Protein AF-A0A1S3IAN8-F1 (afdb_monomer)

Radius of gyration: 35.32 Å; Cα contacts (8 Å, |Δi|>4): 810; chains: 1; bounding box: 80×70×111 Å

Solvent-accessible surface area (backbone atoms only — not comparable to full-atom values): 40507 Å² total; per-residue (Å²): 115,54,46,102,85,70,43,63,60,56,63,42,92,55,77,80,44,69,44,59,62,42,70,76,49,54,78,92,47,42,65,62,50,49,53,51,52,33,52,54,47,26,72,30,64,76,46,74,29,84,36,33,56,38,59,27,37,53,66,58,38,53,58,31,47,78,72,79,40,77,41,69,48,54,50,53,46,52,50,48,50,64,50,25,48,60,49,50,50,49,55,48,49,54,51,51,48,54,50,50,48,51,52,31,47,55,51,29,54,53,32,49,48,51,44,52,57,49,73,47,54,72,68,58,50,49,54,50,48,51,54,43,52,51,52,51,51,51,49,51,51,55,49,52,54,49,54,50,50,54,51,47,53,51,52,52,46,51,48,53,50,29,54,50,50,18,54,50,49,65,28,70,71,46,44,52,63,56,27,65,58,49,79,89,73,53,75,80,54,96,46,59,73,59,28,49,56,46,46,54,51,53,44,52,46,42,52,48,54,52,50,51,52,49,43,72,75,64,36,57,68,61,50,48,46,51,50,56,50,50,58,46,51,61,49,51,52,50,53,51,52,50,51,51,55,49,71,50,72,75,65,92,81,88,78,85,81,92,72,96,73,86,90,75,88,81,84,82,78,89,68,73,67,83,53,84,71,86,68,92,76,71,104,79,80,76,58,72,66,60,40,49,57,46,40,66,46,56,63,98,72,76,64,72,73,79,54,49,76,69,63,74,75,79,84,89,69,65,61,68,62,54,50,50,52,37,71,74,40,48,36,61,49,49,22,55,54,31,46,54,42,43,56,51,48,24,34,58,73,50,27,40,54,52,52,47,65,76,43,41,46,44,49,55,49,53,50,56,46,68,54,46,54,58,51,52,54,51,51,53,51,53,52,54,52,51,59,73,68,58,80,73,52,47,69,58,38,39,70,61,25,51,59,49,32,56,52,31,49,52,52,38,52,50,53,51,51,48,34,60,72,66,66,32,52,78,50,58,69,87,42,51,42,75,55,72,57,90,86,70,86,70,74,63,32,70,45,87,50,38,37,38,31,36,24,33,36,64,51,98,60,97,55,72,42,69,21,21,36,39,41,61,38,80,87,56,52,70,68,60,56,50,54,24,57,53,48,48,50,52,44,38,73,73,63,43,81,39,38,57,48,75,67,36,24,27,72,35,88,89,54,75,42,70,24,40,35,27,40,66,32,47,43,32,48,44,58,73,68,54,79,68,79,85,71,94,71,66,92,47,62,52,58,60,64,62,44,54,59,59,49,53,47,51,45,49,44,33,54,50,49,46,53,31,48,77,68,64,27,33,58,58,68,53,41,47,48,46,38,25,28,40,69,72,91,79,60,42,51,31,58,81,42,54,37,62,65,41,74,50,79,55,69,62,50,78,41,60,33,48,75,57,74,50,52,48,66,51,34,53,71,43,81,34,52,46,38,64,64,43,47,39,30,19,50,18,50,45,51,48,22,66,75,66,75,46,70,74,63,62,90,53,26,77,34,29,33,50,59,48,52,54,30,56,77,70,60,72,67,72,86,83,80,90,79,88,57,59,61,66,72,57,50,54,50,50,53,51,53,29,49,30,21,62,72,63,77,55,54,62,71,59,48,39,55,51,50,54,47,54,51,50,57,57,57,59,57,58,80,77,108

InterPro domains:
  IPR000719 Protein kinase domain [PS50011] (438-721)
  IPR001245 Serine-threonine/tyrosine-protein kinase, catalytic domain [PF07714] (446-644)
  IPR011009 Protein kinase-like domain superfamily [SSF56112] (446-717)

Organism: Lingula anatina (NCBI:txid7574)

Foldseek 3Di:
DAPPVRADAADLQDAAAEQAQLVVADPVCNVVVLVVVQVLLCVLPVDNSSRRYQYHNNVVQVVQVVVVHGDPSRVSVVVSVVSNVVVVVLVVLQVVLQVLLVVLLLLLLLLVLLLVLLVDDLVRLVVLLVVLVVLLVVLVVVLVVLLVVLVVLVVVLLVVQLVVLLVQLPDPVLLCQLQFDDPVLFDDDPFLVRNVVVLLVSLLVSVVVSVLVVCVVPVSLLVSLLVSLQSVVVSVVVSVQSLQVSSSSDDDPPDDDDDDDDPDQDDDHPPPLVPPPDDDDDPGDDRPVSCVLSCSSPGLDDPSVVLVVLCDDDDDDPRVVVVVVCVVPVSVSSSVVSSSSSNVCSDSVNSSVSSCVSRVSNVVVSVVCVVVSVVSSVVSSVSSVVSSPDPDHSVVSCVPSVVSSVVSVVVSVVSLVCCQAPSLPPDEPVQKAQPCDVPQPDRWFDFPFKIKGWIWGNDPPDDTAIWMKMDTDLLDDLVFLSQLVSVLVSCVVSVNPQGWDFNGWYQDPVNSHTMTITDDGKAFLLSVLPPPPPDDDDFQVVLLVSVLVVLVQLLLVLVVLVVQQVVQKHQPRDASRQFIFGPDDVGHTHGDRMGHFAQDDAPDQQAFCASVLLFDLCSNVRVGTCGSLSVLQSSLLRLLCSQVVDHPPVVRRRPGNNVSSVCVVVVVDPRDQDPPRYDVVLSVLSVVLSVCSNVSVDGSVVSSVSSVVSSVVSVVVVVVD

Structure (mmCIF, N/CA/C/O backbone):
data_AF-A0A1S3IAN8-F1
#
_entry.id   AF-A0A1S3IAN8-F1
#
loop_
_atom_site.group_PDB
_atom_site.id
_atom_site.type_symbol
_atom_site.label_atom_id
_atom_site.label_alt_id
_atom_site.label_comp_id
_atom_site.label_asym_id
_atom_site.label_entity_id
_atom_site.label_seq_id
_atom_site.pdbx_PDB_ins_code
_atom_site.Cartn_x
_atom_site.Cartn_y
_atom_site.Cartn_z
_atom_site.occupancy
_atom_site.B_iso_or_equiv
_atom_site.auth_seq_id
_atom_site.auth_comp_id
_atom_site.auth_asym_id
_atom_site.auth_atom_id
_atom_site.pdbx_PDB_model_num
ATOM 1 N N . MET A 1 1 ? -29.533 3.543 2.863 1.00 40.91 1 MET A N 1
ATOM 2 C CA . MET A 1 1 ? -30.369 2.614 2.082 1.00 40.91 1 MET A CA 1
ATOM 3 C C . MET A 1 1 ? -31.095 1.674 3.020 1.00 40.91 1 MET A C 1
ATOM 5 O O . MET A 1 1 ? -30.508 1.241 4.013 1.00 40.91 1 MET A O 1
ATOM 9 N N . LYS A 1 2 ? -32.363 1.425 2.704 1.00 42.97 2 LYS A N 1
ATOM 10 C CA . LYS A 1 2 ? -33.207 0.414 3.328 1.00 42.97 2 LYS A CA 1
ATOM 11 C C . LYS A 1 2 ? -33.422 -0.712 2.310 1.00 42.97 2 LYS A C 1
ATOM 13 O O . LYS A 1 2 ? -33.423 -0.418 1.117 1.00 42.97 2 LYS A O 1
ATOM 18 N N . ASP A 1 3 ? -33.515 -1.965 2.738 1.00 50.28 3 ASP A N 1
ATOM 19 C CA . ASP A 1 3 ? -33.850 -3.059 1.819 1.00 50.28 3 ASP A CA 1
ATOM 20 C C . ASP A 1 3 ? -35.322 -2.967 1.360 1.00 50.28 3 ASP A C 1
ATOM 22 O O . ASP A 1 3 ? -36.060 -2.071 1.775 1.00 50.28 3 ASP A O 1
ATOM 26 N N . ALA A 1 4 ? -35.766 -3.888 0.499 1.00 42.22 4 ALA A N 1
ATOM 27 C CA . ALA A 1 4 ? -37.151 -3.933 0.013 1.00 42.22 4 ALA A CA 1
ATOM 28 C C . ALA A 1 4 ? -38.205 -4.103 1.134 1.00 42.22 4 ALA A C 1
ATOM 30 O O . ALA A 1 4 ? -39.394 -3.937 0.877 1.00 42.22 4 ALA A O 1
ATOM 31 N N . ALA A 1 5 ? -37.782 -4.420 2.363 1.00 48.66 5 ALA A N 1
ATOM 32 C CA . ALA A 1 5 ? -38.622 -4.500 3.554 1.00 48.66 5 ALA A CA 1
ATOM 33 C C . ALA A 1 5 ? -38.510 -3.253 4.459 1.00 48.66 5 ALA A C 1
ATOM 35 O O . ALA A 1 5 ? -39.126 -3.215 5.520 1.00 48.66 5 ALA A O 1
ATOM 36 N N . GLY A 1 6 ? -37.760 -2.220 4.057 1.00 48.56 6 GLY A N 1
ATOM 37 C CA . GLY A 1 6 ? -37.600 -0.987 4.830 1.00 48.56 6 GLY A CA 1
ATOM 38 C C . GLY A 1 6 ? -36.494 -1.035 5.895 1.00 48.56 6 GLY A C 1
ATOM 39 O O . GLY A 1 6 ? -36.385 -0.092 6.685 1.00 48.56 6 GLY A O 1
ATOM 40 N N . GLU A 1 7 ? -35.646 -2.070 5.906 1.00 56.53 7 GLU A N 1
ATOM 41 C CA . GLU A 1 7 ? -34.645 -2.301 6.958 1.00 56.53 7 GLU A CA 1
ATOM 42 C C . GLU A 1 7 ? -33.272 -1.686 6.641 1.00 56.53 7 GLU A C 1
ATOM 44 O O . GLU A 1 7 ? -32.820 -1.765 5.497 1.00 56.53 7 GLU A O 1
ATOM 49 N N . PRO A 1 8 ? -32.546 -1.121 7.626 1.00 57.47 8 PRO A N 1
ATOM 50 C CA . PRO A 1 8 ? -31.202 -0.587 7.421 1.00 57.47 8 PRO A CA 1
ATOM 51 C C . PRO A 1 8 ? -30.239 -1.657 6.882 1.00 57.47 8 PRO A C 1
ATOM 53 O O . PRO A 1 8 ? -30.019 -2.690 7.517 1.00 57.47 8 PRO A O 1
ATOM 56 N N . ILE A 1 9 ? -29.625 -1.396 5.724 1.00 62.00 9 ILE A N 1
ATOM 57 C CA . ILE A 1 9 ? -28.674 -2.333 5.109 1.00 62.00 9 ILE A CA 1
ATOM 58 C C . ILE A 1 9 ? -27.381 -2.375 5.936 1.00 62.00 9 ILE A C 1
ATOM 60 O O . ILE A 1 9 ? -26.699 -1.359 6.094 1.00 62.00 9 ILE A O 1
ATOM 64 N N . PHE A 1 10 ? -27.054 -3.561 6.455 1.00 69.12 10 PHE A N 1
ATOM 65 C CA . PHE A 1 10 ? -25.802 -3.850 7.157 1.00 69.12 10 PHE A CA 1
ATOM 66 C C . PHE A 1 10 ? -24.591 -3.624 6.242 1.00 69.12 10 PHE A C 1
ATOM 68 O O . PHE A 1 10 ? -24.597 -4.051 5.088 1.00 69.12 10 PHE A O 1
ATOM 75 N N . ASN A 1 11 ? -23.535 -2.994 6.768 1.00 66.06 11 ASN A N 1
ATOM 76 C CA . ASN A 1 11 ? -22.256 -2.871 6.071 1.00 66.06 11 ASN A CA 1
ATOM 77 C C . ASN A 1 11 ? -21.325 -4.048 6.443 1.00 66.06 11 ASN A C 1
ATOM 79 O O . ASN A 1 11 ? -20.777 -4.056 7.550 1.00 66.06 11 ASN A O 1
ATOM 83 N N . PRO A 1 12 ? -21.074 -5.002 5.529 1.00 61.16 12 PRO A N 1
ATOM 84 C CA . PRO A 1 12 ? -20.216 -6.159 5.791 1.00 61.16 12 PRO A CA 1
ATOM 85 C C . PRO A 1 12 ? -18.732 -5.820 5.979 1.00 61.16 12 PRO A C 1
ATOM 87 O O . PRO A 1 12 ? -17.952 -6.676 6.387 1.00 61.16 12 PRO A O 1
ATOM 90 N N . GLY A 1 13 ? -18.322 -4.571 5.745 1.00 60.94 13 GLY A N 1
ATOM 91 C CA . GLY A 1 13 ? -16.984 -4.080 6.071 1.00 60.94 13 GLY A CA 1
ATOM 92 C C . GLY A 1 13 ? -16.722 -3.848 7.567 1.00 60.94 13 GLY A C 1
ATOM 93 O O . GLY A 1 13 ? -15.590 -3.511 7.925 1.00 60.94 13 GLY A O 1
ATOM 94 N N . CYS A 1 14 ? -17.710 -4.019 8.447 1.00 66.62 14 CYS A N 1
ATOM 95 C CA . CYS A 1 14 ? -17.608 -3.705 9.878 1.00 66.62 14 CYS A CA 1
ATOM 96 C C . CYS A 1 14 ? -18.063 -4.872 10.773 1.00 66.62 14 CYS A C 1
ATOM 98 O O . CYS A 1 14 ? -18.550 -5.895 10.295 1.00 66.62 14 CYS A O 1
ATOM 100 N N . ALA A 1 15 ? -17.887 -4.715 12.089 1.00 73.12 15 ALA A N 1
ATOM 101 C CA . ALA A 1 15 ? -18.289 -5.714 13.076 1.00 73.12 15 ALA A CA 1
ATOM 102 C C . ALA A 1 15 ? -19.820 -5.882 13.160 1.00 73.12 15 ALA A C 1
ATOM 104 O O . ALA A 1 15 ? -20.587 -4.949 12.902 1.00 73.12 15 ALA A O 1
ATOM 105 N N . ILE A 1 16 ? -20.244 -7.088 13.549 1.00 78.75 16 ILE A N 1
ATOM 106 C CA . ILE A 1 16 ? -21.619 -7.414 13.939 1.00 78.75 16 ILE A CA 1
ATOM 107 C C . ILE A 1 16 ? -21.669 -7.466 15.466 1.00 78.75 16 ILE A C 1
ATOM 109 O O . ILE A 1 16 ? -20.895 -8.198 16.084 1.00 78.75 16 ILE A O 1
ATOM 113 N N . PHE A 1 17 ? -22.612 -6.742 16.064 1.00 82.62 17 PHE A N 1
ATOM 114 C CA . PHE A 1 17 ? -22.899 -6.802 17.495 1.00 82.62 17 PHE A CA 1
ATOM 115 C C . PHE A 1 17 ? -24.198 -7.567 17.706 1.00 82.62 17 PHE A C 1
ATOM 117 O O . PHE A 1 17 ? -25.247 -7.148 17.222 1.00 82.62 17 PHE A O 1
ATOM 124 N N . VAL A 1 18 ? -24.138 -8.697 18.414 1.00 84.94 18 VAL A N 1
ATOM 125 C CA . VAL A 1 18 ? -25.314 -9.547 18.645 1.00 84.94 18 VAL A CA 1
ATOM 126 C C . VAL A 1 18 ? -25.730 -9.487 20.108 1.00 84.94 18 VAL A C 1
ATOM 128 O O . VAL A 1 18 ? -25.018 -9.969 20.988 1.00 84.94 18 VAL A O 1
ATOM 131 N N . CYS A 1 19 ? -26.922 -8.957 20.369 1.00 84.50 19 CYS A N 1
ATOM 132 C CA . CYS A 1 19 ? -27.580 -9.038 21.669 1.00 84.50 19 CYS A CA 1
ATOM 133 C C . CYS A 1 19 ? -28.364 -10.358 21.738 1.00 84.50 19 CYS A C 1
ATOM 135 O O . CYS A 1 19 ? -29.564 -10.399 21.476 1.00 84.50 19 CYS A O 1
ATOM 137 N N . ASN A 1 20 ? -27.658 -11.454 22.032 1.00 79.12 20 ASN A N 1
ATOM 138 C CA . ASN A 1 20 ? -28.140 -12.834 21.869 1.00 79.12 20 ASN A CA 1
ATOM 139 C C . ASN A 1 20 ? -29.142 -13.336 22.925 1.00 79.12 20 ASN A C 1
ATOM 141 O O . ASN A 1 20 ? -29.712 -14.408 22.740 1.00 79.12 20 ASN A O 1
ATOM 145 N N . ARG A 1 21 ? -29.336 -12.602 24.025 1.00 81.44 21 ARG A N 1
ATOM 146 C CA . ARG A 1 21 ? -30.313 -12.919 25.083 1.00 81.44 21 ARG A CA 1
ATOM 147 C C . ARG A 1 21 ? -31.403 -11.861 25.175 1.00 81.44 21 ARG A C 1
ATOM 149 O O . ARG A 1 21 ? -31.756 -11.410 26.264 1.00 81.44 21 ARG A O 1
ATOM 156 N N . TRP A 1 22 ? -31.894 -11.406 24.026 1.00 84.19 22 TRP A N 1
ATOM 157 C CA . TRP A 1 22 ? -32.895 -10.340 23.978 1.00 84.19 22 TRP A CA 1
ATOM 158 C C . TRP A 1 22 ? -34.216 -10.730 24.659 1.00 84.19 22 TRP A C 1
ATOM 160 O O . TRP A 1 22 ? -34.966 -9.878 25.122 1.00 84.19 22 TRP A O 1
ATOM 170 N N . ASP A 1 23 ? -34.462 -12.033 24.794 1.00 80.75 23 ASP A N 1
ATOM 171 C CA . ASP A 1 23 ? -35.548 -12.618 25.580 1.00 80.75 23 ASP A CA 1
ATOM 172 C C . ASP A 1 23 ? -35.491 -12.306 27.084 1.00 80.75 23 ASP A C 1
ATOM 174 O O . ASP A 1 23 ? -36.530 -12.362 27.735 1.00 80.75 23 ASP A O 1
ATOM 178 N N . LEU A 1 24 ? -34.324 -11.947 27.632 1.00 81.56 24 LEU A N 1
ATOM 179 C CA . LEU A 1 24 ? -34.182 -11.547 29.038 1.00 81.56 24 LEU A CA 1
ATOM 180 C C . LEU A 1 24 ? -34.468 -10.058 29.273 1.00 81.56 24 LEU A C 1
ATOM 182 O O . LEU A 1 24 ? -34.492 -9.622 30.423 1.00 81.56 24 LEU A O 1
ATOM 186 N N . VAL A 1 25 ? -34.653 -9.271 28.208 1.00 79.38 25 VAL A N 1
ATOM 187 C CA . VAL A 1 25 ? -34.954 -7.840 28.308 1.00 79.38 25 VAL A CA 1
ATOM 188 C C . VAL A 1 25 ? -36.476 -7.658 28.408 1.00 79.38 25 VAL A C 1
ATOM 190 O O . VAL A 1 25 ? -37.182 -8.045 27.465 1.00 79.38 25 VAL A O 1
ATOM 193 N N . PRO A 1 26 ? -36.989 -7.078 29.516 1.00 80.88 26 PRO A N 1
ATOM 194 C CA . PRO A 1 26 ? -38.408 -6.748 29.675 1.00 80.88 26 PRO A CA 1
ATOM 195 C C . PRO A 1 26 ? -38.917 -5.882 28.520 1.00 80.88 26 PRO A C 1
ATOM 197 O O . PRO A 1 26 ? -38.174 -5.029 28.035 1.00 80.88 26 PRO A O 1
ATOM 200 N N . GLU A 1 27 ? -40.149 -6.106 28.049 1.00 75.94 27 GLU A N 1
ATOM 201 C CA . GLU A 1 27 ? -40.659 -5.458 26.827 1.00 75.94 27 GLU A CA 1
ATOM 202 C C . GLU A 1 27 ? -40.664 -3.930 26.915 1.00 75.94 27 GLU A C 1
ATOM 204 O O . GLU A 1 27 ? -40.239 -3.261 25.976 1.00 75.94 27 GLU A O 1
ATOM 209 N N . ASP A 1 28 ? -41.048 -3.404 28.074 1.00 76.81 28 ASP A N 1
ATOM 210 C CA . ASP A 1 28 ? -41.053 -1.987 28.437 1.00 76.81 28 ASP A CA 1
ATOM 211 C C . ASP A 1 28 ? -39.647 -1.362 28.478 1.00 76.81 28 ASP A C 1
ATOM 213 O O . ASP A 1 28 ? -39.490 -0.154 28.317 1.00 76.81 28 ASP A O 1
ATOM 217 N N . ALA A 1 29 ? -38.605 -2.180 28.644 1.00 74.19 29 ALA A N 1
ATOM 218 C CA . ALA A 1 29 ? -37.215 -1.738 28.698 1.00 74.19 29 ALA A CA 1
ATOM 219 C C . ALA A 1 29 ? -36.448 -1.934 27.377 1.00 74.19 29 ALA A C 1
ATOM 221 O O . ALA A 1 29 ? -35.302 -1.484 27.273 1.00 74.19 29 ALA A O 1
ATOM 222 N N . ARG A 1 30 ? -37.032 -2.605 26.370 1.00 79.44 30 ARG A N 1
ATOM 223 C CA . ARG A 1 30 ? -36.329 -2.972 25.124 1.00 79.44 30 ARG A CA 1
ATOM 224 C C . ARG A 1 30 ? -35.863 -1.761 24.330 1.00 79.44 30 ARG A C 1
ATOM 226 O O . ARG A 1 30 ? -34.716 -1.744 23.895 1.00 79.44 30 ARG A O 1
ATOM 233 N N . GLU A 1 31 ? -36.712 -0.755 24.165 1.00 73.81 31 GLU A N 1
ATOM 234 C CA . GLU A 1 31 ? -36.397 0.432 23.361 1.00 73.81 31 GLU A CA 1
ATOM 235 C C . GLU A 1 31 ? -35.224 1.220 23.968 1.00 73.81 31 GLU A C 1
ATOM 237 O O . GLU A 1 31 ? -34.208 1.454 23.311 1.00 73.81 31 GLU A O 1
ATOM 242 N N . ILE A 1 32 ? -35.286 1.464 25.281 1.00 72.38 32 ILE A N 1
ATOM 243 C CA . ILE A 1 32 ? -34.218 2.108 26.061 1.00 72.38 32 ILE A CA 1
ATOM 244 C C . ILE A 1 32 ? -32.928 1.269 26.037 1.00 72.38 32 ILE A C 1
ATOM 246 O O . ILE A 1 32 ? -31.818 1.808 25.995 1.00 72.38 32 ILE A O 1
ATOM 250 N N . ALA A 1 33 ? -33.038 -0.063 26.083 1.00 74.75 33 ALA A N 1
ATOM 251 C CA . ALA A 1 33 ? -31.883 -0.952 26.014 1.00 74.75 33 ALA A CA 1
ATOM 252 C C . ALA A 1 33 ? -31.192 -0.887 24.643 1.00 74.75 33 ALA A C 1
ATOM 254 O O . ALA A 1 33 ? -29.964 -0.788 24.603 1.00 74.75 33 ALA A O 1
ATOM 255 N N . VAL A 1 34 ? -31.948 -0.884 23.535 1.00 77.25 34 VAL A N 1
ATOM 256 C CA . VAL A 1 34 ? -31.386 -0.712 22.182 1.00 77.25 34 VAL A CA 1
ATOM 257 C C . VAL A 1 34 ? -30.692 0.636 22.074 1.00 77.25 34 VAL A C 1
ATOM 259 O O . VAL A 1 34 ? -29.540 0.683 21.655 1.00 77.25 34 VAL A O 1
ATOM 262 N N . GLU A 1 35 ? -31.338 1.719 22.504 1.00 74.44 35 GLU A N 1
ATOM 263 C CA . GLU A 1 35 ? -30.774 3.068 22.421 1.00 74.44 35 GLU A CA 1
ATOM 264 C C . GLU A 1 35 ? -29.454 3.195 23.199 1.00 74.44 35 GLU A C 1
ATOM 266 O O . GLU A 1 35 ? -28.483 3.787 22.712 1.00 74.44 35 GLU A O 1
ATOM 271 N N . ARG A 1 36 ? -29.364 2.565 24.378 1.00 71.88 36 ARG A N 1
ATOM 272 C CA . ARG A 1 36 ? -28.124 2.507 25.166 1.00 71.88 36 ARG A CA 1
ATOM 273 C C . ARG A 1 36 ? -27.018 1.724 24.467 1.00 71.88 36 ARG A C 1
ATOM 275 O O . ARG A 1 36 ? -25.882 2.198 24.439 1.00 71.88 36 ARG A O 1
ATOM 282 N N . VAL A 1 37 ? -27.327 0.557 23.897 1.00 74.56 37 VAL A N 1
ATOM 283 C CA . VAL A 1 37 ? -26.339 -0.247 23.155 1.00 74.56 37 VAL A CA 1
ATOM 284 C C . VAL A 1 37 ? -25.888 0.499 21.898 1.00 74.56 37 VAL A C 1
ATOM 286 O O . VAL A 1 37 ? -24.687 0.614 21.663 1.00 74.56 37 VAL A O 1
ATOM 289 N N . CYS A 1 38 ? -26.818 1.092 21.144 1.00 73.56 38 CYS A N 1
ATOM 290 C CA . CYS A 1 38 ? -26.528 1.949 19.994 1.00 73.56 38 CYS A CA 1
ATOM 291 C C . CYS A 1 38 ? -25.605 3.104 20.377 1.00 73.56 38 CYS A C 1
ATOM 293 O O . CYS A 1 38 ? -24.588 3.331 19.722 1.00 73.56 38 CYS A O 1
ATOM 295 N N . SER A 1 39 ? -25.907 3.798 21.471 1.00 68.38 39 SER A N 1
ATOM 296 C CA . SER A 1 39 ? -25.095 4.909 21.967 1.00 68.38 39 SER A CA 1
ATOM 297 C C . SER A 1 39 ? -23.687 4.474 22.375 1.00 68.38 39 SER A C 1
ATOM 299 O O . SER A 1 39 ? -22.723 5.168 22.054 1.00 68.38 39 SER A O 1
ATOM 301 N N . ALA A 1 40 ? -23.550 3.333 23.056 1.00 67.25 40 ALA A N 1
ATOM 302 C CA . ALA A 1 40 ? -22.254 2.796 23.466 1.00 67.25 40 ALA A CA 1
ATOM 303 C C . ALA A 1 40 ? -21.407 2.376 22.253 1.00 67.25 40 ALA A C 1
ATOM 305 O O . ALA A 1 40 ? -20.250 2.776 22.132 1.00 67.25 40 ALA A O 1
ATOM 306 N N . VAL A 1 41 ? -22.002 1.640 21.309 1.00 69.50 41 VAL A N 1
ATOM 307 C CA . VAL A 1 41 ? -21.322 1.197 20.084 1.00 69.50 41 VAL A CA 1
ATOM 308 C C . VAL A 1 41 ? -20.944 2.388 19.204 1.00 69.50 41 VAL A C 1
ATOM 310 O O . VAL A 1 41 ? -19.817 2.450 18.725 1.00 69.50 41 VAL A O 1
ATOM 313 N N . SER A 1 42 ? -21.837 3.366 19.024 1.00 69.38 42 SER A N 1
ATOM 314 C CA . SER A 1 42 ? -21.558 4.550 18.193 1.00 69.38 42 SER A CA 1
ATOM 315 C C . SER A 1 42 ? -20.411 5.384 18.756 1.00 69.38 42 SER A C 1
ATOM 317 O O . SER A 1 42 ? -19.559 5.833 17.993 1.00 69.38 42 SER A O 1
ATOM 319 N N . ARG A 1 43 ? -20.354 5.555 20.087 1.00 63.50 43 ARG A N 1
ATOM 320 C CA . ARG A 1 43 ? -19.262 6.278 20.758 1.00 63.50 43 ARG A CA 1
ATOM 321 C C . ARG A 1 43 ? -17.914 5.593 20.561 1.00 63.50 43 ARG A C 1
ATOM 323 O O . ARG A 1 43 ? -16.932 6.271 20.283 1.00 63.50 43 ARG A O 1
ATOM 330 N N . SER A 1 44 ? -17.872 4.269 20.671 1.00 59.34 44 SER A N 1
ATOM 331 C CA . SER A 1 44 ? -16.613 3.522 20.607 1.00 59.34 44 SER A CA 1
ATOM 332 C C . SER A 1 44 ? -16.167 3.170 19.186 1.00 59.34 44 SER A C 1
ATOM 334 O O . SER A 1 44 ? -14.972 3.055 18.954 1.00 59.34 44 SER A O 1
ATOM 336 N N . TRP A 1 45 ? -17.088 3.010 18.230 1.00 57.25 45 TRP A N 1
ATOM 337 C CA . TRP A 1 45 ? -16.775 2.517 16.880 1.00 57.25 45 TRP A CA 1
ATOM 338 C C . TRP A 1 45 ? -16.988 3.548 15.767 1.00 57.25 45 TRP A C 1
ATOM 340 O O . TRP A 1 45 ? -16.580 3.283 14.640 1.00 57.25 45 TRP A O 1
ATOM 350 N N . GLN A 1 46 ? -17.592 4.710 16.056 1.00 61.25 46 GLN A N 1
ATOM 351 C CA . GLN A 1 46 ? -17.907 5.755 15.063 1.00 61.25 46 GLN A CA 1
ATOM 352 C C . GLN A 1 46 ? -18.669 5.212 13.837 1.00 61.25 46 GLN A C 1
ATOM 354 O O . GLN A 1 46 ? -18.507 5.682 12.713 1.00 61.25 46 GLN A O 1
ATOM 359 N N . ILE A 1 47 ? -19.502 4.191 14.056 1.00 64.25 47 ILE A N 1
ATOM 360 C CA . ILE A 1 47 ? -20.338 3.554 13.034 1.00 64.25 47 ILE A CA 1
ATOM 361 C C . ILE A 1 47 ? -21.808 3.899 13.250 1.00 64.25 47 ILE A C 1
ATOM 363 O O . ILE A 1 47 ? -22.236 4.188 14.367 1.00 64.25 47 ILE A O 1
ATOM 367 N N . ASP A 1 48 ? -22.601 3.780 12.186 1.00 67.56 48 ASP A N 1
ATOM 368 C CA . ASP A 1 48 ? -24.062 3.823 12.269 1.00 67.56 48 ASP A CA 1
ATOM 369 C C . ASP A 1 48 ? -24.592 2.555 12.957 1.00 67.56 48 ASP A C 1
ATOM 371 O O . ASP A 1 48 ? -24.948 1.563 12.318 1.00 67.56 48 ASP A O 1
ATOM 375 N N . SER A 1 49 ? -24.599 2.577 14.287 1.00 66.19 49 SER A N 1
ATOM 376 C CA . SER A 1 49 ? -24.912 1.437 15.154 1.00 66.19 49 SER A CA 1
ATOM 377 C C . SER A 1 49 ? -26.264 0.770 14.865 1.00 66.19 49 SER A C 1
ATOM 379 O O . SER A 1 49 ? -26.379 -0.446 15.035 1.00 66.19 49 SER A O 1
ATOM 381 N N . SER A 1 50 ? -27.239 1.507 14.318 1.00 66.81 50 SER A N 1
ATOM 382 C CA . SER A 1 50 ? -28.561 0.985 13.931 1.00 66.81 50 SER A CA 1
ATOM 383 C C . SER A 1 50 ? -28.493 -0.143 12.885 1.00 66.81 50 SER A C 1
ATOM 385 O O . SER A 1 50 ? -29.346 -1.036 12.850 1.00 66.81 50 SER A O 1
ATOM 387 N N . LYS A 1 51 ? -27.437 -0.145 12.061 1.00 71.31 51 LYS A N 1
ATOM 388 C CA . LYS A 1 51 ? -27.167 -1.145 11.013 1.00 71.31 51 LYS A CA 1
ATOM 389 C C . LYS A 1 51 ? -26.330 -2.329 11.492 1.00 71.31 51 LYS A C 1
ATOM 391 O O . LYS A 1 51 ? -26.267 -3.334 10.790 1.00 71.31 51 LYS A O 1
ATOM 396 N N . HIS A 1 52 ? -25.669 -2.204 12.643 1.00 74.44 52 HIS A N 1
ATOM 397 C CA . HIS A 1 52 ? -24.654 -3.149 13.124 1.00 74.44 52 HIS A CA 1
ATOM 398 C C . HIS A 1 52 ? -25.073 -3.931 14.372 1.00 74.44 52 HIS A C 1
ATOM 400 O O . HIS A 1 52 ? -24.426 -4.928 14.699 1.00 74.44 52 HIS A O 1
ATOM 406 N N . ILE A 1 53 ? -26.140 -3.503 15.050 1.00 83.69 53 ILE A N 1
ATOM 407 C CA . ILE A 1 53 ? -26.693 -4.175 16.227 1.00 83.69 53 ILE A CA 1
ATOM 408 C C . ILE A 1 53 ? -27.855 -5.078 15.816 1.00 83.69 53 ILE A C 1
ATOM 410 O O . ILE A 1 53 ? -28.829 -4.644 15.200 1.00 83.69 53 ILE A O 1
ATOM 414 N N . PHE A 1 54 ? -27.743 -6.346 16.199 1.00 85.31 54 PHE A N 1
ATOM 415 C CA . PHE A 1 54 ? -28.723 -7.390 15.950 1.00 85.31 54 PHE A CA 1
ATOM 416 C C . PHE A 1 54 ? -29.239 -7.903 17.289 1.00 85.31 54 PHE A C 1
ATOM 418 O O . PHE A 1 54 ? -28.517 -8.550 18.050 1.00 85.31 54 PHE A O 1
ATOM 425 N N . THR A 1 55 ? -30.499 -7.616 17.582 1.00 86.25 55 THR A N 1
ATOM 426 C CA . THR A 1 55 ? -31.216 -8.216 18.704 1.00 86.25 55 THR A CA 1
ATOM 427 C C . THR A 1 55 ? -31.667 -9.613 18.309 1.00 86.25 55 THR A C 1
ATOM 429 O O . THR A 1 55 ? -32.152 -9.809 17.199 1.00 86.25 55 THR A O 1
ATOM 432 N N . LEU A 1 56 ? -31.484 -10.598 19.187 1.00 87.19 56 LEU A N 1
ATOM 433 C CA . LEU A 1 56 ? -31.945 -11.963 18.954 1.00 87.19 56 LEU A CA 1
ATOM 434 C C . LEU A 1 56 ? -32.568 -12.516 20.234 1.00 87.19 56 LEU A C 1
ATOM 436 O O . LEU A 1 56 ? -31.894 -12.657 21.253 1.00 87.19 56 LEU A O 1
ATOM 440 N N . SER A 1 57 ? -33.849 -12.875 20.162 1.00 87.38 57 SER A N 1
ATOM 441 C CA . SER A 1 57 ? -34.483 -13.736 21.161 1.00 87.38 57 SER A CA 1
ATOM 442 C C . SER A 1 57 ? -34.148 -15.189 20.837 1.00 87.38 57 SER A C 1
ATOM 444 O O . SER A 1 57 ? -34.723 -15.774 19.912 1.00 87.38 57 SER A O 1
ATOM 446 N N . ALA A 1 58 ? -33.213 -15.780 21.584 1.00 83.62 58 ALA A N 1
ATOM 447 C CA . ALA A 1 58 ? -32.805 -17.168 21.364 1.00 83.62 58 ALA A CA 1
ATOM 448 C C . ALA A 1 58 ? -33.983 -18.134 21.578 1.00 83.62 58 ALA A C 1
ATOM 450 O O . ALA A 1 58 ? -34.163 -19.079 20.810 1.00 83.62 58 ALA A O 1
ATOM 451 N N . LYS A 1 59 ? -34.836 -17.836 22.567 1.00 85.50 59 LYS A N 1
ATOM 452 C CA . LYS A 1 59 ? -36.058 -18.593 22.861 1.00 85.50 59 LYS A CA 1
ATOM 453 C C . LYS A 1 59 ? -37.042 -18.590 21.687 1.00 85.50 59 LYS A C 1
ATOM 455 O O . LYS A 1 59 ? -37.452 -19.661 21.246 1.00 85.50 59 LYS A O 1
ATOM 460 N N . MET A 1 60 ? -37.389 -17.414 21.155 1.00 83.44 60 MET A N 1
ATOM 461 C CA . MET A 1 60 ? -38.341 -17.302 20.039 1.00 83.44 60 MET A CA 1
ATOM 462 C C . MET A 1 60 ? -37.774 -17.905 18.753 1.00 83.44 60 MET A C 1
ATOM 464 O O . MET A 1 60 ? -38.484 -18.597 18.027 1.00 83.44 60 MET A O 1
ATOM 468 N N . ALA A 1 61 ? -36.484 -17.682 18.480 1.00 85.31 61 ALA A N 1
ATOM 469 C CA . ALA A 1 61 ? -35.817 -18.276 17.326 1.00 85.31 61 ALA A CA 1
ATOM 470 C C . ALA A 1 61 ? -35.851 -19.814 17.380 1.00 85.31 61 ALA A C 1
ATOM 472 O O . ALA A 1 61 ? -36.139 -20.449 16.367 1.00 85.31 61 ALA A O 1
ATOM 473 N N . TRP A 1 62 ? -35.624 -20.405 18.560 1.00 84.38 62 TRP A N 1
ATOM 474 C CA . TRP A 1 62 ? -35.693 -21.853 18.763 1.00 84.38 62 TRP A CA 1
ATOM 475 C C . TRP A 1 62 ? -37.120 -22.402 18.656 1.00 84.38 62 TRP A C 1
ATOM 477 O O . TRP A 1 62 ? -37.332 -23.425 18.020 1.00 84.38 62 TRP A O 1
ATOM 487 N N . GLN A 1 63 ? -38.121 -21.726 19.223 1.00 85.69 63 GLN A N 1
ATOM 488 C CA . GLN A 1 63 ? -39.515 -22.178 19.129 1.00 85.69 63 GLN A CA 1
ATOM 489 C C . GLN A 1 63 ? -40.023 -22.178 17.682 1.00 85.69 63 GLN A C 1
ATOM 491 O O . GLN A 1 63 ? -40.631 -23.149 17.237 1.00 85.69 63 GLN A O 1
ATOM 496 N N . HIS A 1 64 ? -39.735 -21.118 16.923 1.00 84.00 64 HIS A N 1
ATOM 497 C CA . HIS A 1 64 ? -40.143 -21.040 15.522 1.00 84.00 64 HIS A CA 1
ATOM 498 C C . HIS A 1 64 ? -39.397 -22.054 14.643 1.00 84.00 64 HIS A C 1
ATOM 500 O O . HIS A 1 64 ? -40.010 -22.605 13.725 1.00 84.00 64 HIS A O 1
ATOM 506 N N . SER A 1 65 ? -38.129 -22.371 14.943 1.00 83.94 65 SER A N 1
ATOM 507 C CA . SER A 1 65 ? -37.375 -23.352 14.152 1.00 83.94 65 SER A CA 1
ATOM 508 C C . SER A 1 65 ? -37.969 -24.763 14.229 1.00 83.94 65 SER A C 1
ATOM 510 O O . SER A 1 65 ? -37.947 -25.467 13.222 1.00 83.94 65 SER A O 1
ATOM 512 N N . GLN A 1 66 ? -38.597 -25.139 15.353 1.00 86.56 66 GLN A N 1
ATOM 513 C CA . GLN A 1 66 ? -39.323 -26.415 15.493 1.00 86.56 66 GLN A CA 1
ATOM 514 C C . GLN A 1 66 ? -40.518 -26.536 14.533 1.00 86.56 66 GLN A C 1
ATOM 516 O O . GLN A 1 66 ? -40.937 -27.635 14.190 1.00 86.56 66 GLN A O 1
ATOM 521 N N . THR A 1 67 ? -41.055 -25.404 14.071 1.00 88.06 67 THR A N 1
ATOM 522 C CA . THR A 1 67 ? -42.178 -25.335 13.118 1.00 88.06 67 THR A CA 1
ATOM 523 C C . THR A 1 67 ? -41.728 -25.046 11.681 1.00 88.06 67 THR A C 1
ATOM 525 O O . THR A 1 67 ? -42.549 -24.740 10.820 1.00 88.06 67 THR A O 1
ATOM 528 N N . GLY A 1 68 ? -40.417 -25.081 11.409 1.00 83.62 68 GLY A N 1
ATOM 529 C CA . GLY A 1 68 ? -39.847 -24.738 10.100 1.00 83.62 68 GLY A CA 1
ATOM 530 C C . GLY A 1 68 ? -39.870 -23.239 9.764 1.00 83.62 68 GLY A C 1
ATOM 531 O O . GLY A 1 68 ? -39.552 -22.856 8.640 1.00 83.62 68 GLY A O 1
ATOM 532 N N . CYS A 1 69 ? -40.221 -22.374 10.720 1.00 82.75 69 CYS A N 1
ATOM 533 C CA . CYS A 1 69 ? -40.308 -20.928 10.527 1.00 82.75 69 CYS A CA 1
ATOM 534 C C . CYS A 1 69 ? -39.062 -20.210 11.074 1.00 82.75 69 CYS A C 1
ATOM 536 O O . CYS A 1 69 ? -38.486 -20.602 12.085 1.00 82.75 69 CYS A O 1
ATOM 538 N N . MET A 1 70 ? -38.654 -19.104 10.444 1.00 83.50 70 MET A N 1
ATOM 539 C CA . MET A 1 70 ? -37.601 -18.218 10.969 1.00 83.50 70 MET A CA 1
ATOM 540 C C . MET A 1 70 ? -38.215 -16.910 11.461 1.00 83.50 70 MET A C 1
ATOM 542 O O . MET A 1 70 ? -38.923 -16.244 10.698 1.00 83.50 70 MET A O 1
ATOM 546 N N . THR A 1 71 ? -37.885 -16.508 12.691 1.00 85.19 71 THR A N 1
ATOM 547 C CA . THR A 1 71 ? -38.226 -15.174 13.204 1.00 85.19 71 THR A CA 1
ATOM 548 C C . THR A 1 71 ? -37.527 -14.084 12.389 1.00 85.19 71 THR A C 1
ATOM 550 O O . THR A 1 71 ? -36.474 -14.314 11.783 1.00 85.19 71 THR A O 1
ATOM 553 N N . HIS A 1 72 ? -38.120 -12.889 12.358 1.00 82.38 72 HIS A N 1
ATOM 554 C CA . HIS A 1 72 ? -37.577 -11.738 11.633 1.00 82.38 72 HIS A CA 1
ATOM 555 C C . HIS A 1 72 ? -36.129 -11.432 12.045 1.00 82.38 72 HIS A C 1
ATOM 557 O O . HIS A 1 72 ? -35.234 -11.383 11.203 1.00 82.38 72 HIS A O 1
ATOM 563 N N . ASP A 1 73 ? -35.891 -11.337 13.349 1.00 83.81 73 ASP A N 1
ATOM 564 C CA . ASP A 1 73 ? -34.591 -11.035 13.947 1.00 83.81 73 ASP A CA 1
ATOM 565 C C . ASP A 1 73 ? -33.525 -12.074 13.591 1.00 83.81 73 ASP A C 1
ATOM 567 O O . ASP A 1 73 ? -32.403 -11.736 13.203 1.00 83.81 73 ASP A O 1
ATOM 571 N N . TYR A 1 74 ? -33.898 -13.357 13.635 1.00 85.19 74 TYR A N 1
ATOM 572 C CA . TYR A 1 74 ? -33.014 -14.443 13.231 1.00 85.19 74 TYR A CA 1
ATOM 573 C C . TYR A 1 74 ? -32.694 -14.378 11.733 1.00 85.19 74 TYR A C 1
ATOM 575 O O . TYR A 1 74 ? -31.535 -14.509 11.338 1.00 85.19 74 TYR A O 1
ATOM 583 N N . ARG A 1 75 ? -33.688 -14.092 10.884 1.00 85.56 75 ARG A N 1
ATOM 584 C CA . ARG A 1 75 ? -33.488 -13.895 9.440 1.00 85.56 75 ARG A CA 1
ATOM 585 C C . ARG A 1 75 ? -32.568 -12.707 9.151 1.00 85.56 75 ARG A C 1
ATOM 587 O O . ARG A 1 75 ? -31.694 -12.826 8.290 1.00 85.56 75 ARG A O 1
ATOM 594 N N . ARG A 1 76 ? -32.735 -11.588 9.863 1.00 84.31 76 ARG A N 1
ATOM 595 C CA . ARG A 1 76 ? -31.893 -10.387 9.747 1.00 84.31 76 ARG A CA 1
ATOM 596 C C . ARG A 1 76 ? -30.445 -10.698 10.128 1.00 84.31 76 ARG A C 1
ATOM 598 O O . ARG A 1 76 ? -29.546 -10.388 9.348 1.00 84.31 76 ARG A O 1
ATOM 605 N N . LEU A 1 77 ? -30.218 -11.392 11.247 1.00 86.75 77 LEU A N 1
ATOM 606 C CA . LEU A 1 77 ? -28.882 -11.838 11.659 1.00 86.75 77 LEU A CA 1
ATOM 607 C C . LEU A 1 77 ? -28.248 -12.785 10.631 1.00 86.75 77 LEU A C 1
ATOM 609 O O . LEU A 1 77 ? -27.102 -12.581 10.239 1.00 86.75 77 LEU A O 1
ATOM 613 N N . VAL A 1 78 ? -28.991 -13.781 10.137 1.00 85.88 78 VAL A N 1
ATOM 614 C CA . VAL A 1 78 ? -28.495 -14.713 9.109 1.00 85.88 78 VAL A CA 1
ATOM 615 C C . VAL A 1 78 ? -28.141 -13.978 7.815 1.00 85.88 78 VAL A C 1
ATOM 617 O O . VAL A 1 78 ? -27.110 -14.280 7.218 1.00 85.88 78 VAL A O 1
ATOM 620 N N . ARG A 1 79 ? -28.938 -12.991 7.381 1.00 82.69 79 ARG A N 1
ATOM 621 C CA . ARG A 1 79 ? -28.595 -12.128 6.235 1.00 82.69 79 ARG A CA 1
ATOM 622 C C . ARG A 1 79 ? -27.321 -11.321 6.492 1.00 82.69 79 ARG A C 1
ATOM 624 O O . ARG A 1 79 ? -26.459 -11.283 5.619 1.00 82.69 79 ARG A O 1
ATOM 631 N N . GLY A 1 80 ? -27.179 -10.737 7.683 1.00 80.50 80 GLY A N 1
ATOM 632 C CA . GLY A 1 80 ? -25.966 -10.026 8.095 1.00 80.50 80 GLY A CA 1
ATOM 633 C C . GLY A 1 80 ? -24.725 -10.920 8.034 1.00 80.50 80 GLY A C 1
ATOM 634 O O . GLY A 1 80 ? -23.736 -10.560 7.402 1.00 80.50 80 GLY A O 1
ATOM 635 N N . ILE A 1 81 ? -24.807 -12.131 8.594 1.00 84.25 81 ILE A N 1
ATOM 636 C CA . ILE A 1 81 ? -23.734 -13.137 8.540 1.00 84.25 81 ILE A CA 1
ATOM 637 C C . ILE A 1 81 ? -23.431 -13.539 7.089 1.00 84.25 81 ILE A C 1
ATOM 639 O O . ILE A 1 81 ? -22.265 -13.562 6.697 1.00 84.25 81 ILE A O 1
ATOM 643 N N . LYS A 1 82 ? -24.458 -13.802 6.269 1.00 80.94 82 LYS A N 1
ATOM 644 C CA . LYS A 1 82 ? -24.292 -14.125 4.841 1.00 80.94 82 LYS A CA 1
ATOM 645 C C . LYS A 1 82 ? -23.571 -13.015 4.073 1.00 80.94 82 LYS A C 1
ATOM 647 O O . LYS A 1 82 ? -22.766 -13.335 3.209 1.00 80.94 82 LYS A O 1
ATOM 652 N N . GLY A 1 83 ? -23.821 -11.745 4.394 1.00 73.06 83 GLY A N 1
ATOM 653 C CA . GLY A 1 83 ? -23.095 -10.611 3.813 1.00 73.06 83 GLY A CA 1
ATOM 654 C C . GLY A 1 83 ? -21.672 -10.449 4.358 1.00 73.06 83 GLY A C 1
ATOM 655 O O . GLY A 1 83 ? -20.763 -10.095 3.611 1.00 73.06 83 GLY A O 1
ATOM 656 N N . LEU A 1 84 ? -21.454 -10.732 5.648 1.00 78.69 84 LEU A N 1
ATOM 657 C CA . LEU A 1 84 ? -20.150 -10.605 6.308 1.00 78.69 84 LEU A CA 1
ATOM 658 C C . LEU A 1 84 ? -19.138 -11.655 5.828 1.00 78.69 84 LEU A C 1
ATOM 660 O O . LEU A 1 84 ? -17.946 -11.350 5.741 1.00 78.69 84 LEU A O 1
ATOM 664 N N . ILE A 1 85 ? -19.587 -12.883 5.542 1.00 79.00 85 ILE A N 1
ATOM 665 C CA . ILE A 1 85 ? -18.708 -14.004 5.172 1.00 79.00 85 ILE A CA 1
ATOM 666 C C . ILE A 1 85 ? -17.854 -13.677 3.931 1.00 79.00 85 ILE A C 1
ATOM 668 O O . ILE A 1 85 ? -16.631 -13.751 4.062 1.00 79.00 85 ILE A O 1
ATOM 672 N N . PRO A 1 86 ? -18.416 -13.269 2.772 1.00 71.06 86 PRO A N 1
ATOM 673 C CA . PRO A 1 86 ? -17.623 -12.940 1.586 1.00 71.06 86 PRO A CA 1
ATOM 674 C C . PRO A 1 86 ? -16.569 -11.862 1.847 1.00 71.06 86 PRO A C 1
ATOM 676 O O . PRO A 1 86 ? -15.400 -12.060 1.530 1.00 71.06 86 PRO A O 1
ATOM 679 N N . VAL A 1 87 ? -16.944 -10.764 2.511 1.00 68.25 87 VAL A N 1
ATOM 680 C CA . VAL A 1 87 ? -16.019 -9.656 2.810 1.00 68.25 87 VAL A CA 1
ATOM 681 C C . VAL A 1 87 ? -14.925 -10.081 3.790 1.00 68.25 87 VAL A C 1
ATOM 683 O O . VAL A 1 87 ? -13.761 -9.710 3.640 1.00 68.25 87 VAL A O 1
ATOM 686 N N . SER A 1 88 ? -15.267 -10.897 4.789 1.00 68.38 88 SER A N 1
ATOM 687 C CA . SER A 1 88 ? -14.293 -11.428 5.747 1.00 68.38 88 SER A CA 1
ATOM 688 C C . SER A 1 88 ? -13.314 -12.395 5.084 1.00 68.38 88 SER A C 1
ATOM 690 O O . SER A 1 88 ? -12.116 -12.348 5.370 1.00 68.38 88 SER A O 1
ATOM 692 N N . LEU A 1 89 ? -13.806 -13.249 4.182 1.00 74.44 89 LEU A N 1
ATOM 693 C CA . LEU A 1 89 ? -12.976 -14.152 3.388 1.00 74.44 89 LEU A CA 1
ATOM 694 C C . LEU A 1 89 ? -12.064 -13.373 2.439 1.00 74.44 89 LEU A C 1
ATOM 696 O O . LEU A 1 89 ? -10.870 -13.654 2.425 1.00 74.44 89 LEU A O 1
ATOM 700 N N . GLN A 1 90 ? -12.575 -12.354 1.745 1.00 70.25 90 GLN A N 1
ATOM 701 C CA . GLN A 1 90 ? -11.775 -11.477 0.887 1.00 70.25 90 GLN A CA 1
ATOM 702 C C . GLN A 1 90 ? -10.656 -10.795 1.681 1.00 70.25 90 GLN A C 1
ATOM 704 O O . GLN A 1 90 ? -9.488 -10.927 1.332 1.00 70.25 90 GLN A O 1
ATOM 709 N N . ARG A 1 91 ? -10.964 -10.173 2.827 1.00 68.69 91 ARG A N 1
ATOM 710 C CA . ARG A 1 91 ? -9.945 -9.561 3.705 1.00 68.69 91 ARG A CA 1
ATOM 711 C C . ARG A 1 91 ? -8.923 -10.565 4.229 1.00 68.69 91 ARG A C 1
ATOM 713 O O . ARG A 1 91 ? -7.753 -10.232 4.425 1.00 68.69 91 ARG A O 1
ATOM 720 N N . ARG A 1 92 ? -9.352 -11.796 4.514 1.00 72.62 92 ARG A N 1
ATOM 721 C CA . ARG A 1 92 ? -8.441 -12.874 4.911 1.00 72.62 92 ARG A CA 1
ATOM 722 C C . ARG A 1 92 ? -7.537 -13.273 3.748 1.00 72.62 92 ARG A C 1
ATOM 724 O O . ARG A 1 92 ? -6.339 -13.419 3.970 1.00 72.62 92 ARG A O 1
ATOM 731 N N . MET A 1 93 ? -8.082 -13.414 2.542 1.00 74.69 93 MET A N 1
ATOM 732 C CA . MET A 1 93 ? -7.316 -13.702 1.329 1.00 74.69 93 MET A CA 1
ATOM 733 C C . MET A 1 93 ? -6.311 -12.590 1.029 1.00 74.69 93 MET A C 1
ATOM 735 O O . MET A 1 93 ? -5.145 -12.895 0.821 1.00 74.69 93 MET A O 1
ATOM 739 N N . GLU A 1 94 ? -6.701 -11.318 1.122 1.00 69.12 94 GLU A N 1
ATOM 740 C CA . GLU A 1 94 ? -5.786 -10.177 0.986 1.00 69.12 94 GLU A CA 1
ATOM 741 C C . GLU A 1 94 ? -4.646 -10.231 2.011 1.00 69.12 94 GLU A C 1
ATOM 743 O O . GLU A 1 94 ? -3.495 -9.964 1.679 1.00 69.12 94 GLU A O 1
ATOM 748 N N . ARG A 1 95 ? -4.936 -10.589 3.268 1.00 67.75 95 ARG A N 1
ATOM 749 C CA . ARG A 1 95 ? -3.909 -10.715 4.314 1.00 67.75 95 ARG A CA 1
ATOM 750 C C . ARG A 1 95 ? -2.936 -11.855 4.028 1.00 67.75 95 ARG A C 1
ATOM 752 O O . ARG A 1 95 ? -1.733 -11.679 4.196 1.00 67.75 95 ARG A O 1
ATOM 759 N N . LEU A 1 96 ? -3.457 -13.010 3.619 1.00 77.06 96 LEU A N 1
ATOM 760 C CA . LEU A 1 96 ? -2.648 -14.175 3.259 1.00 77.06 96 LEU A CA 1
ATOM 761 C C . LEU A 1 96 ? -1.804 -13.901 2.015 1.00 77.06 96 LEU A C 1
ATOM 763 O O . LEU A 1 96 ? -0.631 -14.252 2.004 1.00 77.06 96 LEU A O 1
ATOM 767 N N . HIS A 1 97 ? -2.373 -13.226 1.016 1.00 78.62 97 HIS A N 1
ATOM 768 C CA . HIS A 1 97 ? -1.658 -12.771 -0.172 1.00 78.62 97 HIS A CA 1
ATOM 769 C C . HIS A 1 97 ? -0.509 -11.835 0.202 1.00 78.62 97 HIS A C 1
ATOM 771 O O . HIS A 1 97 ? 0.631 -12.135 -0.130 1.00 78.62 97 HIS A O 1
ATOM 777 N N . ARG A 1 98 ? -0.767 -10.786 0.99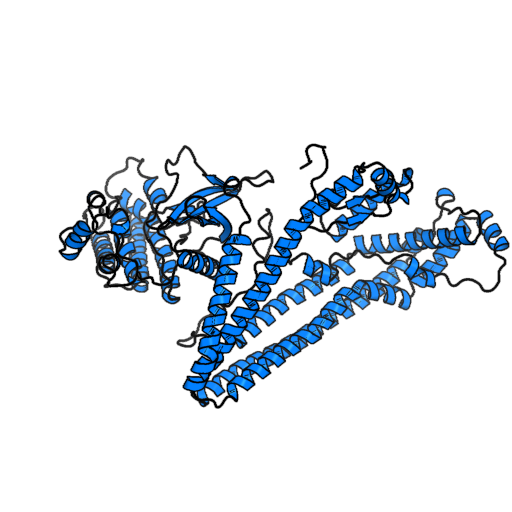8 1.00 68.00 98 ARG A N 1
ATOM 778 C CA . ARG A 1 98 ? 0.281 -9.865 1.481 1.00 68.00 98 ARG A CA 1
ATOM 779 C C . ARG A 1 98 ? 1.405 -10.598 2.202 1.00 68.00 98 ARG A C 1
ATOM 781 O O . ARG A 1 98 ? 2.572 -10.290 1.983 1.00 68.00 98 ARG A O 1
ATOM 788 N N . TRP A 1 99 ? 1.057 -11.538 3.078 1.00 77.69 99 TRP A N 1
ATOM 789 C CA . TRP A 1 99 ? 2.047 -12.346 3.783 1.00 77.69 99 TRP A CA 1
ATOM 790 C C . TRP A 1 99 ? 2.849 -13.225 2.816 1.00 77.69 99 TRP A C 1
ATOM 792 O O . TRP A 1 99 ? 4.074 -13.243 2.897 1.00 77.69 99 TRP A O 1
ATOM 802 N N . GLY A 1 100 ? 2.173 -13.896 1.880 1.00 78.94 100 GLY A N 1
ATOM 803 C CA . GLY A 1 100 ? 2.795 -14.748 0.869 1.00 78.94 100 GLY A CA 1
ATOM 804 C C . GLY A 1 100 ? 3.765 -13.973 -0.016 1.00 78.94 100 GLY A C 1
ATOM 805 O O . GLY A 1 100 ? 4.921 -14.365 -0.117 1.00 78.94 100 GLY A O 1
ATOM 806 N N . THR A 1 101 ? 3.334 -12.835 -0.566 1.00 74.94 101 THR A N 1
ATOM 807 C CA . THR A 1 101 ? 4.173 -11.939 -1.376 1.00 74.94 101 THR A CA 1
ATOM 808 C C . THR A 1 101 ? 5.363 -11.413 -0.579 1.00 74.94 101 THR A C 1
ATOM 810 O O . THR A 1 101 ? 6.486 -11.389 -1.072 1.00 74.94 101 THR A O 1
ATOM 813 N N . HIS A 1 102 ? 5.154 -11.021 0.681 1.00 73.50 102 HIS A N 1
ATOM 814 C CA . HIS A 1 102 ? 6.252 -10.558 1.526 1.00 73.50 102 HIS A CA 1
ATOM 815 C C . HIS A 1 102 ? 7.285 -11.664 1.784 1.00 73.50 102 HIS A C 1
ATOM 817 O O . HIS A 1 102 ? 8.487 -11.415 1.722 1.00 73.50 102 HIS A O 1
ATOM 823 N N . LEU A 1 103 ? 6.827 -12.890 2.044 1.00 81.38 103 LEU A N 1
ATOM 824 C CA . LEU A 1 103 ? 7.696 -14.045 2.245 1.00 81.38 103 LEU A CA 1
ATOM 825 C C . LEU A 1 103 ? 8.488 -14.386 0.977 1.00 81.38 103 LEU A C 1
ATOM 827 O O . LEU A 1 103 ? 9.701 -14.602 1.056 1.00 81.38 103 LEU A O 1
ATOM 831 N N . THR A 1 104 ? 7.821 -14.445 -0.180 1.00 81.25 104 THR A N 1
ATOM 832 C CA . THR A 1 104 ? 8.478 -14.767 -1.452 1.00 81.25 104 THR A CA 1
ATOM 833 C C . THR A 1 104 ? 9.522 -13.723 -1.798 1.00 81.25 104 THR A C 1
ATOM 835 O O . THR A 1 104 ? 10.654 -14.092 -2.100 1.00 81.25 104 THR A O 1
ATOM 838 N N . GLN A 1 105 ? 9.182 -12.442 -1.655 1.00 72.38 105 GLN A N 1
ATOM 839 C CA . GLN A 1 105 ? 10.096 -11.340 -1.927 1.00 72.38 105 GLN A CA 1
ATOM 840 C C . GLN A 1 105 ? 11.312 -11.369 -1.002 1.00 72.38 105 GLN A C 1
ATOM 842 O O . GLN A 1 105 ? 12.435 -11.432 -1.487 1.00 72.38 105 GLN A O 1
ATOM 847 N N . ARG A 1 106 ? 11.109 -11.470 0.321 1.00 76.50 106 ARG A N 1
ATOM 848 C CA . ARG A 1 106 ? 12.229 -11.577 1.272 1.00 76.50 106 ARG A CA 1
ATOM 849 C C . ARG A 1 106 ? 13.154 -12.746 0.952 1.00 76.50 106 ARG A C 1
ATOM 851 O O . ARG A 1 106 ? 14.362 -12.646 1.156 1.00 76.50 106 ARG A O 1
ATOM 858 N N . THR A 1 107 ? 12.602 -13.857 0.467 1.00 84.38 107 THR A N 1
ATOM 859 C CA . THR A 1 107 ? 13.395 -15.029 0.077 1.00 84.38 107 THR A CA 1
ATOM 860 C C . THR A 1 107 ? 14.216 -14.758 -1.184 1.00 84.38 107 THR A C 1
ATOM 862 O O . THR A 1 107 ? 15.395 -15.112 -1.222 1.00 84.38 107 THR A O 1
ATOM 865 N N . ILE A 1 108 ? 13.618 -14.108 -2.189 1.00 81.31 108 ILE A N 1
ATOM 866 C CA . ILE A 1 108 ? 14.302 -13.670 -3.415 1.00 81.31 108 ILE A CA 1
ATOM 867 C C . ILE A 1 108 ? 15.443 -12.719 -3.060 1.00 81.31 108 ILE A C 1
ATOM 869 O O . ILE A 1 108 ? 16.586 -13.006 -3.416 1.00 81.31 108 ILE A O 1
ATOM 873 N N . ASP A 1 109 ? 15.150 -11.657 -2.308 1.00 76.25 109 ASP A N 1
ATOM 874 C CA . ASP A 1 109 ? 16.125 -10.639 -1.912 1.00 76.25 109 ASP A CA 1
ATOM 875 C C . ASP A 1 109 ? 17.278 -11.286 -1.146 1.00 76.25 109 ASP A C 1
ATOM 877 O O . ASP A 1 109 ? 18.448 -11.045 -1.438 1.00 76.25 109 ASP A O 1
ATOM 881 N N . SER A 1 110 ? 16.960 -12.182 -0.207 1.00 80.62 110 SER A N 1
ATOM 882 C CA . SER A 1 110 ? 17.984 -12.871 0.577 1.00 80.62 110 SER A CA 1
ATOM 883 C C . SER A 1 110 ? 18.897 -13.723 -0.306 1.00 80.62 110 SER A C 1
ATOM 885 O O . SER A 1 110 ? 20.121 -13.671 -0.194 1.00 80.62 110 SER A O 1
ATOM 887 N N . ALA A 1 111 ? 18.318 -14.502 -1.222 1.00 85.94 111 ALA A N 1
ATOM 888 C CA . ALA A 1 111 ? 19.075 -15.338 -2.148 1.00 85.94 111 ALA A CA 1
ATOM 889 C C . ALA A 1 111 ? 19.932 -14.501 -3.117 1.00 85.94 111 ALA A C 1
ATOM 891 O O . ALA A 1 111 ? 21.083 -14.851 -3.389 1.00 85.94 111 ALA A O 1
ATOM 892 N N . GLN A 1 112 ? 19.409 -13.370 -3.596 1.00 83.75 112 GLN A N 1
ATOM 893 C CA . GLN A 1 112 ? 20.144 -12.427 -4.439 1.00 83.75 112 GLN A CA 1
ATOM 894 C C . GLN A 1 112 ? 21.328 -11.800 -3.701 1.00 83.75 112 GLN A C 1
ATOM 896 O O . GLN A 1 112 ? 22.401 -11.667 -4.287 1.00 83.75 112 GLN A O 1
ATOM 901 N N . GLN A 1 113 ? 21.187 -11.483 -2.414 1.00 82.31 113 GLN A N 1
ATOM 902 C CA . GLN A 1 113 ? 22.288 -10.936 -1.622 1.00 82.31 113 GLN A CA 1
ATOM 903 C C . GLN A 1 113 ? 23.444 -11.922 -1.448 1.00 82.31 113 GLN A C 1
ATOM 905 O O . GLN A 1 113 ? 24.595 -11.503 -1.531 1.00 82.31 113 GLN A O 1
ATOM 910 N N . TYR A 1 114 ? 23.177 -13.223 -1.281 1.00 86.00 114 TYR A N 1
ATOM 911 C CA . TYR A 1 114 ? 24.240 -14.238 -1.288 1.00 86.00 114 TYR A CA 1
ATOM 912 C C . TYR A 1 114 ? 24.989 -14.277 -2.624 1.00 86.00 114 TYR A C 1
ATOM 914 O O . TYR A 1 114 ? 26.216 -14.377 -2.646 1.00 86.00 114 TYR A O 1
ATOM 922 N N . ILE A 1 115 ? 24.264 -14.187 -3.743 1.00 83.94 115 ILE A N 1
ATOM 923 C CA . ILE A 1 115 ? 24.864 -14.166 -5.084 1.00 83.94 115 ILE A CA 1
ATOM 924 C C . ILE A 1 115 ? 25.696 -12.893 -5.282 1.00 83.94 115 ILE A C 1
ATOM 926 O O . ILE A 1 115 ? 26.812 -12.960 -5.798 1.00 83.94 115 ILE A O 1
ATOM 930 N N . HIS A 1 116 ? 25.177 -11.742 -4.853 1.00 80.94 116 HIS A N 1
ATOM 931 C CA . HIS A 1 116 ? 25.848 -10.455 -5.010 1.00 80.94 116 HIS A CA 1
ATOM 932 C C . HIS A 1 116 ? 27.076 -10.328 -4.110 1.00 80.94 116 HIS A C 1
ATOM 934 O O . HIS A 1 116 ? 28.132 -9.907 -4.578 1.00 80.94 116 HIS A O 1
ATOM 940 N N . ALA A 1 117 ? 26.989 -10.757 -2.850 1.00 82.25 117 ALA A N 1
ATOM 941 C CA . ALA A 1 117 ? 28.125 -10.771 -1.930 1.00 82.25 117 ALA A CA 1
ATOM 942 C C . ALA A 1 117 ? 29.299 -11.597 -2.479 1.00 82.25 117 ALA A C 1
ATOM 944 O O . ALA A 1 117 ? 30.451 -11.210 -2.310 1.00 82.25 117 ALA A O 1
ATOM 945 N N . ALA A 1 118 ? 29.017 -12.675 -3.217 1.00 81.81 118 ALA A N 1
ATOM 946 C CA . ALA A 1 118 ? 30.037 -13.496 -3.866 1.00 81.81 118 ALA A CA 1
ATOM 947 C C . ALA A 1 118 ? 30.790 -12.792 -5.010 1.00 81.81 118 ALA A C 1
ATOM 949 O O . ALA A 1 118 ? 31.804 -13.299 -5.487 1.00 81.81 118 ALA A O 1
ATOM 950 N N . SER A 1 119 ? 30.266 -11.667 -5.502 1.00 81.25 119 SER A N 1
ATOM 951 C CA . SER A 1 119 ? 30.899 -10.856 -6.547 1.00 81.25 119 SER A CA 1
ATOM 952 C C . SER A 1 119 ? 31.786 -9.736 -6.002 1.00 81.25 119 SER A C 1
ATOM 954 O O . SER A 1 119 ? 32.495 -9.109 -6.783 1.00 81.25 119 SER A O 1
ATOM 956 N N . LEU A 1 120 ? 31.761 -9.505 -4.688 1.00 82.94 120 LEU A N 1
ATOM 957 C CA . LEU A 1 120 ? 32.539 -8.468 -4.021 1.00 82.94 120 LEU A CA 1
ATOM 958 C C . LEU A 1 120 ? 33.872 -9.018 -3.511 1.00 82.94 120 LEU A C 1
ATOM 960 O O . LEU A 1 120 ? 33.989 -10.182 -3.119 1.00 82.94 120 LEU A O 1
ATOM 964 N N . THR A 1 121 ? 34.876 -8.150 -3.452 1.00 84.31 121 THR A N 1
ATOM 965 C CA . THR A 1 121 ? 36.103 -8.427 -2.701 1.00 84.31 121 THR A CA 1
ATOM 966 C C . THR A 1 121 ? 35.820 -8.467 -1.194 1.00 84.31 121 THR A C 1
ATOM 968 O O . THR A 1 121 ? 34.818 -7.935 -0.708 1.00 84.31 121 THR A O 1
ATOM 971 N N . ARG A 1 122 ? 36.726 -9.078 -0.417 1.00 83.19 122 ARG A N 1
ATOM 972 C CA . ARG A 1 122 ? 36.601 -9.119 1.052 1.00 83.19 122 ARG A CA 1
ATOM 973 C C . ARG A 1 122 ? 36.548 -7.724 1.673 1.00 83.19 122 ARG A C 1
ATOM 975 O O . ARG A 1 122 ? 35.765 -7.514 2.593 1.00 83.19 122 ARG A O 1
ATOM 982 N N . ASP A 1 123 ? 37.331 -6.786 1.149 1.00 85.19 123 ASP A N 1
ATOM 983 C CA . ASP A 1 123 ? 37.388 -5.420 1.670 1.00 85.19 123 ASP A CA 1
ATOM 984 C C . ASP A 1 123 ? 36.110 -4.633 1.343 1.00 85.19 123 ASP A C 1
ATOM 986 O O . ASP A 1 123 ? 35.577 -3.940 2.210 1.00 85.19 123 ASP A O 1
ATOM 990 N N . GLU A 1 124 ? 35.553 -4.793 0.137 1.00 85.38 124 GLU A N 1
ATOM 991 C CA . GLU A 1 124 ? 34.264 -4.190 -0.237 1.00 85.38 124 GLU A CA 1
ATOM 992 C C . GLU A 1 124 ? 33.106 -4.751 0.592 1.00 85.38 124 GLU A C 1
ATOM 994 O O . GLU A 1 124 ? 32.242 -3.996 1.050 1.00 85.38 124 GLU A O 1
ATOM 999 N N . LEU A 1 125 ? 33.087 -6.070 0.808 1.00 84.38 125 LEU A N 1
ATOM 1000 C CA . LEU A 1 125 ? 32.090 -6.726 1.649 1.00 84.38 125 LEU A CA 1
ATOM 1001 C C . LEU A 1 125 ? 32.190 -6.239 3.102 1.00 84.38 125 LEU A C 1
ATOM 1003 O O . LEU A 1 125 ? 31.168 -5.938 3.721 1.00 84.38 125 LEU A O 1
ATOM 1007 N N . GLU A 1 126 ? 33.408 -6.103 3.632 1.00 86.31 126 GLU A N 1
ATOM 1008 C CA . GLU A 1 126 ? 33.657 -5.595 4.983 1.00 86.31 126 GLU A CA 1
ATOM 1009 C C . GLU A 1 126 ? 33.225 -4.132 5.136 1.00 86.31 126 GLU A C 1
ATOM 1011 O O . GLU A 1 126 ? 32.569 -3.782 6.120 1.00 86.31 126 GLU A O 1
ATOM 1016 N N . ALA A 1 127 ? 33.552 -3.277 4.164 1.00 85.44 127 ALA A N 1
ATOM 1017 C CA . ALA A 1 127 ? 33.160 -1.871 4.169 1.00 85.44 127 ALA A CA 1
ATOM 1018 C C . ALA A 1 127 ? 31.632 -1.716 4.167 1.00 85.44 127 ALA A C 1
ATOM 1020 O O . ALA A 1 127 ? 31.083 -0.985 4.996 1.00 85.44 127 ALA A O 1
ATOM 1021 N N . ARG A 1 128 ? 30.930 -2.459 3.301 1.00 82.06 128 ARG A N 1
ATOM 1022 C CA . ARG A 1 128 ? 29.459 -2.444 3.243 1.00 82.06 128 ARG A CA 1
ATOM 1023 C C . ARG A 1 128 ? 28.833 -2.995 4.522 1.00 82.06 128 ARG A C 1
ATOM 1025 O O . ARG A 1 128 ? 27.914 -2.376 5.053 1.00 82.06 128 ARG A O 1
ATOM 1032 N N . TYR A 1 129 ? 29.362 -4.096 5.061 1.00 85.94 129 TYR A N 1
ATOM 1033 C CA . TYR A 1 129 ? 28.904 -4.642 6.340 1.00 85.94 129 TYR A CA 1
ATOM 1034 C C . TYR A 1 129 ? 29.029 -3.610 7.466 1.00 85.94 129 TYR A C 1
ATOM 1036 O O . TYR A 1 129 ? 28.076 -3.411 8.212 1.00 85.94 129 TYR A O 1
ATOM 1044 N N . LYS A 1 130 ? 30.170 -2.914 7.574 1.00 86.81 130 LYS A N 1
ATOM 1045 C CA . LYS A 1 130 ? 30.386 -1.884 8.605 1.00 86.81 130 LYS A CA 1
ATOM 1046 C C . LYS A 1 130 ? 29.369 -0.746 8.519 1.00 86.81 130 LYS A C 1
ATOM 1048 O O . LYS A 1 130 ? 28.851 -0.332 9.552 1.00 86.81 130 LYS A O 1
ATOM 1053 N N . VAL A 1 131 ? 29.057 -0.270 7.310 1.00 84.69 131 VAL A N 1
ATOM 1054 C CA . VAL A 1 131 ? 28.034 0.771 7.101 1.00 84.69 131 VAL A CA 1
ATOM 1055 C C . VAL A 1 131 ? 26.667 0.293 7.593 1.00 84.69 131 VAL A C 1
ATOM 1057 O O . VAL A 1 131 ? 26.006 0.993 8.361 1.00 84.69 131 VAL A O 1
ATOM 1060 N N . GLN A 1 132 ? 26.255 -0.912 7.197 1.00 81.88 132 GLN A N 1
ATOM 1061 C CA . GLN A 1 132 ? 24.937 -1.442 7.548 1.00 81.88 132 GLN A CA 1
ATOM 1062 C C . GLN A 1 132 ? 24.832 -1.834 9.029 1.00 81.88 132 GLN A C 1
ATOM 1064 O O . GLN A 1 132 ? 23.809 -1.574 9.653 1.00 81.88 132 GLN A O 1
ATOM 1069 N N . GLU A 1 133 ? 25.894 -2.370 9.636 1.00 86.44 133 GLU A N 1
ATOM 1070 C CA . GLU A 1 133 ? 25.950 -2.629 11.082 1.00 86.44 133 GLU A CA 1
ATOM 1071 C C . GLU A 1 133 ? 25.864 -1.322 11.885 1.00 86.44 133 GLU A C 1
ATOM 1073 O O . GLU A 1 133 ? 25.191 -1.270 12.916 1.00 86.44 133 GLU A O 1
ATOM 1078 N N . GLY A 1 134 ? 26.492 -0.246 11.394 1.00 81.69 134 GLY A N 1
ATOM 1079 C CA . GLY A 1 134 ? 26.354 1.093 11.967 1.00 81.69 134 GLY A CA 1
ATOM 1080 C C . GLY A 1 134 ? 24.903 1.575 11.947 1.00 81.69 134 GLY A C 1
ATOM 1081 O O . GLY A 1 134 ? 24.373 1.975 12.985 1.00 81.69 134 GLY A O 1
ATOM 1082 N N . ARG A 1 135 ? 24.223 1.459 10.798 1.00 83.38 135 ARG A N 1
ATOM 1083 C CA . ARG A 1 135 ? 22.793 1.796 10.665 1.00 83.38 135 ARG A CA 1
ATOM 1084 C C . ARG A 1 135 ? 21.909 0.943 11.570 1.00 83.38 135 ARG A C 1
ATOM 1086 O O . ARG A 1 135 ? 21.040 1.482 12.249 1.00 83.38 135 ARG A O 1
ATOM 1093 N N . LEU A 1 136 ? 22.160 -0.363 11.631 1.00 85.00 136 LEU A N 1
ATOM 1094 C CA . LEU A 1 136 ? 21.412 -1.291 12.476 1.00 85.00 136 LEU A CA 1
ATOM 1095 C C . LEU A 1 136 ? 21.604 -0.984 13.968 1.00 85.00 136 LEU A C 1
ATOM 1097 O O . LEU A 1 136 ? 20.649 -1.054 14.737 1.00 85.00 136 LEU A O 1
ATOM 1101 N N . SER A 1 137 ? 22.811 -0.582 14.371 1.00 87.12 137 SER A N 1
ATOM 1102 C CA . SER A 1 137 ? 23.115 -0.165 15.746 1.00 87.12 137 SER A CA 1
ATOM 1103 C C . SER A 1 137 ? 22.421 1.148 16.121 1.00 87.12 137 SER A C 1
ATOM 1105 O O . SER A 1 137 ? 21.864 1.256 17.214 1.00 87.12 137 SER A O 1
ATOM 1107 N N . ILE A 1 138 ? 22.402 2.133 15.212 1.00 84.06 138 ILE A N 1
ATOM 1108 C CA . ILE A 1 138 ? 21.633 3.376 15.389 1.00 84.06 138 ILE A CA 1
ATOM 1109 C C . ILE A 1 138 ? 20.149 3.040 15.541 1.00 84.06 138 ILE A C 1
ATOM 1111 O O . ILE A 1 138 ? 19.525 3.462 16.511 1.00 84.06 138 ILE A O 1
ATOM 1115 N N . LEU A 1 139 ? 19.609 2.218 14.638 1.00 82.31 139 LEU A N 1
ATOM 1116 C CA . LEU A 1 139 ? 18.215 1.793 14.667 1.00 82.31 139 LEU A CA 1
ATOM 1117 C C . LEU A 1 139 ? 17.855 1.081 15.977 1.00 82.31 139 LEU A C 1
ATOM 1119 O O . LEU A 1 139 ? 16.800 1.351 16.551 1.00 82.31 139 LEU A O 1
ATOM 1123 N N . GLU A 1 140 ? 18.722 0.196 16.469 1.00 86.75 140 GLU A N 1
ATOM 1124 C CA . GLU A 1 140 ? 18.529 -0.506 17.738 1.00 86.75 140 GLU A CA 1
ATOM 1125 C C . GLU A 1 140 ? 18.465 0.467 18.919 1.00 86.75 140 GLU A C 1
ATOM 1127 O O . GLU A 1 140 ? 17.560 0.366 19.752 1.00 86.75 140 GLU A O 1
ATOM 1132 N N . ASN A 1 141 ? 19.375 1.439 18.972 1.00 86.44 141 ASN A N 1
ATOM 1133 C CA . ASN A 1 141 ? 19.395 2.447 20.029 1.00 86.44 141 ASN A CA 1
ATOM 1134 C C . ASN A 1 141 ? 18.167 3.363 19.960 1.00 86.44 141 ASN A C 1
ATOM 1136 O O . ASN A 1 141 ? 17.479 3.525 20.967 1.00 86.44 141 ASN A O 1
ATOM 1140 N N . THR A 1 142 ? 17.826 3.871 18.773 1.00 83.75 142 THR A N 1
ATOM 1141 C CA . THR A 1 142 ? 16.625 4.692 18.558 1.00 83.75 142 THR A CA 1
ATOM 1142 C C . THR A 1 142 ? 15.349 3.926 18.909 1.00 83.75 142 THR A C 1
ATOM 1144 O O . THR A 1 142 ? 14.428 4.495 19.494 1.00 83.75 142 THR A O 1
ATOM 1147 N N . SER A 1 143 ? 15.285 2.626 18.608 1.00 83.38 143 SER A N 1
ATOM 1148 C CA . SER A 1 143 ? 14.137 1.779 18.958 1.00 83.38 143 SER A CA 1
ATOM 1149 C C . SER A 1 143 ? 14.006 1.595 20.471 1.00 83.38 143 SER A C 1
ATOM 1151 O O . SER A 1 143 ? 12.900 1.693 21.004 1.00 83.38 143 SER A O 1
ATOM 1153 N N . LYS A 1 144 ? 15.119 1.362 21.180 1.00 88.06 144 LYS A N 1
ATOM 1154 C CA . LYS A 1 144 ? 15.137 1.246 22.650 1.00 88.06 144 LYS A CA 1
ATOM 1155 C C . LYS A 1 144 ? 14.700 2.544 23.321 1.00 88.06 144 LYS A C 1
ATOM 1157 O O . LYS A 1 144 ? 13.835 2.513 24.193 1.00 88.06 144 LYS A O 1
ATOM 1162 N N . GLU A 1 145 ? 15.270 3.665 22.890 1.00 87.88 145 GLU A N 1
ATOM 1163 C CA . GLU A 1 145 ? 14.943 5.000 23.391 1.00 87.88 145 GLU A CA 1
ATOM 1164 C C . GLU A 1 145 ? 13.459 5.327 23.163 1.00 87.88 145 GLU A C 1
ATOM 1166 O O . GLU A 1 145 ? 12.746 5.734 24.079 1.00 87.88 145 GLU A O 1
ATOM 1171 N N . PHE A 1 146 ? 12.945 5.044 21.968 1.00 86.31 146 PHE A N 1
ATOM 1172 C CA . PHE A 1 146 ? 11.540 5.259 21.654 1.00 86.31 146 PHE A CA 1
ATOM 1173 C C . PHE A 1 146 ? 10.585 4.398 22.494 1.00 86.31 146 PHE A C 1
ATOM 1175 O O . PHE A 1 146 ? 9.593 4.907 23.019 1.00 86.31 146 PHE A O 1
ATOM 1182 N N . LEU A 1 147 ? 10.874 3.102 22.650 1.00 86.38 147 LEU A N 1
ATOM 1183 C CA . LEU A 1 147 ? 10.070 2.210 23.492 1.00 86.38 147 LEU A CA 1
ATOM 1184 C C . LEU A 1 147 ? 10.104 2.636 24.965 1.00 86.38 147 LEU A C 1
ATOM 1186 O O . LEU A 1 147 ? 9.115 2.451 25.676 1.00 86.38 147 LEU A O 1
ATOM 1190 N N . PHE A 1 148 ? 11.221 3.204 25.422 1.00 89.19 148 PHE A N 1
ATOM 1191 C CA . PHE A 1 148 ? 11.323 3.799 26.750 1.00 89.19 148 PHE A CA 1
ATOM 1192 C C . PHE A 1 148 ? 10.394 5.013 26.885 1.00 89.19 148 PHE A C 1
ATOM 1194 O O . PHE A 1 148 ? 9.608 5.061 27.831 1.00 89.19 148 PHE A O 1
ATOM 1201 N N . TYR A 1 149 ? 10.395 5.932 25.913 1.00 90.12 149 TYR A N 1
ATOM 1202 C CA . TYR A 1 149 ? 9.490 7.086 25.918 1.00 90.12 149 TYR A CA 1
ATOM 1203 C C . TYR A 1 149 ? 8.012 6.695 25.851 1.00 90.12 149 TYR A C 1
ATOM 1205 O O . TYR A 1 149 ? 7.220 7.215 26.630 1.00 90.12 149 TYR A O 1
ATOM 1213 N N . LEU A 1 150 ? 7.632 5.737 24.998 1.00 87.56 150 LEU A N 1
ATOM 1214 C CA . LEU A 1 150 ? 6.251 5.239 24.949 1.00 87.56 150 LEU A CA 1
ATOM 1215 C C . LEU A 1 150 ? 5.807 4.611 26.274 1.00 87.56 150 LEU A C 1
ATOM 1217 O O . LEU A 1 150 ? 4.660 4.782 26.687 1.00 87.56 150 LEU A O 1
ATOM 1221 N N . GLN A 1 151 ? 6.698 3.874 26.945 1.00 89.88 151 GLN A N 1
ATOM 1222 C CA . GLN A 1 151 ? 6.389 3.344 28.269 1.00 89.88 151 GLN A CA 1
ATOM 1223 C C . GLN A 1 151 ? 6.250 4.480 29.290 1.00 89.88 151 GLN A C 1
ATOM 1225 O O . GLN A 1 151 ? 5.343 4.425 30.116 1.00 89.88 151 GLN A O 1
ATOM 1230 N N . GLY A 1 152 ? 7.106 5.502 29.216 1.00 91.31 152 GLY A N 1
ATOM 1231 C CA . GLY A 1 152 ? 7.006 6.713 30.030 1.00 91.31 152 GLY A CA 1
ATOM 1232 C C . GLY A 1 152 ? 5.651 7.401 29.872 1.00 91.31 152 GLY A C 1
ATOM 1233 O O . GLY A 1 152 ? 4.948 7.569 30.864 1.00 91.31 152 GLY A O 1
ATOM 1234 N N . ASP A 1 153 ? 5.242 7.679 28.632 1.00 90.38 153 ASP A N 1
ATOM 1235 C CA . ASP A 1 153 ? 3.942 8.278 28.301 1.00 90.38 153 ASP A CA 1
ATOM 1236 C C . ASP A 1 153 ? 2.773 7.454 28.871 1.00 90.38 153 ASP A C 1
ATOM 1238 O O . ASP A 1 153 ? 1.826 7.997 29.441 1.00 90.38 153 ASP A O 1
ATOM 1242 N N . LEU A 1 154 ? 2.835 6.122 28.747 1.00 91.25 154 LEU A N 1
ATOM 1243 C CA . LEU A 1 154 ? 1.808 5.231 29.286 1.00 91.25 154 LEU A CA 1
ATOM 1244 C C . LEU A 1 154 ? 1.750 5.286 30.819 1.00 91.25 154 LEU A C 1
ATOM 1246 O O . LEU A 1 154 ? 0.657 5.275 31.382 1.00 91.25 154 LEU A O 1
ATOM 1250 N N . GLN A 1 155 ? 2.899 5.323 31.497 1.00 92.31 155 GLN A N 1
ATOM 1251 C CA . GLN A 1 155 ? 2.966 5.390 32.961 1.00 92.31 155 GLN A CA 1
ATOM 1252 C C . GLN A 1 155 ? 2.527 6.758 33.496 1.00 92.31 155 GLN A C 1
ATOM 1254 O O . GLN A 1 155 ? 1.808 6.829 34.495 1.00 92.31 155 GLN A O 1
ATOM 1259 N N . GLU A 1 156 ? 2.904 7.841 32.820 1.00 93.88 156 GLU A N 1
ATOM 1260 C CA . GLU A 1 156 ? 2.453 9.194 33.144 1.00 93.88 156 GLU A CA 1
ATOM 1261 C C . GLU A 1 156 ? 0.940 9.331 32.946 1.00 93.88 156 GLU A C 1
ATOM 1263 O O . GLU A 1 156 ? 0.234 9.804 33.843 1.00 93.88 156 GLU A O 1
ATOM 1268 N N . GLY A 1 157 ? 0.425 8.835 31.819 1.00 92.81 157 GLY A N 1
ATOM 1269 C CA . GLY A 1 157 ? -1.005 8.780 31.541 1.00 92.81 157 GLY A CA 1
ATOM 1270 C C . GLY A 1 157 ? -1.762 7.939 32.569 1.00 92.81 157 GLY A C 1
ATOM 1271 O O . GLY A 1 157 ? -2.771 8.386 33.107 1.00 92.81 157 GLY A O 1
ATOM 1272 N N . TYR A 1 158 ? -1.240 6.761 32.922 1.00 93.31 158 TYR A N 1
ATOM 1273 C CA . TYR A 1 158 ? -1.796 5.901 33.971 1.00 93.31 158 TYR A CA 1
ATOM 1274 C C . TYR A 1 158 ? -1.911 6.624 35.318 1.00 93.31 158 TYR A C 1
ATOM 1276 O O . TYR A 1 158 ? -2.968 6.582 35.954 1.00 93.31 158 TYR A O 1
ATOM 1284 N N . LYS A 1 159 ? -0.848 7.317 35.745 1.00 94.62 159 LYS A N 1
ATOM 1285 C CA . LYS A 1 159 ? -0.845 8.084 36.996 1.00 94.62 159 LYS A CA 1
ATOM 1286 C C . LYS A 1 159 ? -1.841 9.243 36.941 1.00 94.62 159 LYS A C 1
ATOM 1288 O O . LYS A 1 159 ? -2.664 9.376 37.839 1.00 94.62 159 LYS A O 1
ATOM 1293 N N . THR A 1 160 ? -1.811 10.019 35.860 1.00 95.25 160 THR A N 1
ATOM 1294 C CA . THR A 1 160 ? -2.695 11.176 35.647 1.00 95.25 160 THR A CA 1
ATOM 1295 C C . THR A 1 160 ? -4.165 10.779 35.703 1.00 95.25 160 THR A C 1
ATOM 1297 O O . THR A 1 160 ? -4.945 11.396 36.427 1.00 95.25 160 THR A O 1
ATOM 1300 N N . ILE A 1 161 ? -4.529 9.708 34.994 1.00 94.38 161 ILE A N 1
ATOM 1301 C CA . ILE A 1 161 ? -5.890 9.169 34.977 1.00 94.38 161 ILE A CA 1
ATOM 1302 C C . ILE A 1 161 ? -6.284 8.669 36.367 1.00 94.38 161 ILE A C 1
ATOM 1304 O O . ILE A 1 161 ? -7.377 8.976 36.834 1.00 94.38 161 ILE A O 1
ATOM 1308 N N . THR A 1 162 ? -5.402 7.937 37.055 1.00 94.19 162 THR A N 1
ATOM 1309 C CA . THR A 1 162 ? -5.678 7.421 38.406 1.00 94.19 162 THR A CA 1
ATOM 1310 C C . THR A 1 162 ? -5.938 8.557 39.395 1.00 94.19 162 THR A C 1
ATOM 1312 O O . THR A 1 162 ? -6.942 8.536 40.108 1.00 94.19 162 THR A O 1
ATOM 1315 N N . ASP A 1 163 ? -5.074 9.572 39.407 1.00 94.50 163 ASP A N 1
ATOM 1316 C CA . ASP A 1 163 ? -5.182 10.714 40.314 1.00 94.50 163 ASP A CA 1
ATOM 1317 C C . ASP A 1 163 ? -6.430 11.554 39.991 1.00 94.50 163 ASP A C 1
ATOM 1319 O O . ASP A 1 163 ? -7.182 11.940 40.891 1.00 94.50 163 ASP A O 1
ATOM 1323 N N . SER A 1 164 ? -6.698 11.795 38.703 1.00 94.69 164 SER A N 1
ATOM 1324 C CA . SER A 1 164 ? -7.867 12.552 38.246 1.00 94.69 164 SER A CA 1
ATOM 1325 C C . SER A 1 164 ? -9.178 11.832 38.569 1.00 94.69 164 SER A C 1
ATOM 1327 O O . SER A 1 164 ? -10.102 12.456 39.097 1.00 94.69 164 SER A O 1
ATOM 1329 N N . LEU A 1 165 ? -9.245 10.520 38.329 1.00 93.62 165 LEU A N 1
ATOM 1330 C CA . LEU A 1 165 ? -10.429 9.707 38.585 1.00 93.62 165 LEU A CA 1
ATOM 1331 C C . LEU A 1 165 ? -10.687 9.540 40.088 1.00 93.62 165 LEU A C 1
ATOM 1333 O O . LEU A 1 165 ? -11.820 9.720 40.532 1.00 93.62 165 LEU A O 1
ATOM 1337 N N . SER A 1 166 ? -9.651 9.276 40.889 1.00 93.62 166 SER A N 1
ATOM 1338 C CA . SER A 1 166 ? -9.773 9.174 42.352 1.00 93.62 166 SER A CA 1
ATOM 1339 C C . SER A 1 166 ? -10.256 10.498 42.958 1.00 93.62 166 SER A C 1
ATOM 1341 O O . SER A 1 166 ? -11.187 10.508 43.772 1.00 93.62 166 SER A O 1
ATOM 1343 N N . LYS A 1 167 ? -9.710 11.634 42.493 1.00 94.94 167 LYS A N 1
ATOM 1344 C CA . LYS A 1 167 ? -10.156 12.975 42.901 1.00 94.94 167 LYS A CA 1
ATOM 1345 C C . LYS A 1 167 ? -11.603 13.247 42.490 1.00 94.94 167 LYS A C 1
ATOM 1347 O O . LYS A 1 167 ? -12.366 13.786 43.287 1.00 94.94 167 LYS A O 1
ATOM 1352 N N . TYR A 1 168 ? -11.990 12.866 41.273 1.00 94.88 168 TYR A N 1
ATOM 1353 C CA . TYR A 1 168 ? -13.358 13.028 40.783 1.00 94.88 168 TYR A CA 1
ATOM 1354 C C . TYR A 1 168 ? -14.360 12.216 41.612 1.00 94.88 168 TYR A C 1
ATOM 1356 O O . TYR A 1 168 ? -15.356 12.766 42.082 1.00 94.88 168 TYR A O 1
ATOM 1364 N N . LEU A 1 169 ? -14.076 10.934 41.855 1.00 92.44 169 LEU A N 1
ATOM 1365 C CA . LEU A 1 169 ? -14.935 10.044 42.643 1.00 92.44 169 LEU A CA 1
ATOM 1366 C C . LEU A 1 169 ? -15.047 10.468 44.113 1.00 92.44 169 LEU A C 1
ATOM 1368 O O . LEU A 1 169 ? -16.073 10.213 44.738 1.00 92.44 169 LEU A O 1
ATOM 1372 N N . SER A 1 170 ? -14.023 11.142 44.641 1.00 93.44 170 SER A N 1
ATOM 1373 C CA . SER A 1 170 ? -14.022 11.713 45.995 1.00 93.44 170 SER A CA 1
ATOM 1374 C C . SER A 1 170 ? -14.738 13.066 46.100 1.00 93.44 170 SER A C 1
ATOM 1376 O O . SER A 1 170 ? -14.836 13.606 47.197 1.00 93.44 170 SER A O 1
ATOM 1378 N N . SER A 1 171 ? -15.192 13.654 44.988 1.00 94.81 171 SER A N 1
ATOM 1379 C CA . SER A 1 171 ? -15.789 14.993 45.001 1.00 94.81 171 SER A CA 1
ATOM 1380 C C . SER A 1 171 ? -17.209 15.001 45.569 1.00 94.81 171 SER A C 1
ATOM 1382 O O . SER A 1 171 ? -17.998 14.085 45.321 1.00 94.81 171 SER A O 1
ATOM 1384 N N . ASP A 1 172 ? -17.567 16.087 46.257 1.00 93.06 172 ASP A N 1
ATOM 1385 C CA . ASP A 1 172 ? -18.904 16.262 46.840 1.00 93.06 172 ASP A CA 1
ATOM 1386 C C . ASP A 1 172 ? -20.013 16.188 45.784 1.00 93.06 172 ASP A C 1
ATOM 1388 O O . ASP A 1 172 ? -21.076 15.620 46.028 1.00 93.06 172 ASP A O 1
ATOM 1392 N N . LEU A 1 173 ? -19.745 16.692 44.575 1.00 91.38 173 LEU A N 1
ATOM 1393 C CA . LEU A 1 173 ? -20.685 16.651 43.457 1.00 91.38 173 LEU A CA 1
ATOM 1394 C C . LEU A 1 173 ? -20.986 15.211 43.017 1.00 91.38 173 LEU A C 1
ATOM 1396 O O . LEU A 1 173 ? -22.147 14.849 42.813 1.00 91.38 173 LEU A O 1
ATOM 1400 N N . VAL A 1 174 ? -19.957 14.368 42.894 1.00 92.75 174 VAL A N 1
ATOM 1401 C CA . VAL A 1 174 ? -20.137 12.956 42.525 1.00 92.75 174 VAL A CA 1
ATOM 1402 C C . VAL A 1 174 ? -20.762 12.174 43.674 1.00 92.75 174 VAL A C 1
ATOM 1404 O O . VAL A 1 174 ? -21.654 11.362 43.431 1.00 92.75 174 VAL A O 1
ATOM 1407 N N . CYS A 1 175 ? -20.358 12.462 44.911 1.00 92.69 175 CYS A N 1
ATOM 1408 C CA . CYS A 1 175 ? -20.945 11.887 46.114 1.00 92.69 175 CYS A CA 1
ATOM 1409 C C . CYS A 1 175 ? -22.455 12.153 46.183 1.00 92.69 175 CYS A C 1
ATOM 1411 O O . CYS A 1 175 ? -23.242 11.208 46.283 1.00 92.69 175 CYS A O 1
ATOM 1413 N N . ALA A 1 176 ? -22.880 13.408 46.017 1.00 91.44 176 ALA A N 1
ATOM 1414 C CA . ALA A 1 176 ? -24.292 13.781 45.986 1.00 91.44 176 ALA A CA 1
ATOM 1415 C C . ALA A 1 176 ? -25.045 13.076 44.847 1.00 91.44 176 ALA A C 1
ATOM 1417 O O . ALA A 1 176 ? -26.134 12.542 45.057 1.00 91.44 176 ALA A O 1
ATOM 1418 N N . ARG A 1 177 ? -24.446 13.000 43.651 1.00 90.75 177 ARG A N 1
ATOM 1419 C CA . ARG A 1 177 ? -25.061 12.336 42.491 1.00 90.75 177 ARG A CA 1
ATOM 1420 C C . ARG A 1 177 ? -25.250 10.830 42.698 1.00 90.75 177 ARG A C 1
ATOM 1422 O O . ARG A 1 177 ? -26.299 10.297 42.356 1.00 90.75 177 ARG A O 1
ATOM 1429 N N . VAL A 1 178 ? -24.250 10.132 43.234 1.00 91.12 178 VAL A N 1
ATOM 1430 C CA . VAL A 1 178 ? -24.292 8.668 43.408 1.00 91.12 178 VAL A CA 1
ATOM 1431 C C . VAL A 1 178 ? -25.203 8.267 44.573 1.00 91.12 178 VAL A C 1
ATOM 1433 O O . VAL A 1 178 ? -25.900 7.255 44.475 1.00 91.12 178 VAL A O 1
ATOM 1436 N N . THR A 1 179 ? -25.241 9.072 45.640 1.00 92.56 179 THR A N 1
ATOM 1437 C CA . THR A 1 179 ? -25.937 8.747 46.898 1.00 92.56 179 THR A CA 1
ATOM 1438 C C . THR A 1 179 ? -27.368 9.289 47.005 1.00 92.56 179 THR A C 1
ATOM 1440 O O . THR A 1 179 ? -28.069 8.959 47.957 1.00 92.56 179 THR A O 1
ATOM 1443 N N . SER A 1 180 ? -27.844 10.084 46.042 1.00 92.44 180 SER A N 1
ATOM 1444 C CA . SER A 1 180 ? -29.209 10.635 46.052 1.00 92.44 180 SER A CA 1
ATOM 1445 C C . SER A 1 180 ? -30.237 9.650 45.487 1.00 92.44 180 SER A C 1
ATOM 1447 O O . SER A 1 180 ? -30.294 9.447 44.275 1.00 92.44 180 SER A O 1
ATOM 1449 N N . TRP A 1 181 ? -31.048 9.022 46.340 1.00 92.94 181 TRP A N 1
ATOM 1450 C CA . TRP A 1 181 ? -32.031 8.007 45.937 1.00 92.94 181 TRP A CA 1
ATOM 1451 C C . TRP A 1 181 ? -33.465 8.480 46.139 1.00 92.94 181 TRP A C 1
ATOM 1453 O O . TRP A 1 181 ? -33.803 9.069 47.167 1.00 92.94 181 TRP A O 1
ATOM 1463 N N . THR A 1 182 ? -34.332 8.137 45.193 1.00 91.00 182 THR A N 1
ATOM 1464 C CA . THR A 1 182 ? -35.786 8.246 45.347 1.00 91.00 182 THR A CA 1
ATOM 1465 C C . THR A 1 182 ? -36.409 6.874 45.602 1.00 91.00 182 THR A C 1
ATOM 1467 O O . THR A 1 182 ? -35.874 5.842 45.196 1.00 91.00 182 THR A O 1
ATOM 1470 N N . ASN A 1 183 ? -37.588 6.847 46.230 1.00 86.00 183 ASN A N 1
ATOM 1471 C CA . ASN A 1 183 ? -38.318 5.593 46.454 1.00 86.00 183 ASN A CA 1
ATOM 1472 C C . ASN A 1 183 ? -38.677 4.871 45.143 1.00 86.00 183 ASN A C 1
ATOM 1474 O O . ASN A 1 183 ? -38.819 3.652 45.149 1.00 86.00 183 ASN A O 1
ATOM 1478 N N . ALA A 1 184 ? -38.799 5.605 44.032 1.00 84.94 184 ALA A N 1
ATOM 1479 C CA . ALA A 1 184 ? -39.051 5.036 42.710 1.00 84.94 184 ALA A CA 1
ATOM 1480 C C . ALA A 1 184 ? -37.833 4.282 42.141 1.00 84.94 184 ALA A C 1
ATOM 1482 O O . ALA A 1 184 ? -37.994 3.345 41.366 1.00 84.94 184 ALA A O 1
ATOM 1483 N N . GLU A 1 185 ? -36.617 4.667 42.532 1.00 84.44 185 GLU A N 1
ATOM 1484 C CA . GLU A 1 185 ? -35.369 4.035 42.084 1.00 84.44 185 GLU A CA 1
ATOM 1485 C C . GLU A 1 185 ? -34.932 2.870 42.982 1.00 84.44 185 GLU A C 1
ATOM 1487 O O . GLU A 1 185 ? -34.005 2.132 42.637 1.00 84.44 185 GLU A O 1
ATOM 1492 N N . ALA A 1 186 ? -35.572 2.713 44.144 1.00 87.81 186 ALA A N 1
ATOM 1493 C CA . ALA A 1 186 ? -35.216 1.714 45.136 1.00 87.81 186 ALA A CA 1
ATOM 1494 C C . ALA A 1 186 ? -35.542 0.287 44.640 1.00 87.81 186 ALA A C 1
ATOM 1496 O O . ALA A 1 186 ? -36.698 -0.001 44.315 1.00 87.81 186 ALA A O 1
ATOM 1497 N N . PRO A 1 187 ? -34.565 -0.641 44.603 1.00 88.50 187 PRO A N 1
ATOM 1498 C CA . PRO A 1 187 ? -34.798 -2.007 44.143 1.00 88.50 187 PRO A CA 1
ATOM 1499 C C . PRO A 1 187 ? -35.837 -2.774 44.975 1.00 88.50 187 PRO A C 1
ATOM 1501 O O . PRO A 1 187 ? -35.967 -2.585 46.182 1.00 88.50 187 PRO A O 1
ATOM 1504 N N . TYR A 1 188 ? -36.544 -3.706 44.339 1.00 86.00 188 TYR A N 1
ATOM 1505 C CA . TYR A 1 188 ? -37.463 -4.633 45.005 1.00 86.00 188 TYR A CA 1
ATOM 1506 C C . TYR A 1 188 ? -37.005 -6.078 44.802 1.00 86.00 188 TYR A C 1
ATOM 1508 O O . TYR A 1 188 ? -36.474 -6.401 43.737 1.00 86.00 188 TYR A O 1
ATOM 1516 N N . GLY A 1 189 ? -37.230 -6.950 45.783 1.00 81.12 189 GLY A N 1
ATOM 1517 C CA . GLY A 1 189 ? -36.934 -8.380 45.708 1.00 81.12 189 GLY A CA 1
ATOM 1518 C C . GLY A 1 189 ? -37.755 -9.169 46.738 1.00 81.12 189 GLY A C 1
ATOM 1519 O O . GLY A 1 189 ? -38.114 -8.598 47.763 1.00 81.12 189 GLY A O 1
ATOM 1520 N N . PRO A 1 190 ? -38.075 -10.448 46.463 1.00 74.69 190 PRO A N 1
ATOM 1521 C CA . PRO A 1 190 ? -38.901 -11.283 47.342 1.00 74.69 190 PRO A CA 1
ATOM 1522 C C . PRO A 1 190 ? -38.175 -11.751 48.614 1.00 74.69 190 PRO A C 1
ATOM 1524 O O . PRO A 1 190 ? -38.822 -12.032 49.616 1.00 74.69 190 PRO A O 1
ATOM 1527 N N . ASP A 1 191 ? -36.845 -11.833 48.577 1.00 80.00 191 ASP A N 1
ATOM 1528 C CA . ASP A 1 191 ? -35.983 -12.227 49.692 1.00 80.00 191 ASP A CA 1
ATOM 1529 C C . ASP A 1 191 ? -34.690 -11.392 49.699 1.00 80.00 191 ASP A C 1
ATOM 1531 O O . ASP A 1 191 ? -34.392 -10.671 48.735 1.00 80.00 191 ASP A O 1
ATOM 1535 N N . TRP A 1 192 ? -33.920 -11.478 50.792 1.00 82.81 192 TRP A N 1
ATOM 1536 C CA . TRP A 1 192 ? -32.694 -10.695 50.965 1.00 82.81 192 TRP A CA 1
ATOM 1537 C C . TRP A 1 192 ? -31.644 -11.005 49.899 1.00 82.81 192 TRP A C 1
ATOM 1539 O O . TRP A 1 192 ? -31.032 -10.080 49.381 1.00 82.81 192 TRP A O 1
ATOM 1549 N N . ASN A 1 193 ? -31.469 -12.265 49.502 1.00 75.69 193 ASN A N 1
ATOM 1550 C CA . ASN A 1 193 ? -30.459 -12.644 48.512 1.00 75.69 193 ASN A CA 1
ATOM 1551 C C . ASN A 1 193 ? -30.754 -12.034 47.133 1.00 75.69 193 ASN A C 1
ATOM 1553 O O . ASN A 1 193 ? -29.864 -11.485 46.473 1.00 75.69 193 ASN A O 1
ATOM 1557 N N . CYS A 1 194 ? -32.016 -12.071 46.702 1.00 78.50 194 CYS A N 1
ATOM 1558 C CA . CYS A 1 194 ? -32.455 -11.447 45.460 1.00 78.50 194 CYS A CA 1
ATOM 1559 C C . CYS A 1 194 ? -32.353 -9.916 45.535 1.00 78.50 194 CYS A C 1
ATOM 1561 O O . CYS A 1 194 ? -31.890 -9.270 44.588 1.00 78.50 194 CYS A O 1
ATOM 1563 N N . LEU A 1 195 ? -32.768 -9.331 46.661 1.00 83.06 195 LEU A N 1
ATOM 1564 C CA . LEU A 1 195 ? -32.736 -7.890 46.884 1.00 83.06 195 LEU A CA 1
ATOM 1565 C C . LEU A 1 195 ? -31.299 -7.352 46.954 1.00 83.06 195 LEU A C 1
ATOM 1567 O O . LEU A 1 195 ? -30.990 -6.363 46.292 1.00 83.06 195 LEU A O 1
ATOM 1571 N N . GLU A 1 196 ? -30.404 -8.024 47.675 1.00 81.88 196 GLU A N 1
ATOM 1572 C CA . GLU A 1 196 ? -29.004 -7.634 47.840 1.00 81.88 196 GLU A CA 1
ATOM 1573 C C . GLU A 1 196 ? -28.288 -7.588 46.485 1.00 81.88 196 GLU A C 1
ATOM 1575 O O . GLU A 1 196 ? -27.626 -6.598 46.166 1.00 81.88 196 GLU A O 1
ATOM 1580 N N . GLY A 1 197 ? -28.477 -8.604 45.635 1.00 76.06 197 GLY A N 1
ATOM 1581 C CA . GLY A 1 197 ? -27.929 -8.608 44.277 1.00 76.06 197 GLY A CA 1
ATOM 1582 C C . GLY A 1 197 ? -28.416 -7.421 43.435 1.00 76.06 197 GLY A C 1
ATOM 1583 O O . GLY A 1 197 ? -27.628 -6.793 42.723 1.00 76.06 197 GLY A O 1
ATOM 1584 N N . ARG A 1 198 ? -29.700 -7.057 43.545 1.00 82.12 198 ARG A N 1
ATOM 1585 C CA . ARG A 1 198 ? -30.272 -5.899 42.832 1.00 82.12 198 ARG A CA 1
ATOM 1586 C C . ARG A 1 198 ? -29.754 -4.567 43.377 1.00 82.12 198 ARG A C 1
ATOM 1588 O O . ARG A 1 198 ? -29.454 -3.680 42.580 1.00 82.12 198 ARG A O 1
ATOM 1595 N N . ILE A 1 199 ? -29.594 -4.443 44.695 1.00 84.75 199 ILE A N 1
ATOM 1596 C CA . ILE A 1 199 ? -28.997 -3.268 45.348 1.00 84.75 199 ILE A CA 1
ATOM 1597 C C . ILE A 1 199 ? -27.551 -3.078 44.887 1.00 84.75 199 ILE A C 1
ATOM 1599 O O . ILE A 1 199 ? -27.197 -1.992 44.425 1.00 84.75 199 ILE A O 1
ATOM 1603 N N . LYS A 1 200 ? -26.733 -4.139 44.929 1.00 81.00 200 LYS A N 1
ATOM 1604 C CA . LYS A 1 200 ? -25.339 -4.113 44.452 1.00 81.00 200 LYS A CA 1
ATOM 1605 C C . LYS A 1 200 ? -25.261 -3.630 43.004 1.00 81.00 200 LYS A C 1
ATOM 1607 O O . LYS A 1 200 ? -24.522 -2.693 42.701 1.00 81.00 200 LYS A O 1
ATOM 1612 N N . ASN A 1 201 ? -26.089 -4.200 42.127 1.00 78.50 201 ASN A N 1
ATOM 1613 C CA . ASN A 1 201 ? -26.150 -3.814 40.718 1.00 78.50 201 ASN A CA 1
ATOM 1614 C C . ASN A 1 201 ? -26.570 -2.351 40.519 1.00 78.50 201 ASN A C 1
ATOM 1616 O O . ASN A 1 201 ? -25.972 -1.658 39.697 1.00 78.50 201 ASN A O 1
ATOM 1620 N N . ALA A 1 202 ? -27.571 -1.869 41.262 1.00 84.12 202 ALA A N 1
ATOM 1621 C CA . ALA A 1 202 ? -28.043 -0.490 41.161 1.00 84.12 202 ALA A CA 1
ATOM 1622 C C . ALA A 1 202 ? -26.966 0.519 41.595 1.00 84.12 202 ALA A C 1
ATOM 1624 O O . ALA A 1 202 ? -26.737 1.513 40.903 1.00 84.12 202 ALA A O 1
ATOM 1625 N N . ILE A 1 203 ? -26.264 0.240 42.699 1.00 85.44 203 ILE A N 1
ATOM 1626 C CA . ILE A 1 203 ? -25.168 1.081 43.200 1.00 85.44 203 ILE A CA 1
ATOM 1627 C C . ILE A 1 203 ? -24.007 1.098 42.202 1.00 85.44 203 ILE A C 1
ATOM 1629 O O . ILE A 1 203 ? -23.561 2.170 41.789 1.00 85.44 203 ILE A O 1
ATOM 1633 N N . CYS A 1 204 ? -23.539 -0.076 41.767 1.00 80.38 204 CYS A N 1
ATOM 1634 C CA . CYS A 1 204 ? -22.452 -0.164 40.796 1.00 80.38 204 CYS A CA 1
ATOM 1635 C C . CYS A 1 204 ? -22.802 0.535 39.483 1.00 80.38 204 CYS A C 1
ATOM 1637 O O . CYS A 1 204 ? -21.953 1.224 38.924 1.00 80.38 204 CYS A O 1
ATOM 1639 N N . LYS A 1 205 ? -24.050 0.421 39.013 1.00 80.50 205 LYS A N 1
ATOM 1640 C CA . LYS A 1 205 ? -24.508 1.124 37.813 1.00 80.50 205 LYS A CA 1
ATOM 1641 C C . LYS A 1 205 ? -24.340 2.637 37.945 1.00 80.50 205 LYS A C 1
ATOM 1643 O O . LYS A 1 205 ? -23.770 3.244 37.050 1.00 80.50 205 LYS A O 1
ATOM 1648 N N . ARG A 1 206 ? -24.757 3.241 39.062 1.00 87.38 206 ARG A N 1
ATOM 1649 C CA . ARG A 1 206 ? -24.608 4.692 39.277 1.00 87.38 206 ARG A CA 1
ATOM 1650 C C . ARG A 1 206 ? -23.152 5.147 39.322 1.00 87.38 206 ARG A C 1
ATOM 1652 O O . ARG A 1 206 ? -22.830 6.204 38.786 1.00 87.38 206 ARG A O 1
ATOM 1659 N N . ILE A 1 207 ? -22.272 4.352 39.931 1.00 86.00 207 ILE A N 1
ATOM 1660 C CA . ILE A 1 207 ? -20.829 4.631 39.937 1.00 86.00 207 ILE A CA 1
ATOM 1661 C C . ILE A 1 207 ? -20.265 4.534 38.513 1.00 86.00 207 ILE A C 1
ATOM 1663 O O . ILE A 1 207 ? -19.519 5.410 38.088 1.00 86.00 207 ILE A O 1
ATOM 1667 N N . MET A 1 208 ? -20.656 3.520 37.743 1.00 80.12 208 MET A N 1
ATOM 1668 C CA . MET A 1 208 ? -20.227 3.378 36.349 1.00 80.12 208 MET A CA 1
ATOM 1669 C C . MET A 1 208 ? -20.753 4.511 35.464 1.00 80.12 208 MET A C 1
ATOM 1671 O O . MET A 1 208 ? -19.998 5.053 34.664 1.00 80.12 208 MET A O 1
ATOM 1675 N N . ASP A 1 209 ? -22.012 4.920 35.631 1.00 81.94 209 ASP A N 1
ATOM 1676 C CA . ASP A 1 209 ? -22.589 6.069 34.927 1.00 81.94 209 ASP A CA 1
ATOM 1677 C C . ASP A 1 209 ? -21.809 7.350 35.261 1.00 81.94 209 ASP A C 1
ATOM 1679 O O . ASP A 1 209 ? -21.487 8.132 34.367 1.00 81.94 209 ASP A O 1
ATOM 1683 N N . ALA A 1 210 ? -21.404 7.517 36.524 1.00 87.94 210 ALA A N 1
ATOM 1684 C CA . ALA A 1 210 ? -20.559 8.622 36.953 1.00 87.94 210 ALA A CA 1
ATOM 1685 C C . ALA A 1 210 ? -19.179 8.636 36.270 1.00 87.94 210 ALA A C 1
ATOM 1687 O O . ALA A 1 210 ? -18.746 9.689 35.799 1.00 87.94 210 ALA A O 1
ATOM 1688 N N . ILE A 1 211 ? -18.505 7.485 36.197 1.00 86.81 211 ILE A N 1
ATOM 1689 C CA . ILE A 1 211 ? -17.203 7.336 35.522 1.00 86.81 211 ILE A CA 1
ATOM 1690 C C . ILE A 1 211 ? -17.347 7.560 34.011 1.00 86.81 211 ILE A C 1
ATOM 1692 O O . ILE A 1 211 ? -16.515 8.225 33.399 1.00 86.81 211 ILE A O 1
ATOM 1696 N N . ASN A 1 212 ? -18.424 7.058 33.406 1.00 81.06 212 ASN A N 1
ATOM 1697 C CA . ASN A 1 212 ? -18.704 7.240 31.984 1.00 81.06 212 ASN A CA 1
ATOM 1698 C C . ASN A 1 212 ? -18.946 8.709 31.626 1.00 81.06 212 ASN A C 1
ATOM 1700 O O . ASN A 1 212 ? -18.452 9.170 30.597 1.00 81.06 212 ASN A O 1
ATOM 1704 N N . SER A 1 213 ? -19.683 9.454 32.457 1.00 84.69 213 SER A N 1
ATOM 1705 C CA . SER A 1 213 ? -19.838 10.904 32.284 1.00 84.69 213 SER A CA 1
ATOM 1706 C C . SER A 1 213 ? -18.490 11.613 32.364 1.00 84.69 213 SER A C 1
ATOM 1708 O O . SER A 1 213 ? -18.171 12.408 31.485 1.00 84.69 213 SER A O 1
ATOM 1710 N N . TRP A 1 214 ? -17.666 11.260 33.354 1.00 89.44 214 TRP A N 1
ATOM 1711 C CA . TRP A 1 214 ? -16.324 11.818 33.504 1.00 89.44 214 TRP A CA 1
ATOM 1712 C C . TRP A 1 214 ? -15.433 11.565 32.288 1.00 89.44 214 TRP A C 1
ATOM 1714 O O . TRP A 1 214 ? -14.813 12.500 31.788 1.00 89.44 214 TRP A O 1
ATOM 1724 N N . GLU A 1 215 ? -15.393 10.341 31.759 1.00 85.19 215 GLU A N 1
ATOM 1725 C CA . GLU A 1 215 ? -14.602 10.050 30.557 1.00 85.19 215 GLU A CA 1
ATOM 1726 C C . GLU A 1 215 ? -15.193 10.730 29.314 1.00 85.19 215 GLU A C 1
ATOM 1728 O O . GLU A 1 215 ? -14.450 11.167 28.445 1.00 85.19 215 GLU A O 1
ATOM 1733 N N . THR A 1 216 ? -16.516 10.892 29.227 1.00 80.25 216 THR A N 1
ATOM 1734 C CA . THR A 1 216 ? -17.145 11.610 28.102 1.00 80.25 216 THR A CA 1
ATOM 1735 C C . THR A 1 216 ? -16.735 13.086 28.076 1.00 80.25 216 THR A C 1
ATOM 1737 O O . THR A 1 216 ? -16.506 13.647 27.002 1.00 80.25 216 THR A O 1
ATOM 1740 N N . GLU A 1 217 ? -16.631 13.708 29.251 1.00 84.44 217 GLU A N 1
ATOM 1741 C CA . GLU A 1 217 ? -16.243 15.111 29.413 1.00 84.44 217 GLU A CA 1
ATOM 1742 C C . GLU A 1 217 ? -14.729 15.314 29.274 1.00 84.44 217 GLU A C 1
ATOM 1744 O O . GLU A 1 217 ? -14.287 16.253 28.615 1.00 84.44 217 GLU A O 1
ATOM 1749 N N . THR A 1 218 ? -13.927 14.435 29.879 1.00 86.31 218 THR A N 1
ATOM 1750 C CA . THR A 1 218 ? -12.470 14.615 29.989 1.00 86.31 218 THR A CA 1
ATOM 1751 C C . THR A 1 218 ? -11.666 13.889 28.911 1.00 86.31 218 THR A C 1
ATOM 1753 O O . THR A 1 218 ? -10.568 14.335 28.578 1.00 86.31 218 THR A O 1
ATOM 1756 N N . LYS A 1 219 ? -12.202 12.797 28.349 1.00 85.56 219 LYS A N 1
ATOM 1757 C CA . LYS A 1 219 ? -11.604 11.962 27.292 1.00 85.56 219 LYS A CA 1
ATOM 1758 C C . LYS A 1 219 ? -10.177 11.500 27.583 1.00 85.56 219 LYS A C 1
ATOM 1760 O O . LYS A 1 219 ? -9.355 11.427 26.662 1.00 85.56 219 LYS A O 1
ATOM 1765 N N . GLN A 1 220 ? -9.828 11.256 28.844 1.00 88.19 220 GLN A N 1
ATOM 1766 C CA . GLN A 1 220 ? -8.435 10.998 29.208 1.00 88.19 220 GLN A CA 1
ATOM 1767 C C . GLN A 1 220 ? -7.956 9.633 28.705 1.00 88.19 220 GLN A C 1
ATOM 1769 O O . GLN A 1 220 ? -6.863 9.553 28.137 1.00 88.19 220 GLN A O 1
ATOM 1774 N N . PHE A 1 221 ? -8.770 8.576 28.839 1.00 85.00 221 PHE A N 1
ATOM 1775 C CA . PHE A 1 221 ? -8.421 7.260 28.293 1.00 85.00 221 PHE A CA 1
ATOM 1776 C C . PHE A 1 221 ? -8.333 7.302 26.767 1.00 85.00 221 PHE A C 1
ATOM 1778 O O . PHE A 1 221 ? -7.360 6.809 26.190 1.00 85.00 221 PHE A O 1
ATOM 1785 N N . GLU A 1 222 ? -9.328 7.904 26.111 1.00 79.62 222 GLU A N 1
ATOM 1786 C CA . GLU A 1 222 ? -9.360 8.031 24.650 1.00 79.62 222 GLU A CA 1
ATOM 1787 C C . GLU A 1 222 ? -8.126 8.783 24.126 1.00 79.62 222 GLU A C 1
ATOM 1789 O O . GLU A 1 222 ? -7.461 8.330 23.189 1.00 79.62 222 GLU A O 1
ATOM 1794 N N . THR A 1 223 ? -7.794 9.915 24.751 1.00 84.94 223 THR A N 1
ATOM 1795 C CA . THR A 1 223 ? -6.663 10.763 24.355 1.00 84.94 223 THR A CA 1
ATOM 1796 C C . THR A 1 223 ? -5.338 10.028 24.514 1.00 84.94 223 THR A C 1
ATOM 1798 O O . THR A 1 223 ? -4.549 9.999 23.566 1.00 84.94 223 THR A O 1
ATOM 1801 N N . LEU A 1 224 ? -5.112 9.379 25.660 1.00 87.81 224 LEU A N 1
ATOM 1802 C CA . LEU A 1 224 ? -3.885 8.626 25.915 1.00 87.81 224 LEU A CA 1
ATOM 1803 C C . LEU A 1 224 ? -3.701 7.497 24.895 1.00 87.81 224 LEU A C 1
ATOM 1805 O O . LEU A 1 224 ? -2.651 7.404 24.257 1.00 87.81 224 LEU A O 1
ATOM 1809 N N . LYS A 1 225 ? -4.734 6.669 24.687 1.00 82.00 225 LYS A N 1
ATOM 1810 C CA . LYS A 1 225 ? -4.670 5.555 23.730 1.00 82.00 225 LYS A CA 1
ATOM 1811 C C . LYS A 1 225 ? -4.380 6.061 22.314 1.00 82.00 225 LYS A C 1
ATOM 1813 O O . LYS A 1 225 ? -3.517 5.504 21.640 1.00 82.00 225 LYS A O 1
ATOM 1818 N N . LYS A 1 226 ? -5.033 7.145 21.872 1.00 81.44 226 LYS A N 1
ATOM 1819 C CA . LYS A 1 226 ? -4.788 7.761 20.553 1.00 81.44 226 LYS A CA 1
ATOM 1820 C C . LYS A 1 226 ? -3.365 8.293 20.400 1.00 81.44 226 LYS A C 1
ATOM 1822 O O . LYS A 1 226 ? -2.762 8.117 19.343 1.00 81.44 226 LYS A O 1
ATOM 1827 N N . GLN A 1 227 ? -2.827 8.943 21.427 1.00 83.75 227 GLN A N 1
ATOM 1828 C CA . GLN A 1 227 ? -1.468 9.484 21.399 1.00 83.75 227 GLN A CA 1
ATOM 1829 C C . GLN A 1 227 ? -0.416 8.375 21.341 1.00 83.75 227 GLN A C 1
ATOM 1831 O O . GLN A 1 227 ? 0.458 8.425 20.473 1.00 83.75 227 GLN A O 1
ATOM 1836 N N . LEU A 1 228 ? -0.533 7.360 22.207 1.00 84.25 228 LEU A N 1
ATOM 1837 C CA . LEU A 1 228 ? 0.345 6.185 22.200 1.00 84.25 228 LEU A CA 1
ATOM 1838 C C . LEU A 1 228 ? 0.319 5.502 20.835 1.00 84.25 228 LEU A C 1
ATOM 1840 O O . LEU A 1 228 ? 1.366 5.232 20.248 1.00 84.25 228 LEU A O 1
ATOM 1844 N N . PHE A 1 229 ? -0.885 5.306 20.303 1.00 75.75 229 PHE A N 1
ATOM 1845 C CA . PHE A 1 229 ? -1.100 4.714 18.996 1.00 75.75 229 PHE A CA 1
ATOM 1846 C C . PHE A 1 229 ? -0.390 5.492 17.872 1.00 75.75 229 PHE A C 1
ATOM 1848 O O . PHE A 1 229 ? 0.329 4.917 17.045 1.00 75.75 229 PHE A O 1
ATOM 1855 N N . LYS A 1 230 ? -0.595 6.814 17.832 1.00 76.94 230 LYS A N 1
ATOM 1856 C CA . LYS A 1 230 ? -0.034 7.687 16.796 1.00 76.94 230 LYS A CA 1
ATOM 1857 C C . LYS A 1 230 ? 1.492 7.656 16.823 1.00 76.94 230 LYS A C 1
ATOM 1859 O O . LYS A 1 230 ? 2.110 7.346 15.805 1.00 76.94 230 LYS A O 1
ATOM 1864 N N . LYS A 1 231 ? 2.081 7.925 17.995 1.00 79.38 231 LYS A N 1
ATOM 1865 C CA . LYS A 1 231 ? 3.538 7.919 18.188 1.00 79.38 231 LYS A CA 1
ATOM 1866 C C . LYS A 1 231 ? 4.129 6.571 17.780 1.00 79.38 231 LYS A C 1
ATOM 1868 O O . LYS A 1 231 ? 5.147 6.528 17.093 1.00 79.38 231 LYS A O 1
ATOM 1873 N N . PHE A 1 232 ? 3.471 5.478 18.172 1.00 75.69 232 PHE A N 1
ATOM 1874 C CA . PHE A 1 232 ? 3.875 4.129 17.799 1.00 75.69 232 PHE A CA 1
ATOM 1875 C C . PHE A 1 232 ? 3.938 3.937 16.284 1.00 75.69 232 PHE A C 1
ATOM 1877 O O . PHE A 1 232 ? 4.974 3.534 15.759 1.00 75.69 232 PHE A O 1
ATOM 1884 N N . THR A 1 233 ? 2.855 4.245 15.580 1.00 66.12 233 THR A N 1
ATOM 1885 C CA . THR A 1 233 ? 2.744 3.963 14.143 1.00 66.12 233 THR A CA 1
ATOM 1886 C C . THR A 1 233 ? 3.787 4.710 13.336 1.00 66.12 233 THR A C 1
ATOM 1888 O O . THR A 1 233 ? 4.446 4.115 12.486 1.00 66.12 233 THR A O 1
ATOM 1891 N N . GLU A 1 234 ? 3.974 5.995 13.635 1.00 68.19 234 GLU A N 1
ATOM 1892 C CA . GLU A 1 234 ? 4.972 6.831 12.968 1.00 68.19 234 GLU A CA 1
ATOM 1893 C C . GLU A 1 234 ? 6.371 6.218 13.090 1.00 68.19 234 GLU A C 1
ATOM 1895 O O . GLU A 1 234 ? 7.097 6.111 12.103 1.00 68.19 234 GLU A O 1
ATOM 1900 N N . LYS A 1 235 ? 6.740 5.735 14.280 1.00 70.44 235 LYS A N 1
ATOM 1901 C CA . LYS A 1 235 ? 8.052 5.118 14.492 1.00 70.44 235 LYS A CA 1
ATOM 1902 C C . LYS A 1 235 ? 8.160 3.699 13.959 1.00 70.44 235 LYS A C 1
ATOM 1904 O O . LYS A 1 235 ? 9.214 3.352 13.437 1.00 70.44 235 LYS A O 1
ATOM 1909 N N . PHE A 1 236 ? 7.112 2.885 14.038 1.00 69.88 236 PHE A N 1
ATOM 1910 C CA . PHE A 1 236 ? 7.145 1.529 13.492 1.00 69.88 236 PHE A CA 1
ATOM 1911 C C . PHE A 1 236 ? 7.342 1.535 11.975 1.00 69.88 236 PHE A C 1
ATOM 1913 O O . PHE A 1 236 ? 8.110 0.728 11.455 1.00 69.88 236 PHE A O 1
ATOM 1920 N N . GLN A 1 237 ? 6.707 2.477 11.270 1.00 63.22 237 GLN A N 1
ATOM 1921 C CA . GLN A 1 237 ? 6.921 2.659 9.834 1.00 63.22 237 GLN A CA 1
ATOM 1922 C C . GLN A 1 237 ? 8.378 3.013 9.518 1.00 63.22 237 GLN A C 1
ATOM 1924 O O . GLN A 1 237 ? 8.957 2.405 8.622 1.00 63.22 237 GLN A O 1
ATOM 1929 N N . LEU A 1 238 ? 8.994 3.905 10.304 1.00 65.94 238 LEU A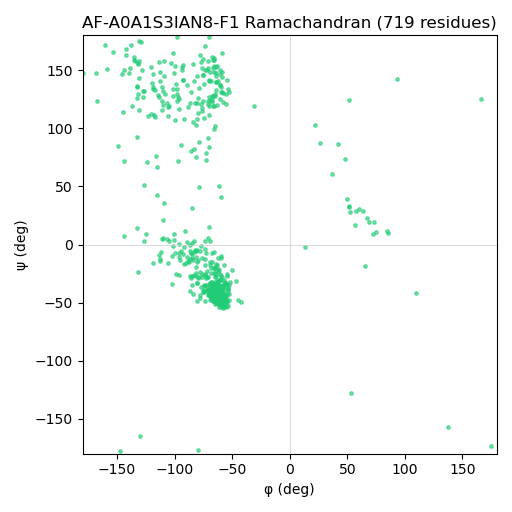 N 1
ATOM 1930 C CA . LEU A 1 238 ? 10.417 4.238 10.167 1.00 65.94 238 LEU A CA 1
ATOM 1931 C C . LEU A 1 238 ? 11.325 3.034 10.451 1.00 65.94 238 LEU A C 1
ATOM 1933 O O . LEU A 1 238 ? 12.256 2.773 9.697 1.00 65.94 238 LEU A O 1
ATOM 1937 N N . ILE A 1 239 ? 11.046 2.262 11.506 1.00 65.94 239 ILE A N 1
ATOM 1938 C CA . ILE A 1 239 ? 11.829 1.060 11.826 1.00 65.94 239 ILE A CA 1
ATOM 1939 C C . ILE A 1 239 ? 11.736 0.049 10.685 1.00 65.94 239 ILE A C 1
ATOM 1941 O O . ILE A 1 239 ? 12.747 -0.508 10.262 1.00 65.94 239 ILE A O 1
ATOM 1945 N N . LYS A 1 240 ? 10.532 -0.169 10.154 1.00 65.38 240 LYS A N 1
ATOM 1946 C CA . LYS A 1 240 ? 10.313 -1.093 9.045 1.00 65.38 240 LYS A CA 1
ATOM 1947 C C . LYS A 1 240 ? 11.005 -0.628 7.761 1.00 65.38 240 LYS A C 1
ATOM 1949 O O . LYS A 1 240 ? 11.589 -1.464 7.074 1.00 65.38 240 LYS A O 1
ATOM 1954 N N . SER A 1 241 ? 10.973 0.669 7.445 1.00 63.34 241 SER A N 1
ATOM 1955 C CA . SER A 1 241 ? 11.687 1.206 6.280 1.00 63.34 241 SER A CA 1
ATOM 1956 C C . SER A 1 241 ? 13.200 1.087 6.434 1.00 63.34 241 SER A C 1
ATOM 1958 O O . SER A 1 241 ? 13.870 0.681 5.491 1.00 63.34 241 SER A O 1
ATOM 1960 N N . GLU A 1 242 ? 13.741 1.374 7.621 1.00 66.25 242 GLU A N 1
ATOM 1961 C CA . GLU A 1 242 ? 15.178 1.238 7.885 1.00 66.25 242 GLU A CA 1
ATOM 1962 C C . GLU A 1 242 ? 15.629 -0.223 7.826 1.00 66.25 242 GLU A C 1
ATOM 1964 O O . GLU A 1 242 ? 16.633 -0.518 7.183 1.00 66.25 242 GLU A O 1
ATOM 1969 N N . LEU A 1 243 ? 14.871 -1.161 8.410 1.00 69.75 243 LEU A N 1
ATOM 1970 C CA . LEU A 1 243 ? 15.170 -2.593 8.292 1.00 69.75 243 LEU A CA 1
ATOM 1971 C C . LEU A 1 243 ? 15.159 -3.053 6.836 1.00 69.75 243 LEU A C 1
ATOM 1973 O O . LEU A 1 243 ? 16.064 -3.771 6.435 1.00 69.75 243 LEU A O 1
ATOM 1977 N N . SER A 1 244 ? 14.190 -2.608 6.035 1.00 65.00 244 SER A N 1
ATOM 1978 C CA . SER A 1 244 ? 14.150 -2.928 4.605 1.00 65.00 244 SER A CA 1
ATOM 1979 C C . SER A 1 244 ? 15.359 -2.362 3.853 1.00 65.00 244 SER A C 1
ATOM 1981 O O . SER A 1 244 ? 15.940 -3.062 3.030 1.00 65.00 244 SER A O 1
ATOM 1983 N N . MET A 1 245 ? 15.786 -1.131 4.157 1.00 66.69 245 MET A N 1
ATOM 1984 C CA . MET A 1 245 ? 16.994 -0.549 3.560 1.00 66.69 245 MET A CA 1
ATOM 1985 C C . MET A 1 245 ? 18.273 -1.285 3.968 1.00 66.69 245 MET A C 1
ATOM 1987 O O . MET A 1 245 ? 19.192 -1.404 3.161 1.00 66.69 245 MET A O 1
ATOM 1991 N N . ILE A 1 246 ? 18.355 -1.736 5.221 1.00 67.06 246 ILE A N 1
ATOM 1992 C CA . ILE A 1 246 ? 19.490 -2.512 5.729 1.00 67.06 246 ILE A CA 1
ATOM 1993 C C . ILE A 1 246 ? 19.502 -3.892 5.082 1.00 67.06 246 ILE A C 1
ATOM 1995 O O . ILE A 1 246 ? 20.555 -4.357 4.666 1.00 67.06 246 ILE A O 1
ATOM 1999 N N . GLU A 1 247 ? 18.340 -4.535 4.971 1.00 64.44 247 GLU A N 1
ATOM 2000 C CA . GLU A 1 247 ? 18.194 -5.826 4.305 1.00 64.44 247 GLU A CA 1
ATOM 2001 C C . GLU A 1 247 ? 18.565 -5.719 2.829 1.00 64.44 247 GLU A C 1
ATOM 2003 O O . GLU A 1 247 ? 19.254 -6.598 2.338 1.00 64.44 247 GLU A O 1
ATOM 2008 N N . ASN A 1 248 ? 18.271 -4.614 2.148 1.00 62.62 248 ASN A N 1
ATOM 2009 C CA . ASN A 1 248 ? 18.735 -4.348 0.785 1.00 62.62 248 ASN A CA 1
ATOM 2010 C C . ASN A 1 248 ? 20.203 -3.867 0.749 1.00 62.62 248 ASN A C 1
ATOM 2012 O O . ASN A 1 248 ? 20.541 -2.887 0.086 1.00 62.62 248 ASN A O 1
ATOM 2016 N N . MET A 1 249 ? 21.100 -4.590 1.437 1.00 57.62 249 MET A N 1
ATOM 2017 C CA . MET A 1 249 ? 22.530 -4.282 1.629 1.00 57.62 249 MET A CA 1
ATOM 2018 C C . MET A 1 249 ? 23.311 -3.946 0.344 1.00 57.62 249 MET A C 1
ATOM 2020 O O . MET A 1 249 ? 24.394 -3.355 0.414 1.00 57.62 249 MET A O 1
ATOM 2024 N N . PHE A 1 250 ? 22.810 -4.371 -0.818 1.00 54.69 250 PHE A N 1
ATOM 2025 C CA . PHE A 1 250 ? 23.550 -4.402 -2.076 1.00 54.69 250 PHE A CA 1
ATOM 2026 C C . PHE A 1 250 ? 22.796 -3.825 -3.284 1.00 54.69 250 PHE A C 1
ATOM 2028 O O . PHE A 1 250 ? 23.245 -4.032 -4.413 1.00 54.69 250 PHE A O 1
ATOM 2035 N N . ASP A 1 251 ? 21.694 -3.100 -3.071 1.00 49.88 251 ASP A N 1
ATOM 2036 C CA . ASP A 1 251 ? 20.925 -2.530 -4.181 1.00 49.88 251 ASP A CA 1
ATOM 2037 C C . ASP A 1 251 ? 21.740 -1.486 -4.984 1.00 49.88 251 ASP A C 1
ATOM 2039 O O . ASP A 1 251 ? 22.613 -0.795 -4.448 1.00 49.88 251 ASP A O 1
ATOM 2043 N N . ARG A 1 252 ? 21.514 -1.429 -6.301 1.00 42.44 252 ARG A N 1
ATOM 2044 C CA . ARG A 1 252 ? 22.450 -0.952 -7.348 1.00 42.44 252 ARG A CA 1
ATOM 2045 C C . ARG A 1 252 ? 22.765 0.557 -7.396 1.00 42.44 252 ARG A C 1
ATOM 2047 O O . ARG A 1 252 ? 23.332 1.002 -8.388 1.00 42.44 252 ARG A O 1
ATOM 2054 N N . SER A 1 253 ? 22.474 1.369 -6.378 1.00 38.53 253 SER A N 1
ATOM 2055 C CA . SER A 1 253 ? 22.510 2.840 -6.525 1.00 38.53 253 SER A CA 1
ATOM 2056 C C . SER A 1 253 ? 23.648 3.595 -5.820 1.00 38.53 253 SER A C 1
ATOM 2058 O O . SER A 1 253 ? 23.437 4.713 -5.355 1.00 38.53 253 SER A O 1
ATOM 2060 N N . LEU A 1 254 ? 24.863 3.050 -5.734 1.00 37.22 254 LEU A N 1
ATOM 2061 C CA . LEU A 1 254 ? 26.016 3.830 -5.250 1.00 37.22 254 LEU A CA 1
ATOM 2062 C C . LEU A 1 254 ? 27.076 3.987 -6.337 1.00 37.22 254 LEU A C 1
ATOM 2064 O O . LEU A 1 254 ? 28.127 3.351 -6.324 1.00 37.22 254 LEU A O 1
ATOM 2068 N N . GLY A 1 255 ? 26.758 4.885 -7.264 1.00 31.23 255 GLY A N 1
ATOM 2069 C CA . GLY A 1 255 ? 27.711 5.572 -8.117 1.00 31.23 255 GLY A CA 1
ATOM 2070 C C . GLY A 1 255 ? 27.217 6.997 -8.350 1.00 31.23 255 GLY A C 1
ATOM 2071 O O . GLY A 1 255 ? 26.208 7.182 -9.017 1.00 31.23 255 GLY A O 1
ATOM 2072 N N . THR A 1 256 ? 27.970 7.971 -7.834 1.00 26.86 256 THR A N 1
ATOM 2073 C CA . THR A 1 256 ? 27.854 9.440 -7.972 1.00 26.86 256 THR A CA 1
ATOM 2074 C C . THR A 1 256 ? 27.060 10.222 -6.919 1.00 26.86 256 THR A C 1
ATOM 2076 O O . THR A 1 256 ? 26.095 9.763 -6.315 1.00 26.86 256 THR A O 1
ATOM 2079 N N . ASP A 1 257 ? 27.619 11.400 -6.649 1.00 27.09 257 ASP A N 1
ATOM 2080 C CA . ASP A 1 257 ? 27.524 12.202 -5.442 1.00 27.09 257 ASP A CA 1
ATOM 2081 C C . ASP A 1 257 ? 26.176 12.892 -5.198 1.00 27.09 257 ASP A C 1
ATOM 2083 O O . ASP A 1 257 ? 25.494 13.357 -6.106 1.00 27.09 257 ASP A O 1
ATOM 2087 N N . SER A 1 258 ? 25.891 13.072 -3.906 1.00 31.16 258 SER A N 1
ATOM 2088 C CA . SER A 1 258 ? 25.153 14.198 -3.325 1.00 31.16 258 SER A CA 1
ATOM 2089 C C . SER A 1 258 ? 23.907 14.695 -4.072 1.00 31.16 258 SER A C 1
ATOM 2091 O O . SER A 1 258 ? 23.946 15.712 -4.765 1.00 31.16 258 SER A O 1
ATOM 2093 N N . ARG A 1 259 ? 22.759 14.081 -3.788 1.00 24.83 259 ARG A N 1
ATOM 2094 C CA . ARG A 1 259 ? 21.531 14.758 -3.333 1.00 24.83 259 ARG A CA 1
ATOM 2095 C C . ARG A 1 259 ? 20.442 13.721 -3.102 1.00 24.83 259 ARG A C 1
ATOM 2097 O O . ARG A 1 259 ? 20.411 12.682 -3.745 1.00 24.83 259 ARG A O 1
ATOM 2104 N N . GLU A 1 260 ? 19.606 14.027 -2.123 1.00 34.91 260 GLU A N 1
ATOM 2105 C CA . GLU A 1 260 ? 18.411 13.301 -1.710 1.00 34.91 260 GLU A CA 1
ATOM 2106 C C . GLU A 1 260 ? 17.707 12.573 -2.863 1.00 34.91 260 GLU A C 1
ATOM 2108 O O . GLU A 1 260 ? 17.227 13.200 -3.802 1.00 34.91 260 GLU A O 1
ATOM 2113 N N . ASN A 1 261 ? 17.614 11.249 -2.758 1.00 26.12 261 ASN A N 1
ATOM 2114 C CA . ASN A 1 261 ? 16.358 10.527 -2.925 1.00 26.12 261 ASN A CA 1
ATOM 2115 C C . ASN A 1 261 ? 16.545 9.089 -2.446 1.00 26.12 261 ASN A C 1
ATOM 2117 O O . ASN A 1 261 ? 17.454 8.374 -2.863 1.00 26.12 261 ASN A O 1
ATOM 2121 N N . GLY A 1 262 ? 15.695 8.694 -1.500 1.00 28.33 262 GLY A N 1
ATOM 2122 C CA . GLY A 1 262 ? 15.658 7.344 -0.965 1.00 28.33 262 GLY A CA 1
ATOM 2123 C C . GLY A 1 262 ? 15.235 6.364 -2.049 1.00 28.33 262 GLY A C 1
ATOM 2124 O O . GLY A 1 262 ? 14.049 6.233 -2.338 1.00 28.33 262 GLY A O 1
ATOM 2125 N N . ASN A 1 263 ? 16.201 5.643 -2.606 1.00 30.84 263 ASN A N 1
ATOM 2126 C CA . ASN A 1 263 ? 15.929 4.417 -3.339 1.00 30.84 263 ASN A CA 1
ATOM 2127 C C . ASN A 1 263 ? 15.516 3.342 -2.331 1.00 30.84 263 ASN A C 1
ATOM 2129 O O . ASN A 1 263 ? 16.343 2.654 -1.739 1.00 30.84 263 ASN A O 1
ATOM 2133 N N . VAL A 1 264 ? 14.207 3.255 -2.102 1.00 31.72 264 VAL A N 1
ATOM 2134 C CA . VAL A 1 264 ? 13.547 2.152 -1.403 1.00 31.72 264 VAL A CA 1
ATOM 2135 C C . VAL A 1 264 ? 12.354 1.747 -2.243 1.00 31.72 264 VAL A C 1
ATOM 2137 O O . VAL A 1 264 ? 11.266 2.306 -2.125 1.00 31.72 264 VAL A O 1
ATOM 2140 N N . ALA A 1 265 ? 12.560 0.776 -3.121 1.00 32.28 265 ALA A N 1
ATOM 2141 C CA . ALA A 1 265 ? 11.477 0.164 -3.867 1.00 32.28 265 ALA A CA 1
ATOM 2142 C C . ALA A 1 265 ? 11.492 -1.344 -3.637 1.00 32.28 265 ALA A C 1
ATOM 2144 O O . ALA A 1 265 ? 11.813 -2.129 -4.522 1.00 32.28 265 ALA A O 1
ATOM 2145 N N . THR A 1 266 ? 11.115 -1.753 -2.426 1.00 30.39 266 THR A N 1
ATOM 2146 C CA . THR A 1 266 ? 10.662 -3.128 -2.184 1.00 30.39 266 THR A CA 1
ATOM 2147 C C . THR A 1 266 ? 9.535 -3.130 -1.142 1.00 30.39 266 THR A C 1
ATOM 2149 O O . THR A 1 266 ? 9.698 -3.485 0.015 1.00 30.39 266 THR A O 1
ATOM 2152 N N . TYR A 1 267 ? 8.381 -2.643 -1.605 1.00 40.16 267 TYR A N 1
ATOM 2153 C CA . TYR A 1 267 ? 7.002 -2.972 -1.222 1.00 40.16 267 TYR A CA 1
ATOM 2154 C C . TYR A 1 267 ? 6.548 -2.959 0.254 1.00 40.16 267 TYR A C 1
ATOM 2156 O O . TYR A 1 267 ? 6.963 -3.740 1.112 1.00 40.16 267 TYR A O 1
ATOM 2164 N N . MET A 1 268 ? 5.496 -2.161 0.488 1.00 32.66 268 MET A N 1
ATOM 2165 C CA . MET A 1 268 ? 4.587 -2.251 1.637 1.00 32.66 268 MET A CA 1
ATOM 2166 C C . MET A 1 268 ? 3.103 -2.060 1.210 1.00 32.66 268 MET A C 1
ATOM 2168 O O . MET A 1 268 ? 2.841 -1.850 0.029 1.00 32.66 268 MET A O 1
ATOM 2172 N N . PRO A 1 269 ? 2.118 -2.278 2.111 1.00 32.62 269 PRO A N 1
ATOM 2173 C CA . PRO A 1 269 ? 0.913 -3.084 1.906 1.00 32.62 269 PRO A CA 1
ATOM 2174 C C . PRO A 1 269 ? -0.204 -2.395 1.093 1.00 32.62 269 PRO A C 1
ATOM 2176 O O . PRO A 1 269 ? -0.289 -1.177 1.016 1.00 32.62 269 PRO A O 1
ATOM 2179 N N . LEU A 1 270 ? -1.150 -3.207 0.604 1.00 35.22 270 LEU A N 1
ATOM 2180 C CA . LEU A 1 270 ? -2.451 -2.840 0.005 1.00 35.22 270 LEU A CA 1
ATOM 2181 C C . LEU A 1 270 ? -3.407 -2.085 0.974 1.00 35.22 270 LEU A C 1
ATOM 2183 O O . LEU A 1 270 ? -4.550 -2.500 1.172 1.00 35.22 270 LEU A O 1
ATOM 2187 N N . GLN A 1 271 ? -2.969 -1.029 1.660 1.00 31.98 271 GLN A N 1
ATOM 2188 C CA . GLN A 1 271 ? -3.845 -0.236 2.541 1.00 31.98 271 GLN A CA 1
ATOM 2189 C C . GLN A 1 271 ? -4.705 0.794 1.785 1.00 31.98 271 GLN A C 1
ATOM 2191 O O . GLN A 1 271 ? -5.768 1.151 2.285 1.00 31.98 271 GLN A O 1
ATOM 2196 N N . ASP A 1 272 ? -4.355 1.171 0.552 1.00 31.62 272 ASP A N 1
ATOM 2197 C CA . ASP A 1 272 ? -5.051 2.276 -0.129 1.00 31.62 272 ASP A CA 1
ATOM 2198 C C . ASP A 1 272 ? -6.344 1.901 -0.874 1.00 31.62 272 ASP A C 1
ATOM 2200 O O . ASP A 1 272 ? -7.123 2.789 -1.217 1.00 31.62 272 ASP A O 1
ATOM 2204 N N . ILE A 1 273 ? -6.656 0.616 -1.084 1.00 36.06 273 ILE A N 1
ATOM 2205 C CA . ILE A 1 273 ? -7.839 0.252 -1.895 1.00 36.06 273 ILE A CA 1
ATOM 2206 C C . ILE A 1 273 ? -9.133 0.160 -1.064 1.00 36.06 273 ILE A C 1
ATOM 2208 O O . ILE A 1 273 ? -10.234 0.271 -1.596 1.00 36.06 273 ILE A O 1
ATOM 2212 N N . THR A 1 274 ? -9.051 0.098 0.270 1.00 31.95 274 THR A N 1
ATOM 2213 C CA . THR A 1 274 ? -10.259 0.139 1.121 1.00 31.95 274 THR A CA 1
ATOM 2214 C C . THR A 1 274 ? -10.774 1.558 1.413 1.00 31.95 274 THR A C 1
ATOM 2216 O O . THR A 1 274 ? -11.741 1.705 2.157 1.00 31.95 274 THR A O 1
ATOM 2219 N N . GLY A 1 275 ? -10.149 2.601 0.847 1.00 29.98 275 GLY A N 1
ATOM 2220 C CA . GLY A 1 275 ? -10.425 4.010 1.162 1.00 29.98 275 GLY A CA 1
ATOM 2221 C C . GLY A 1 275 ? -11.286 4.781 0.156 1.00 29.98 275 GLY A C 1
ATOM 2222 O O . GLY A 1 275 ? -11.731 5.881 0.471 1.00 29.98 275 GLY A O 1
ATOM 2223 N N . TYR A 1 276 ? -11.586 4.238 -1.030 1.00 29.55 276 TYR A N 1
ATOM 2224 C CA . TYR A 1 276 ? -12.361 4.973 -2.046 1.00 29.55 276 TYR A CA 1
ATOM 2225 C C . TYR A 1 276 ? -13.886 4.873 -1.872 1.00 29.55 276 TYR A C 1
ATOM 2227 O O . TYR A 1 276 ? -14.656 4.974 -2.821 1.00 29.55 276 TYR A O 1
ATOM 2235 N N . ALA A 1 277 ? -14.341 4.757 -0.624 1.00 25.17 277 ALA A N 1
ATOM 2236 C CA . ALA A 1 277 ? -15.595 5.372 -0.226 1.00 25.17 277 ALA A CA 1
ATOM 2237 C C . ALA A 1 277 ? -15.260 6.746 0.369 1.00 25.17 277 ALA A C 1
ATOM 2239 O O . ALA A 1 277 ? -15.082 6.868 1.574 1.00 25.17 277 ALA A O 1
ATOM 2240 N N . ILE A 1 278 ? -15.155 7.748 -0.511 1.00 31.52 278 ILE A N 1
ATOM 2241 C CA . ILE A 1 278 ? -15.518 9.156 -0.288 1.00 31.52 278 ILE A CA 1
ATOM 2242 C C . ILE A 1 278 ? -15.440 9.585 1.187 1.00 31.52 278 ILE A C 1
ATOM 2244 O O . ILE A 1 278 ? -16.429 9.507 1.916 1.00 31.52 278 ILE A O 1
ATOM 2248 N N . ASN A 1 279 ? -14.255 10.019 1.616 1.00 24.06 279 ASN A N 1
ATOM 2249 C CA . ASN A 1 279 ? -14.007 11.269 2.343 1.00 24.06 279 ASN A CA 1
ATOM 2250 C C . ASN A 1 279 ? -12.599 11.236 2.947 1.00 24.06 279 ASN A C 1
ATOM 2252 O O . ASN A 1 279 ? -12.272 10.324 3.694 1.00 24.06 279 ASN A O 1
ATOM 2256 N N . LYS A 1 280 ? -11.803 12.264 2.622 1.00 28.28 280 LYS A N 1
ATOM 2257 C CA . LYS A 1 280 ? -10.643 12.773 3.376 1.00 28.28 280 LYS A CA 1
ATOM 2258 C C . LYS A 1 280 ? -10.000 11.780 4.355 1.00 28.28 280 LYS A C 1
ATOM 2260 O O . LYS A 1 280 ? -10.447 11.678 5.494 1.00 28.28 280 LYS A O 1
ATOM 2265 N N . MET A 1 281 ? -8.868 11.191 3.978 1.00 26.19 281 MET A N 1
ATOM 2266 C CA . MET A 1 281 ? -7.949 10.634 4.966 1.00 26.19 281 MET A CA 1
ATOM 2267 C C . MET A 1 281 ? -6.512 11.104 4.717 1.00 26.19 281 MET A C 1
ATOM 2269 O O . MET A 1 281 ? -5.940 10.791 3.674 1.00 26.19 281 MET A O 1
ATOM 2273 N N . PRO A 1 282 ? -5.928 11.872 5.656 1.00 27.38 282 PRO A N 1
ATOM 2274 C CA . PRO A 1 282 ? -4.486 12.039 5.778 1.00 27.38 282 PRO A CA 1
ATOM 2275 C C . PRO A 1 282 ? -3.831 10.670 6.008 1.00 27.38 282 PRO A C 1
ATOM 2277 O O . PRO A 1 282 ? -4.499 9.710 6.383 1.00 27.38 282 PRO A O 1
ATOM 2280 N N . THR A 1 283 ? -2.517 10.600 5.827 1.00 25.98 283 THR A N 1
ATOM 2281 C CA . THR A 1 283 ? -1.605 9.449 5.981 1.00 25.98 283 THR A CA 1
ATOM 2282 C C . THR A 1 283 ? -1.563 8.818 7.392 1.00 25.98 283 THR A C 1
ATOM 2284 O O . THR A 1 283 ? -0.492 8.499 7.899 1.00 25.98 283 THR A O 1
ATOM 2287 N N . THR A 1 284 ? -2.703 8.665 8.071 1.00 31.78 284 THR A N 1
ATOM 2288 C CA . THR A 1 284 ? -2.795 8.352 9.506 1.00 31.78 284 THR A CA 1
ATOM 2289 C C . THR A 1 284 ? -3.946 7.422 9.914 1.00 31.78 284 THR A C 1
ATOM 2291 O O . THR A 1 284 ? -4.120 7.227 11.115 1.00 31.78 284 THR A O 1
ATOM 2294 N N . GLU A 1 285 ? -4.727 6.813 9.009 1.00 36.59 285 GLU A N 1
ATOM 2295 C CA . GLU A 1 285 ? -5.763 5.851 9.433 1.00 36.59 285 GLU A CA 1
ATOM 2296 C C . GLU A 1 285 ? -5.494 4.393 9.078 1.00 36.59 285 GLU A C 1
ATOM 2298 O O . GLU A 1 285 ? -5.390 3.981 7.931 1.00 36.59 285 GLU A O 1
ATOM 2303 N N . LEU A 1 286 ? -5.430 3.613 10.148 1.00 46.81 286 LEU A N 1
ATOM 2304 C CA . LEU A 1 286 ? -5.186 2.184 10.199 1.00 46.81 286 LEU A CA 1
ATOM 2305 C C . LEU A 1 286 ? -6.363 1.339 9.734 1.00 46.81 286 LEU A C 1
ATOM 2307 O O . LEU A 1 286 ? -7.520 1.775 9.734 1.00 46.81 286 LEU A O 1
ATOM 2311 N N . SER A 1 287 ? -6.079 0.044 9.595 1.00 51.84 287 SER A N 1
ATOM 2312 C CA . SER A 1 287 ? -7.107 -0.983 9.573 1.00 51.84 287 SER A CA 1
ATOM 2313 C C . SER A 1 287 ? -7.874 -1.072 10.900 1.00 51.84 287 SER A C 1
ATOM 2315 O O . SER A 1 287 ? -7.369 -0.816 11.996 1.00 51.84 287 SER A O 1
ATOM 2317 N N . LEU A 1 288 ? -9.120 -1.530 10.802 1.00 51.88 288 LEU A N 1
ATOM 2318 C CA . LEU A 1 288 ? -9.988 -1.795 11.949 1.00 51.88 288 LEU A CA 1
ATOM 2319 C C . LEU A 1 288 ? -9.353 -2.768 12.962 1.00 51.88 288 LEU A C 1
ATOM 2321 O O . LEU A 1 288 ? -9.560 -2.623 14.160 1.00 51.88 288 LEU A O 1
ATOM 2325 N N . GLY A 1 289 ? -8.555 -3.735 12.495 1.00 50.72 289 GLY A N 1
ATOM 2326 C CA . GLY A 1 289 ? -7.891 -4.714 13.359 1.00 50.72 289 GLY A CA 1
ATOM 2327 C C . GLY A 1 289 ? -6.820 -4.100 14.261 1.00 50.72 289 GLY A C 1
ATOM 2328 O O . GLY A 1 289 ? -6.729 -4.466 15.427 1.00 50.72 289 GLY A O 1
ATOM 2329 N N . GLU A 1 290 ? -6.058 -3.131 13.752 1.00 57.25 290 GLU A N 1
ATOM 2330 C CA . GLU A 1 290 ? -5.040 -2.408 14.528 1.00 57.25 290 GLU A CA 1
ATOM 2331 C C . GLU A 1 290 ? -5.695 -1.503 15.582 1.00 57.25 290 GLU A C 1
ATOM 2333 O O . GLU A 1 290 ? -5.254 -1.470 16.729 1.00 57.25 290 GLU A O 1
ATOM 2338 N N . LYS A 1 291 ? -6.815 -0.848 15.233 1.00 60.00 291 LYS A N 1
ATOM 2339 C CA . LYS A 1 291 ? -7.619 -0.065 16.191 1.00 60.00 291 LYS A CA 1
ATOM 2340 C C . LYS A 1 291 ? -8.167 -0.942 17.328 1.00 60.00 291 LYS A C 1
ATOM 2342 O O . LYS A 1 291 ? -8.169 -0.516 18.481 1.00 60.00 291 LYS A O 1
ATOM 2347 N N . ILE A 1 292 ? -8.603 -2.164 17.013 1.00 56.59 292 ILE A N 1
ATOM 2348 C CA . ILE A 1 292 ? -9.081 -3.139 18.007 1.00 56.59 292 ILE A CA 1
ATOM 2349 C C . ILE A 1 292 ? -7.930 -3.632 18.891 1.00 56.59 292 ILE A C 1
ATOM 2351 O O . ILE A 1 292 ? -8.071 -3.629 20.105 1.00 56.59 292 ILE A O 1
ATOM 2355 N N . ALA A 1 293 ? -6.788 -4.013 18.311 1.00 54.09 293 ALA A N 1
ATOM 2356 C CA . ALA A 1 293 ? -5.659 -4.568 19.063 1.00 54.09 293 ALA A CA 1
ATOM 2357 C C . ALA A 1 293 ? -5.080 -3.599 20.112 1.00 54.09 293 ALA A C 1
ATOM 2359 O O . ALA A 1 293 ? -4.612 -4.042 21.154 1.00 54.09 293 ALA A O 1
ATOM 2360 N N . PHE A 1 294 ? -5.132 -2.290 19.852 1.00 55.94 294 PHE A N 1
ATOM 2361 C CA . PHE A 1 294 ? -4.721 -1.244 20.799 1.00 55.94 294 PHE A CA 1
ATOM 2362 C C . PHE A 1 294 ? -5.824 -0.806 21.774 1.00 55.94 294 PHE A C 1
ATOM 2364 O O . PHE A 1 294 ? -5.614 0.104 22.582 1.00 55.94 294 PHE A O 1
ATOM 2371 N N . GLY A 1 295 ? -7.018 -1.388 21.673 1.00 55.53 295 GLY A N 1
ATOM 2372 C CA . GLY A 1 295 ? -8.148 -1.039 22.522 1.00 55.53 295 GLY A CA 1
ATOM 2373 C C . GLY A 1 295 ? -8.708 0.363 22.304 1.00 55.53 295 GLY A C 1
ATOM 2374 O O . GLY A 1 295 ? -9.328 0.923 23.213 1.00 55.53 295 GLY A O 1
ATOM 2375 N N . LEU A 1 296 ? -8.488 0.953 21.119 1.00 55.44 296 LEU A N 1
ATOM 2376 C CA . LEU A 1 296 ? -9.008 2.278 20.747 1.00 55.44 296 LEU A CA 1
ATOM 2377 C C . LEU A 1 296 ? -10.530 2.281 20.580 1.00 55.44 296 LEU A C 1
ATOM 2379 O O . LEU A 1 296 ? -11.154 3.331 20.695 1.00 55.44 296 LEU A O 1
ATOM 2383 N N . LEU A 1 297 ? -11.104 1.110 20.291 1.00 56.09 297 LEU A N 1
ATOM 2384 C CA . LEU A 1 297 ? -12.546 0.899 20.140 1.00 56.09 297 LEU A CA 1
ATOM 2385 C C . LEU A 1 297 ? -13.147 0.138 21.331 1.00 56.09 297 LEU A C 1
ATOM 2387 O O . LEU A 1 297 ? -14.328 -0.218 21.308 1.00 56.09 297 LEU A O 1
ATOM 2391 N N . SER A 1 298 ? -12.335 -0.135 22.357 1.00 58.00 298 SER A N 1
ATOM 2392 C CA . SER A 1 298 ? -12.775 -0.814 23.570 1.00 58.00 298 SER A CA 1
ATOM 2393 C C . SER A 1 298 ? -13.549 0.186 24.423 1.00 58.00 298 SER A C 1
ATOM 2395 O O . SER A 1 298 ? -12.989 1.216 24.816 1.00 58.00 298 SER A O 1
ATOM 2397 N N . PRO A 1 299 ? -14.845 -0.057 24.685 1.00 59.47 299 PRO A N 1
ATOM 2398 C CA . PRO A 1 299 ? -15.607 0.817 25.553 1.00 59.47 299 PRO A CA 1
ATOM 2399 C C . PRO A 1 299 ? -15.039 0.723 26.971 1.00 59.47 299 PRO A C 1
ATOM 2401 O O . PRO A 1 299 ? -14.573 -0.335 27.395 1.00 59.47 299 PRO A O 1
ATOM 2404 N N . VAL A 1 300 ? -15.118 1.821 27.720 1.00 60.28 300 VAL A N 1
ATOM 2405 C CA . VAL A 1 300 ? -14.760 1.841 29.141 1.00 60.28 300 VAL A CA 1
ATOM 2406 C C . VAL A 1 300 ? -15.855 1.103 29.920 1.00 60.28 300 VAL A C 1
ATOM 2408 O O . VAL A 1 300 ? -16.796 1.697 30.434 1.00 60.28 300 VAL A O 1
ATOM 2411 N N . ILE A 1 301 ? -15.817 -0.231 29.905 1.00 54.75 301 ILE A N 1
ATOM 2412 C CA . ILE A 1 301 ? -16.801 -1.092 30.569 1.00 54.75 301 ILE A CA 1
ATOM 2413 C C . ILE A 1 301 ? -16.057 -2.156 31.365 1.00 54.75 301 ILE A C 1
ATOM 2415 O O . ILE A 1 301 ? -15.254 -2.912 30.827 1.00 54.75 301 ILE A O 1
ATOM 2419 N N . VAL A 1 302 ? -16.379 -2.247 32.652 1.00 52.25 302 VAL A N 1
ATOM 2420 C CA . VAL A 1 302 ? -16.029 -3.382 33.506 1.00 52.25 302 VAL A CA 1
ATOM 2421 C C . VAL A 1 302 ? -17.328 -4.126 33.824 1.00 52.25 302 VAL A C 1
ATOM 2423 O O . VAL A 1 302 ? -18.318 -3.479 34.182 1.00 52.25 302 VAL A O 1
ATOM 2426 N N . PRO A 1 303 ? -17.386 -5.462 33.686 1.00 50.09 303 PRO A N 1
ATOM 2427 C CA . PRO A 1 303 ? -18.572 -6.214 34.073 1.00 50.09 303 PRO A CA 1
ATOM 2428 C C . PRO A 1 303 ? -18.851 -6.005 35.567 1.00 50.09 303 PRO A C 1
ATOM 2430 O O . PRO A 1 303 ? -17.952 -6.161 36.387 1.00 50.09 303 PRO A O 1
ATOM 2433 N N . LEU A 1 304 ? -20.104 -5.690 35.921 1.00 47.19 304 LEU A N 1
ATOM 2434 C CA . LEU A 1 304 ? -20.566 -5.415 37.296 1.00 47.19 304 LEU A CA 1
ATOM 2435 C C . LEU A 1 304 ? -20.077 -6.451 38.332 1.00 47.19 304 LEU A C 1
ATOM 2437 O O . LEU A 1 304 ? -19.810 -6.102 39.478 1.00 47.19 304 LEU A O 1
ATOM 2441 N N . GLY A 1 305 ? -19.890 -7.712 37.923 1.00 46.16 305 GLY A N 1
ATOM 2442 C CA . GLY A 1 305 ? -19.350 -8.779 38.772 1.00 46.16 305 GLY A CA 1
ATOM 2443 C C . GLY A 1 305 ? -17.903 -8.565 39.234 1.00 46.16 305 GLY A C 1
ATOM 2444 O O . GLY A 1 305 ? -17.547 -9.010 40.319 1.00 46.16 305 GLY A O 1
ATOM 2445 N N . ALA A 1 306 ? -17.081 -7.831 38.481 1.00 50.28 306 ALA A N 1
ATOM 2446 C CA . ALA A 1 306 ? -15.718 -7.498 38.887 1.00 50.28 306 ALA A CA 1
ATOM 2447 C C . ALA A 1 306 ? -15.670 -6.436 39.995 1.00 50.28 306 ALA A C 1
ATOM 2449 O O . ALA A 1 306 ? -14.628 -6.280 40.609 1.00 50.28 306 ALA A O 1
ATOM 2450 N N . LEU A 1 307 ? -16.780 -5.748 40.297 1.00 56.06 307 LEU A N 1
ATOM 2451 C CA . LEU A 1 307 ? -16.909 -4.833 41.441 1.00 56.06 307 LEU A CA 1
ATOM 2452 C C . LEU A 1 307 ? -17.557 -5.505 42.664 1.00 56.06 307 LEU A C 1
ATOM 2454 O O . LEU A 1 307 ? -17.711 -4.869 43.706 1.00 56.06 307 LEU A O 1
ATOM 2458 N N . ALA A 1 308 ? -17.914 -6.793 42.575 1.00 55.59 308 ALA A N 1
ATOM 2459 C CA . ALA A 1 308 ? -18.553 -7.524 43.670 1.00 55.59 308 ALA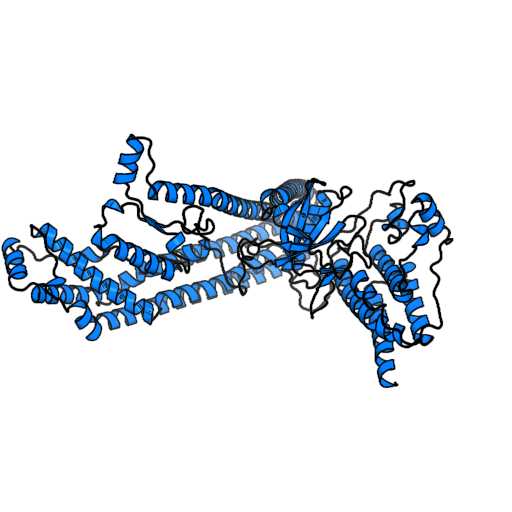 A CA 1
ATOM 2460 C C . ALA A 1 308 ? -17.692 -7.555 44.948 1.00 55.59 308 ALA A C 1
ATOM 2462 O O . ALA A 1 308 ? -18.241 -7.578 46.047 1.00 55.59 308 ALA A O 1
ATOM 2463 N N . PHE A 1 309 ? -16.359 -7.473 44.817 1.00 59.44 309 PHE A N 1
ATOM 2464 C CA . PHE A 1 309 ? -15.429 -7.414 45.951 1.00 59.44 309 PHE A CA 1
ATOM 2465 C C . PHE A 1 309 ? -15.559 -6.133 46.794 1.00 59.44 309 PHE A C 1
ATOM 2467 O O . PHE A 1 309 ? -15.139 -6.130 47.950 1.00 59.44 309 PHE A O 1
ATOM 2474 N N . LEU A 1 310 ? -16.147 -5.054 46.254 1.00 62.06 310 LEU A N 1
ATOM 2475 C CA . LEU A 1 310 ? -16.394 -3.815 47.005 1.00 62.06 310 LEU A CA 1
ATOM 2476 C C . LEU A 1 310 ? -17.453 -4.007 48.095 1.00 62.06 310 LEU A C 1
ATOM 2478 O O . LEU A 1 310 ? -17.510 -3.237 49.052 1.00 62.06 310 LEU A O 1
ATOM 2482 N N . PHE A 1 311 ? -18.273 -5.049 47.975 1.00 64.06 311 PHE A N 1
ATOM 2483 C CA . PHE A 1 311 ? -19.293 -5.396 48.948 1.00 64.06 311 PHE A CA 1
ATOM 2484 C C . PHE A 1 311 ? -18.768 -6.480 49.885 1.00 64.06 311 PHE A C 1
ATOM 2486 O O . PHE A 1 311 ? -19.195 -7.632 49.836 1.00 64.06 311 PHE A O 1
ATOM 2493 N N . VAL A 1 312 ? -17.837 -6.105 50.764 1.00 55.81 312 VAL A N 1
ATOM 2494 C CA . VAL A 1 312 ? -17.490 -6.953 51.909 1.00 55.81 312 VAL A CA 1
ATOM 2495 C C . VAL A 1 312 ? -18.724 -7.020 52.816 1.00 55.81 312 VAL A C 1
ATOM 2497 O O . VAL A 1 312 ? -19.249 -5.991 53.252 1.00 55.81 312 VAL A O 1
ATOM 2500 N N . GLY A 1 313 ? -19.254 -8.228 53.015 1.00 47.72 313 GLY A N 1
ATOM 2501 C CA . GLY A 1 313 ? -20.449 -8.457 53.824 1.00 47.72 313 GLY A CA 1
ATOM 2502 C C . GLY A 1 313 ? -20.153 -8.355 55.327 1.00 47.72 313 GLY A C 1
ATOM 2503 O O . GLY A 1 313 ? -19.061 -8.742 55.758 1.00 47.72 313 GLY A O 1
ATOM 2504 N N . PRO A 1 314 ? -21.095 -7.866 56.151 1.00 39.88 314 PRO A N 1
ATOM 2505 C CA . PRO A 1 314 ? -20.971 -7.966 57.598 1.00 39.88 314 PRO A CA 1
ATOM 2506 C C . PRO A 1 314 ? -20.938 -9.437 58.040 1.00 39.88 314 PRO A C 1
ATOM 2508 O O . PRO A 1 314 ? -21.665 -10.290 57.528 1.00 39.88 314 PRO A O 1
ATOM 2511 N N . LYS A 1 315 ? -20.092 -9.739 59.029 1.00 45.72 315 LYS A N 1
ATOM 2512 C CA . LYS A 1 315 ? -20.118 -11.012 59.758 1.00 45.72 315 LYS A CA 1
ATOM 2513 C C . LYS A 1 315 ? -21.408 -11.076 60.593 1.00 45.72 315 LYS A C 1
ATOM 2515 O O . LYS A 1 315 ? -21.602 -10.217 61.442 1.00 45.72 315 LYS A O 1
ATOM 2520 N N . LYS A 1 316 ? -22.229 -12.116 60.379 1.00 44.38 316 LYS A N 1
ATOM 2521 C CA . LYS A 1 316 ? -23.369 -12.550 61.224 1.00 44.38 316 LYS A CA 1
ATOM 2522 C C . LYS A 1 316 ? -24.340 -11.433 61.662 1.00 44.38 316 LYS A C 1
ATOM 2524 O O . LYS A 1 316 ? -24.396 -11.087 62.837 1.00 44.38 316 LYS A O 1
ATOM 2529 N N . ILE A 1 317 ? -25.163 -10.940 60.740 1.00 57.06 317 ILE A N 1
ATOM 2530 C CA . ILE A 1 317 ? -26.420 -10.241 61.064 1.00 57.06 317 ILE A CA 1
ATOM 2531 C C . ILE A 1 317 ? -27.550 -11.064 60.433 1.00 57.06 317 ILE A C 1
ATOM 2533 O O . ILE A 1 317 ? -27.391 -11.528 59.306 1.00 57.06 317 ILE A O 1
ATOM 2537 N N . GLU A 1 318 ? -28.654 -11.299 61.149 1.00 66.06 318 GLU A N 1
ATOM 2538 C CA . GLU A 1 318 ? -29.821 -11.998 60.588 1.00 66.06 318 GLU A CA 1
ATOM 2539 C C . GLU A 1 318 ? -30.381 -11.221 59.389 1.00 66.06 318 GLU A C 1
ATOM 2541 O O . GLU A 1 318 ? -30.732 -10.047 59.505 1.00 66.06 318 GLU A O 1
ATOM 2546 N N . GLU A 1 319 ? -30.502 -11.888 58.239 1.00 69.44 319 GLU A N 1
ATOM 2547 C CA . GLU A 1 319 ? -30.980 -11.308 56.971 1.00 69.44 319 GLU A CA 1
ATOM 2548 C C . GLU A 1 319 ? -32.327 -10.582 57.123 1.00 69.44 319 GLU A C 1
ATOM 2550 O O . GLU A 1 319 ? -32.573 -9.554 56.492 1.00 69.44 319 GLU A O 1
ATOM 2555 N N . HIS A 1 320 ? -33.181 -11.073 58.026 1.00 69.62 320 HIS A N 1
ATOM 2556 C CA . HIS A 1 320 ? -34.496 -10.505 58.301 1.00 69.62 320 HIS A CA 1
ATOM 2557 C C . HIS A 1 320 ? -34.432 -9.106 58.945 1.00 69.62 320 HIS A C 1
ATOM 2559 O O . HIS A 1 320 ? -35.273 -8.253 58.655 1.00 69.62 320 HIS A O 1
ATOM 2565 N N . LEU A 1 321 ? -33.412 -8.827 59.767 1.00 74.62 321 LEU A N 1
ATOM 2566 C CA . LEU A 1 321 ? -33.195 -7.501 60.363 1.00 74.62 321 LEU A CA 1
ATOM 2567 C C . LEU A 1 321 ? -32.772 -6.474 59.308 1.00 74.62 321 LEU A C 1
ATOM 2569 O O . LEU A 1 321 ? -33.244 -5.337 59.337 1.00 74.62 321 LEU A O 1
ATOM 2573 N N . ILE A 1 322 ? -31.927 -6.880 58.358 1.00 78.06 322 ILE A N 1
ATOM 2574 C CA . ILE A 1 322 ? -31.443 -6.003 57.283 1.00 78.06 322 ILE A CA 1
ATOM 2575 C C . ILE A 1 322 ? -32.585 -5.664 56.318 1.00 78.06 322 ILE A C 1
ATOM 2577 O O . ILE A 1 322 ? -32.750 -4.511 55.920 1.00 78.06 322 ILE A O 1
ATOM 2581 N N . LEU A 1 323 ? -33.425 -6.651 55.994 1.00 79.88 323 LEU A N 1
ATOM 2582 C CA . LEU A 1 323 ? -34.595 -6.450 55.141 1.00 79.88 323 LEU A CA 1
ATOM 2583 C C . LEU A 1 323 ? -35.592 -5.467 55.781 1.00 79.88 323 LEU A C 1
ATOM 2585 O O . LEU A 1 323 ? -36.091 -4.566 55.111 1.00 79.88 323 LEU A O 1
ATOM 2589 N N . LYS A 1 324 ? -35.793 -5.563 57.101 1.00 80.31 324 LYS A N 1
ATOM 2590 C CA . LYS A 1 324 ? -36.641 -4.637 57.865 1.00 80.31 324 LYS A CA 1
ATOM 2591 C C . LYS A 1 324 ? -36.086 -3.206 57.892 1.00 80.31 324 LYS A C 1
ATOM 2593 O O . LYS A 1 324 ? -36.859 -2.262 57.752 1.00 80.31 324 LYS A O 1
ATOM 2598 N N . GLN A 1 325 ? -34.768 -3.034 58.034 1.00 81.69 325 GLN A N 1
ATOM 2599 C CA . GLN A 1 325 ? -34.115 -1.716 57.947 1.00 81.69 325 GLN A CA 1
ATOM 2600 C C . GLN A 1 325 ? -34.283 -1.090 56.558 1.00 81.69 325 GLN A C 1
ATOM 2602 O O . GLN A 1 325 ? -34.594 0.096 56.444 1.00 81.69 325 GLN A O 1
ATOM 2607 N N . TYR A 1 326 ? -34.133 -1.894 55.503 1.00 85.81 326 TYR A N 1
ATOM 2608 C CA . TYR A 1 326 ? -34.353 -1.441 54.134 1.00 85.81 326 TYR A CA 1
ATOM 2609 C C . TYR A 1 326 ? -35.802 -0.996 53.895 1.00 85.81 326 TYR A C 1
ATOM 2611 O O . TYR A 1 326 ? -36.033 0.050 53.293 1.00 85.81 326 TYR A O 1
ATOM 2619 N N . GLU A 1 327 ? -36.788 -1.754 54.380 1.00 84.25 327 GLU A N 1
ATOM 2620 C CA . GLU A 1 327 ? -38.205 -1.408 54.215 1.00 84.25 327 GLU A CA 1
ATOM 2621 C C . GLU A 1 327 ? -38.622 -0.158 54.997 1.00 84.25 327 GLU A C 1
ATOM 2623 O O . GLU A 1 327 ? -39.461 0.601 54.512 1.00 84.25 327 GLU A O 1
ATOM 2628 N N . GLN A 1 328 ? -38.020 0.084 56.167 1.00 88.88 328 GLN A N 1
ATOM 2629 C CA . GLN A 1 328 ? -38.278 1.279 56.975 1.00 88.88 328 GLN A CA 1
ATOM 2630 C C . GLN A 1 328 ? -37.838 2.566 56.273 1.00 88.88 328 GLN A C 1
ATOM 2632 O O . GLN A 1 328 ? -38.589 3.542 56.271 1.00 88.88 328 GLN A O 1
ATOM 2637 N N . ASN A 1 329 ? -36.638 2.583 55.682 1.00 88.25 329 ASN A N 1
ATOM 2638 C CA . ASN A 1 329 ? -36.139 3.747 54.954 1.00 88.25 329 ASN A CA 1
ATOM 2639 C C . ASN A 1 329 ? -35.202 3.355 53.802 1.00 88.25 329 ASN A C 1
ATOM 2641 O O . ASN A 1 329 ? -33.974 3.373 53.920 1.00 88.25 329 ASN A O 1
ATOM 2645 N N . LYS A 1 330 ? -35.801 3.046 52.647 1.00 90.88 330 LYS A N 1
ATOM 2646 C CA . LYS A 1 330 ? -35.086 2.595 51.443 1.00 90.88 330 LYS A CA 1
ATOM 2647 C C . LYS A 1 330 ? -34.027 3.593 50.985 1.00 90.88 330 LYS A C 1
ATOM 2649 O O . LYS A 1 330 ? -32.901 3.206 50.681 1.00 90.88 330 LYS A O 1
ATOM 2654 N N . CYS A 1 331 ? -34.384 4.876 50.922 1.00 90.06 331 CYS A N 1
ATOM 2655 C CA . CYS A 1 331 ? -33.496 5.915 50.409 1.00 90.06 331 CYS A CA 1
ATOM 2656 C C . CYS A 1 331 ? -32.277 6.120 51.309 1.00 90.06 331 CYS A C 1
ATOM 2658 O O . CYS A 1 331 ? -31.166 6.242 50.802 1.00 90.06 331 CYS A O 1
ATOM 2660 N N . GLU A 1 332 ? -32.470 6.142 52.628 1.00 89.19 332 GLU A N 1
ATOM 2661 C CA . GLU A 1 332 ? -31.370 6.309 53.581 1.00 89.19 332 GLU A CA 1
ATOM 2662 C C . GLU A 1 332 ? -30.433 5.098 53.582 1.00 89.19 332 GLU A C 1
ATOM 2664 O O . GLU A 1 332 ? -29.218 5.275 53.485 1.00 89.19 332 GLU A O 1
ATOM 2669 N N . PHE A 1 333 ? -30.991 3.883 53.557 1.00 89.06 333 PHE A N 1
ATOM 2670 C CA . PHE A 1 333 ? -30.210 2.650 53.441 1.00 89.06 333 PHE A CA 1
ATOM 2671 C C . PHE A 1 333 ? -29.346 2.641 52.170 1.00 89.06 333 PHE A C 1
ATOM 2673 O O . PHE A 1 333 ? -28.145 2.359 52.206 1.00 89.06 333 PHE A O 1
ATOM 2680 N N . LEU A 1 334 ? -29.941 2.982 51.022 1.00 90.81 334 LEU A N 1
ATOM 2681 C CA . LEU A 1 334 ? -29.223 3.051 49.749 1.00 90.81 334 LEU A CA 1
ATOM 2682 C C . LEU A 1 334 ? -28.192 4.182 49.738 1.00 90.81 334 LEU A C 1
ATOM 2684 O O . LEU A 1 334 ? -27.104 3.993 49.190 1.00 90.81 334 LEU A O 1
ATOM 2688 N N . ARG A 1 335 ? -28.488 5.332 50.357 1.00 91.56 335 ARG A N 1
ATOM 2689 C CA . ARG A 1 335 ? -27.548 6.453 50.505 1.00 91.56 335 ARG A CA 1
ATOM 2690 C C . ARG A 1 335 ? -26.294 6.009 51.248 1.00 91.56 335 ARG A C 1
ATOM 2692 O O . ARG A 1 335 ? -25.197 6.205 50.735 1.00 91.56 335 ARG A O 1
ATOM 2699 N N . GLU A 1 336 ? -26.450 5.378 52.407 1.00 87.81 336 GLU A N 1
ATOM 2700 C CA . GLU A 1 336 ? -25.326 4.913 53.224 1.00 87.81 336 GLU A CA 1
ATOM 2701 C C . GLU A 1 336 ? -24.503 3.851 52.486 1.00 87.81 336 GLU A C 1
ATOM 2703 O O . GLU A 1 336 ? -23.290 3.996 52.324 1.00 87.81 336 GLU A O 1
ATOM 2708 N N . ARG A 1 337 ? -25.164 2.840 51.911 1.00 86.25 337 ARG A N 1
ATOM 2709 C CA . ARG A 1 337 ? -24.464 1.761 51.204 1.00 86.25 337 ARG A CA 1
ATOM 2710 C C . ARG A 1 337 ? -23.759 2.241 49.935 1.00 86.25 337 ARG A C 1
ATOM 2712 O O . ARG A 1 337 ? -22.643 1.815 49.646 1.00 86.25 337 ARG A O 1
ATOM 2719 N N . SER A 1 338 ? -24.386 3.134 49.168 1.00 89.56 338 SER A N 1
ATOM 2720 C CA . SER A 1 338 ? -23.761 3.731 47.980 1.00 89.56 338 SER A CA 1
ATOM 2721 C C . SER A 1 338 ? -22.581 4.635 48.340 1.00 89.56 338 SER A C 1
ATOM 2723 O O . SER A 1 338 ? -21.579 4.618 47.625 1.00 89.56 338 SER A O 1
ATOM 2725 N N . PHE A 1 339 ? -22.655 5.350 49.467 1.00 89.56 339 PHE A N 1
ATOM 2726 C CA . PHE A 1 339 ? -21.554 6.157 49.989 1.00 89.56 339 PHE A CA 1
ATOM 2727 C C . PHE A 1 339 ? -20.345 5.293 50.364 1.00 89.56 339 PHE A C 1
ATOM 2729 O O . PHE A 1 339 ? -19.223 5.603 49.964 1.00 89.56 339 PHE A O 1
ATOM 2736 N N . GLU A 1 340 ? -20.557 4.177 51.069 1.00 85.94 340 GLU A N 1
ATOM 2737 C CA . GLU A 1 340 ? -19.484 3.239 51.417 1.00 85.94 340 GLU A CA 1
ATOM 2738 C C . GLU A 1 340 ? -18.775 2.689 50.176 1.00 85.94 340 GLU A C 1
ATOM 2740 O O . GLU A 1 340 ? -17.546 2.717 50.090 1.00 85.94 340 GLU A O 1
ATOM 2745 N N . VAL A 1 341 ? -19.545 2.222 49.190 1.00 85.06 341 VAL A N 1
ATOM 2746 C CA . VAL A 1 341 ? -19.000 1.634 47.958 1.00 85.06 341 VAL A CA 1
ATOM 2747 C C . VAL A 1 341 ? -18.254 2.684 47.138 1.00 85.06 341 VAL A C 1
ATOM 2749 O O . VAL A 1 341 ? -17.151 2.409 46.663 1.00 85.06 341 VAL A O 1
ATOM 2752 N N . LEU A 1 342 ? -18.804 3.898 47.012 1.00 89.31 342 LEU A N 1
ATOM 2753 C CA . LEU A 1 342 ? -18.127 5.009 46.343 1.00 89.31 342 LEU A CA 1
ATOM 2754 C C . LEU A 1 342 ? -16.813 5.353 47.049 1.00 89.31 342 LEU A C 1
ATOM 2756 O O . LEU A 1 342 ? -15.794 5.509 46.382 1.00 89.31 342 LEU A O 1
ATOM 2760 N N . LYS A 1 343 ? -16.805 5.402 48.386 1.00 88.06 343 LYS A N 1
ATOM 2761 C CA . LYS A 1 343 ? -15.598 5.671 49.175 1.00 88.06 343 LYS A CA 1
ATOM 2762 C C . LYS A 1 343 ? -14.527 4.603 48.967 1.00 88.06 343 LYS A C 1
ATOM 2764 O O . LYS A 1 343 ? -13.350 4.944 48.934 1.00 88.06 343 LYS A O 1
ATOM 2769 N N . ILE A 1 344 ? -14.902 3.327 48.826 1.00 85.44 344 ILE A N 1
ATOM 2770 C CA . ILE A 1 344 ? -13.948 2.256 48.497 1.00 85.44 344 ILE A CA 1
ATOM 2771 C C . ILE A 1 344 ? -13.433 2.427 47.065 1.00 85.44 344 ILE A C 1
ATOM 2773 O O . ILE A 1 344 ? -12.224 2.370 46.865 1.00 85.44 344 ILE A O 1
ATOM 2777 N N . MET A 1 345 ? -14.313 2.680 46.091 1.00 85.31 345 MET A N 1
ATOM 2778 C CA . MET A 1 345 ? -13.927 2.882 44.689 1.00 85.31 345 MET A CA 1
ATOM 2779 C C . MET A 1 345 ? -12.987 4.083 44.513 1.00 85.31 345 MET A C 1
ATOM 2781 O O . MET A 1 345 ? -12.022 4.011 43.756 1.00 85.31 345 MET A O 1
ATOM 2785 N N . ALA A 1 346 ? -13.239 5.163 45.251 1.00 89.00 346 ALA A N 1
ATOM 2786 C CA . ALA A 1 346 ? -12.444 6.383 45.230 1.00 89.00 346 ALA A CA 1
ATOM 2787 C C . ALA A 1 346 ? -11.047 6.215 45.852 1.00 89.00 346 ALA A C 1
ATOM 2789 O O . ALA A 1 346 ? -10.180 7.062 45.627 1.00 89.00 346 ALA A O 1
ATOM 2790 N N . LYS A 1 347 ? -10.792 5.131 46.608 1.00 89.19 347 LYS A N 1
ATOM 2791 C CA . LYS A 1 347 ? -9.445 4.830 47.113 1.00 89.19 347 LYS A CA 1
ATOM 2792 C C . LYS A 1 347 ? -8.488 4.649 45.946 1.00 89.19 347 LYS A C 1
ATOM 2794 O O . LYS A 1 347 ? -8.792 3.937 44.987 1.00 89.19 347 LYS A O 1
ATOM 2799 N N . HIS A 1 348 ? -7.300 5.229 46.095 1.00 87.69 348 HIS A N 1
ATOM 2800 C CA . HIS A 1 348 ? -6.266 5.217 45.066 1.00 87.69 348 HIS A CA 1
ATOM 2801 C C . HIS A 1 348 ? -5.962 3.802 44.562 1.00 87.69 348 HIS A C 1
ATOM 2803 O O . HIS A 1 348 ? -6.041 3.581 43.365 1.00 87.69 348 HIS A O 1
ATOM 2809 N N . ASP A 1 349 ? -5.771 2.815 45.445 1.00 84.06 349 ASP A N 1
ATOM 2810 C CA . ASP A 1 349 ? -5.463 1.425 45.054 1.00 84.06 349 ASP A CA 1
ATOM 2811 C C . ASP A 1 349 ? -6.561 0.749 44.210 1.00 84.06 349 ASP A C 1
ATOM 2813 O O . ASP A 1 349 ? -6.281 -0.044 43.303 1.00 84.06 349 ASP A O 1
ATOM 2817 N N . VAL A 1 350 ? -7.827 1.068 44.487 1.00 82.94 350 VAL A N 1
ATOM 2818 C CA . VAL A 1 350 ? -8.978 0.502 43.768 1.00 82.94 350 VAL A CA 1
ATOM 2819 C C . VAL A 1 350 ? -9.142 1.191 42.418 1.00 82.94 350 VAL A C 1
ATOM 2821 O O . VAL A 1 350 ? -9.269 0.520 41.393 1.00 82.94 350 VAL A O 1
ATOM 2824 N N . THR A 1 351 ? -9.055 2.525 42.399 1.00 87.38 351 THR A N 1
ATOM 2825 C CA . THR A 1 351 ? -9.038 3.311 41.158 1.00 87.38 351 THR A CA 1
ATOM 2826 C C . THR A 1 351 ? -7.876 2.876 40.263 1.00 87.38 351 THR A C 1
ATOM 2828 O O . THR A 1 351 ? -8.059 2.639 39.074 1.00 87.38 351 THR A O 1
ATOM 2831 N N . LYS A 1 352 ? -6.694 2.681 40.845 1.00 87.88 352 LYS A N 1
ATOM 2832 C CA . LYS A 1 352 ? -5.491 2.195 40.174 1.00 87.88 352 LYS A CA 1
ATOM 2833 C C . LYS A 1 352 ? -5.743 0.860 39.474 1.00 87.88 352 LYS A C 1
ATOM 2835 O O . LYS A 1 352 ? -5.446 0.734 38.291 1.00 87.88 352 LYS A O 1
ATOM 2840 N N . SER A 1 353 ? -6.344 -0.104 40.174 1.00 83.31 353 SER A N 1
ATOM 2841 C CA . SER A 1 353 ? -6.696 -1.419 39.614 1.00 83.31 353 SER A CA 1
ATOM 2842 C C . SER A 1 353 ? -7.691 -1.312 38.451 1.00 83.31 353 SER A C 1
ATOM 2844 O O . SER A 1 353 ? -7.584 -2.037 37.464 1.00 83.31 353 SER A O 1
ATOM 2846 N N . TYR A 1 354 ? -8.636 -0.373 38.536 1.00 83.19 354 TYR A N 1
ATOM 2847 C CA . TYR A 1 354 ? -9.579 -0.088 37.456 1.00 83.19 354 TYR A CA 1
ATOM 2848 C C . TYR A 1 354 ? -8.886 0.488 36.213 1.00 83.19 354 TYR A C 1
ATOM 2850 O O . TYR A 1 354 ? -9.104 0.002 35.104 1.00 83.19 354 TYR A O 1
ATOM 2858 N N . VAL A 1 355 ? -8.028 1.497 36.391 1.00 88.25 355 VAL A N 1
ATOM 2859 C CA . VAL A 1 355 ? -7.255 2.107 35.295 1.00 88.25 355 VAL A CA 1
ATOM 2860 C C . VAL A 1 355 ? -6.335 1.072 34.643 1.00 88.25 355 VAL A C 1
ATOM 2862 O O . VAL A 1 355 ? -6.191 1.063 33.421 1.00 88.25 355 VAL A O 1
ATOM 2865 N N . ASP A 1 356 ? -5.765 0.169 35.443 1.00 84.88 356 ASP A N 1
ATOM 2866 C CA . ASP A 1 356 ? -4.934 -0.946 34.983 1.00 84.88 356 ASP A CA 1
ATOM 2867 C C . ASP A 1 356 ? -5.663 -1.813 33.956 1.00 84.88 356 ASP A C 1
ATOM 2869 O O . ASP A 1 356 ? -5.198 -1.968 32.827 1.00 84.88 356 ASP A O 1
ATOM 2873 N N . ALA A 1 357 ? -6.861 -2.280 34.317 1.00 80.88 357 ALA A N 1
ATOM 2874 C CA . ALA A 1 357 ? -7.690 -3.110 33.454 1.00 80.88 357 ALA A CA 1
ATOM 2875 C C . ALA A 1 357 ? -8.071 -2.394 32.145 1.00 80.88 357 ALA A C 1
ATOM 2877 O O . ALA A 1 357 ? -8.100 -3.016 31.086 1.00 80.88 357 ALA A O 1
ATOM 2878 N N . GLN A 1 358 ? -8.320 -1.080 32.193 1.00 80.56 358 GLN A N 1
ATOM 2879 C CA . GLN A 1 358 ? -8.684 -0.285 31.011 1.00 80.56 358 GLN A CA 1
ATOM 2880 C C . GLN A 1 358 ? -7.522 -0.050 30.031 1.00 80.56 358 GLN A C 1
ATOM 2882 O O . GLN A 1 358 ? -7.755 0.219 28.845 1.00 80.56 358 GLN A O 1
ATOM 2887 N N . LEU A 1 359 ? -6.278 -0.135 30.513 1.00 86.25 359 LEU A N 1
ATOM 2888 C CA . LEU A 1 359 ? -5.058 0.060 29.724 1.00 86.25 359 LEU A CA 1
ATOM 2889 C C . LEU A 1 359 ? -4.323 -1.252 29.405 1.00 86.25 359 LEU A C 1
ATOM 2891 O O . LEU A 1 359 ? -3.274 -1.206 28.759 1.00 86.25 359 LEU A O 1
ATOM 2895 N N . GLN A 1 360 ? -4.868 -2.403 29.807 1.00 83.31 360 GLN A N 1
ATOM 2896 C CA . GLN A 1 360 ? -4.235 -3.710 29.631 1.00 83.31 360 GLN A CA 1
ATOM 2897 C C . GLN A 1 360 ? -3.923 -4.022 28.159 1.00 83.31 360 GLN A C 1
ATOM 2899 O O . GLN A 1 360 ? -2.784 -4.338 27.841 1.00 83.31 360 GLN A O 1
ATOM 2904 N N . GLU A 1 361 ? -4.877 -3.830 27.243 1.00 78.69 361 GLU A N 1
ATOM 2905 C CA . GLU A 1 361 ? -4.669 -4.092 25.805 1.00 78.69 361 GLU A CA 1
ATOM 2906 C C . GLU A 1 361 ? -3.519 -3.252 25.220 1.00 78.69 361 GLU A C 1
ATOM 2908 O O . GLU A 1 361 ? -2.673 -3.758 24.484 1.00 78.69 361 GLU A O 1
ATOM 2913 N N . ALA A 1 362 ? -3.433 -1.972 25.601 1.00 80.56 362 ALA A N 1
ATOM 2914 C CA . ALA A 1 362 ? -2.349 -1.093 25.165 1.00 80.56 362 ALA A CA 1
ATOM 2915 C C . ALA A 1 362 ? -0.987 -1.540 25.725 1.00 80.56 362 ALA A C 1
ATOM 2917 O O . ALA A 1 362 ? 0.025 -1.461 25.026 1.00 80.56 362 ALA A O 1
ATOM 2918 N N . ARG A 1 363 ? -0.952 -2.036 26.969 1.00 84.69 363 ARG A N 1
ATOM 2919 C CA . ARG A 1 363 ? 0.259 -2.586 27.597 1.00 84.69 363 ARG A CA 1
ATOM 2920 C C . ARG A 1 363 ? 0.711 -3.880 26.942 1.00 84.69 363 ARG A C 1
ATOM 2922 O O . ARG A 1 363 ? 1.891 -3.995 26.624 1.00 84.69 363 ARG A O 1
ATOM 2929 N N . ASP A 1 364 ? -0.208 -4.811 26.712 1.00 83.44 364 ASP A N 1
ATOM 2930 C CA . ASP A 1 364 ? 0.085 -6.101 26.084 1.00 83.44 364 ASP A CA 1
ATOM 2931 C C . ASP A 1 364 ? 0.653 -5.893 24.679 1.00 83.44 364 ASP A C 1
ATOM 2933 O O . ASP A 1 364 ? 1.650 -6.511 24.301 1.00 83.44 364 ASP A O 1
ATOM 2937 N N . HIS A 1 365 ? 0.087 -4.945 23.927 1.00 78.50 365 HIS A N 1
ATOM 2938 C CA . HIS A 1 365 ? 0.609 -4.593 22.614 1.00 78.50 365 HIS A CA 1
ATOM 2939 C C . HIS A 1 365 ? 2.012 -3.968 22.697 1.00 78.50 365 HIS A C 1
ATOM 2941 O O . HIS A 1 365 ? 2.912 -4.375 21.965 1.00 78.50 365 HIS A O 1
ATOM 2947 N N . LEU A 1 366 ? 2.246 -3.025 23.621 1.00 82.56 366 LEU A N 1
ATOM 2948 C CA . LEU A 1 366 ? 3.581 -2.452 23.866 1.00 82.56 366 LEU A CA 1
ATOM 2949 C C . LEU A 1 366 ? 4.616 -3.513 24.259 1.00 82.56 366 LEU A C 1
ATOM 2951 O O . LEU A 1 366 ? 5.762 -3.445 23.807 1.00 82.56 366 LEU A O 1
ATOM 2955 N N . GLN A 1 367 ? 4.213 -4.510 25.044 1.00 85.00 367 GLN A N 1
ATOM 2956 C CA . GLN A 1 367 ? 5.079 -5.609 25.456 1.00 85.00 367 GLN A CA 1
ATOM 2957 C C . GLN A 1 367 ? 5.437 -6.528 24.283 1.00 85.00 367 GLN A C 1
ATOM 2959 O O . GLN A 1 367 ? 6.621 -6.777 24.051 1.00 85.00 367 GLN A O 1
ATOM 2964 N N . LEU A 1 368 ? 4.451 -6.947 23.482 1.00 81.56 368 LEU A N 1
ATOM 2965 C CA . LEU A 1 368 ? 4.687 -7.749 22.276 1.00 81.56 368 LEU A CA 1
ATOM 2966 C C . LEU A 1 368 ? 5.709 -7.079 21.345 1.00 81.56 368 LEU A C 1
ATOM 2968 O O . LEU A 1 368 ? 6.562 -7.735 20.746 1.00 81.56 368 LEU A O 1
ATOM 2972 N N . MET A 1 369 ? 5.653 -5.754 21.235 1.00 75.56 369 MET A N 1
ATOM 2973 C CA . MET A 1 369 ? 6.554 -4.980 20.381 1.00 75.56 369 MET A CA 1
ATOM 2974 C C . MET A 1 369 ? 7.959 -4.855 20.958 1.00 75.56 369 MET A C 1
ATOM 2976 O O . MET A 1 369 ? 8.936 -4.974 20.215 1.00 75.56 369 MET A O 1
ATOM 2980 N N . ARG A 1 370 ? 8.068 -4.663 22.277 1.00 83.31 370 ARG A N 1
ATOM 2981 C CA . ARG A 1 370 ? 9.346 -4.701 22.997 1.00 83.31 370 ARG A CA 1
ATOM 2982 C C . ARG A 1 370 ? 10.073 -6.027 22.793 1.00 83.31 370 ARG A C 1
ATOM 2984 O O . ARG A 1 370 ? 11.299 -6.036 22.786 1.00 83.31 370 ARG A O 1
ATOM 2991 N N . GLU A 1 371 ? 9.338 -7.113 22.599 1.00 85.56 371 GLU A N 1
ATOM 2992 C CA . GLU A 1 371 ? 9.903 -8.428 22.304 1.00 85.56 371 GLU A CA 1
ATOM 2993 C C . GLU A 1 371 ? 10.209 -8.599 20.808 1.00 85.56 371 GLU A C 1
ATOM 2995 O O . GLU A 1 371 ? 11.289 -9.065 20.445 1.00 85.56 371 GLU A O 1
ATOM 3000 N N . SER A 1 372 ? 9.305 -8.159 19.929 1.00 80.31 372 SER A N 1
ATOM 3001 C CA . SER A 1 372 ? 9.398 -8.405 18.482 1.00 80.31 372 SER A CA 1
ATOM 3002 C C . SER A 1 372 ? 10.457 -7.552 17.772 1.00 80.31 372 SER A C 1
ATOM 3004 O O . SER A 1 372 ? 11.166 -8.058 16.905 1.00 80.31 372 SER A O 1
ATOM 3006 N N . ILE A 1 373 ? 10.598 -6.262 18.112 1.00 81.06 373 ILE A N 1
ATOM 3007 C CA . ILE A 1 373 ? 11.541 -5.359 17.417 1.00 81.06 373 ILE A CA 1
ATOM 3008 C C . ILE A 1 373 ? 13.001 -5.811 17.611 1.00 81.06 373 ILE A C 1
ATOM 3010 O O . ILE A 1 373 ? 13.709 -5.957 16.611 1.00 81.06 373 ILE A O 1
ATOM 3014 N N . PRO A 1 374 ? 13.477 -6.105 18.839 1.00 85.81 374 PRO A N 1
ATOM 3015 C CA . PRO A 1 374 ? 14.830 -6.626 19.031 1.00 85.81 374 PRO A CA 1
ATOM 3016 C C . PRO A 1 374 ? 15.051 -7.988 18.365 1.00 85.81 374 PRO A C 1
ATOM 3018 O O . PRO A 1 374 ? 16.145 -8.255 17.865 1.00 85.81 374 PRO A O 1
ATOM 3021 N N . GLN A 1 375 ? 14.029 -8.850 18.316 1.00 85.19 375 GLN A N 1
ATOM 3022 C CA . GLN A 1 375 ? 14.107 -10.123 17.592 1.00 85.19 375 GLN A CA 1
ATOM 3023 C C . GLN A 1 375 ? 14.310 -9.907 16.088 1.00 85.19 375 GLN A C 1
ATOM 3025 O O . GLN A 1 375 ? 15.171 -10.551 15.496 1.00 85.19 375 GLN A O 1
ATOM 3030 N N . LEU A 1 376 ? 13.592 -8.959 15.480 1.00 81.31 376 LEU A N 1
ATOM 3031 C CA . LEU A 1 376 ? 13.788 -8.601 14.073 1.00 81.31 376 LEU A CA 1
ATOM 3032 C C . LEU A 1 376 ? 15.202 -8.063 13.825 1.00 81.31 376 LEU A C 1
ATOM 3034 O O . LEU A 1 376 ? 15.903 -8.582 12.963 1.00 81.31 376 LEU A O 1
ATOM 3038 N N . ILE A 1 377 ? 15.660 -7.101 14.634 1.00 83.19 377 ILE A N 1
ATOM 3039 C CA . ILE A 1 377 ? 17.008 -6.514 14.525 1.00 83.19 377 ILE A CA 1
ATOM 3040 C C . ILE A 1 377 ? 18.096 -7.587 14.669 1.00 83.19 377 ILE A C 1
ATOM 3042 O O . ILE A 1 377 ? 19.025 -7.652 13.864 1.00 83.19 377 ILE A O 1
ATOM 3046 N N . SER A 1 378 ? 17.986 -8.452 15.680 1.00 87.44 378 SER A N 1
ATOM 3047 C CA . SER A 1 378 ? 18.955 -9.531 15.905 1.00 87.44 378 SER A CA 1
ATOM 3048 C C . SER A 1 378 ? 18.925 -10.580 14.794 1.00 87.44 378 SER A C 1
ATOM 3050 O O . SER A 1 378 ? 19.985 -11.044 14.374 1.00 87.44 378 SER A O 1
ATOM 3052 N N . SER A 1 379 ? 17.747 -10.905 14.257 1.00 85.12 379 SER A N 1
ATOM 3053 C CA . SER A 1 379 ? 17.608 -11.779 13.091 1.00 85.12 379 SER A CA 1
ATOM 3054 C C . SER A 1 379 ? 18.303 -11.187 11.864 1.00 85.12 379 SER A C 1
ATOM 3056 O O . SER A 1 379 ? 19.076 -11.889 11.211 1.00 85.12 379 SER A O 1
ATOM 3058 N N . THR A 1 380 ? 18.099 -9.897 11.575 1.00 82.94 380 THR A N 1
ATOM 3059 C CA . THR A 1 380 ? 18.779 -9.196 10.473 1.00 82.94 380 THR A CA 1
ATOM 3060 C C . THR A 1 380 ? 20.296 -9.191 10.680 1.00 82.94 380 THR A C 1
ATOM 3062 O O . THR A 1 380 ? 21.035 -9.551 9.766 1.00 82.94 380 THR A O 1
ATOM 3065 N N . ARG A 1 381 ? 20.781 -8.908 11.897 1.00 88.12 381 ARG A N 1
ATOM 3066 C CA . ARG A 1 381 ? 22.216 -8.968 12.232 1.00 88.12 381 ARG A CA 1
ATOM 3067 C C . ARG A 1 381 ? 22.809 -10.357 11.986 1.00 88.12 381 ARG A C 1
ATOM 3069 O O . ARG A 1 381 ? 23.848 -10.483 11.340 1.00 88.12 381 ARG A O 1
ATOM 3076 N N . ASN A 1 382 ? 22.147 -11.406 12.473 1.00 88.81 382 ASN A N 1
ATOM 3077 C CA . ASN A 1 382 ? 22.592 -12.791 12.298 1.00 88.81 382 ASN A CA 1
ATOM 3078 C C . ASN A 1 382 ? 22.645 -13.183 10.818 1.00 88.81 382 ASN A C 1
ATOM 3080 O O . ASN A 1 382 ? 23.599 -13.822 10.367 1.00 88.81 382 ASN A O 1
ATOM 3084 N N . TYR A 1 383 ? 21.643 -12.762 10.051 1.00 84.88 383 TYR A N 1
ATOM 3085 C CA . TYR A 1 383 ? 21.593 -12.951 8.609 1.00 84.88 383 TYR A CA 1
ATOM 3086 C C . TYR A 1 383 ? 22.782 -12.273 7.900 1.00 84.88 383 TYR A C 1
ATOM 3088 O O . TYR A 1 383 ? 23.533 -12.944 7.187 1.00 84.88 383 TYR A O 1
ATOM 3096 N N . MET A 1 384 ? 23.044 -10.992 8.182 1.00 84.62 384 MET A N 1
ATOM 3097 C CA . MET A 1 384 ? 24.185 -10.253 7.620 1.00 84.62 384 MET A CA 1
ATOM 3098 C C . MET A 1 384 ? 25.528 -10.907 7.975 1.00 84.62 384 MET A C 1
ATOM 3100 O O . MET A 1 384 ? 26.411 -11.049 7.126 1.00 84.62 384 MET A O 1
ATOM 3104 N N . GLN A 1 385 ? 25.683 -11.351 9.226 1.00 87.62 385 GLN A N 1
ATOM 3105 C CA . GLN A 1 385 ? 26.881 -12.062 9.672 1.00 87.62 385 GLN A CA 1
ATOM 3106 C C . GLN A 1 385 ? 27.072 -13.397 8.952 1.00 87.62 385 GLN A C 1
ATOM 3108 O O . GLN A 1 385 ? 28.210 -13.786 8.689 1.00 87.62 385 GLN A O 1
ATOM 3113 N N . THR A 1 386 ? 25.982 -14.096 8.632 1.00 88.56 386 THR A N 1
ATOM 3114 C CA . THR A 1 386 ? 26.043 -15.372 7.911 1.00 88.56 386 THR A CA 1
ATOM 3115 C C . THR A 1 386 ? 26.550 -15.165 6.489 1.00 88.56 386 THR A C 1
ATOM 3117 O O . THR A 1 386 ? 27.426 -15.908 6.057 1.00 88.56 386 THR A O 1
ATOM 3120 N N . ILE A 1 387 ? 26.079 -14.125 5.791 1.00 85.75 387 ILE A N 1
ATOM 3121 C CA . ILE A 1 387 ? 26.597 -13.755 4.463 1.00 85.75 387 ILE A CA 1
ATOM 3122 C C . ILE A 1 387 ? 28.083 -13.402 4.544 1.00 85.75 387 ILE A C 1
ATOM 3124 O O . ILE A 1 387 ? 28.884 -13.923 3.775 1.00 85.75 387 ILE A O 1
ATOM 3128 N N . LYS A 1 388 ? 28.473 -12.568 5.514 1.00 85.62 388 LYS A N 1
ATOM 3129 C CA . LYS A 1 388 ? 29.868 -12.141 5.696 1.00 85.62 388 LYS A CA 1
ATOM 3130 C C . LYS A 1 388 ? 30.831 -13.304 5.976 1.00 85.62 388 LYS A C 1
ATOM 3132 O O . LYS A 1 388 ? 31.984 -13.257 5.557 1.00 85.62 388 LYS A O 1
ATOM 3137 N N . LYS A 1 389 ? 30.388 -14.323 6.718 1.00 88.56 389 LYS A N 1
ATOM 3138 C CA . LYS A 1 389 ? 31.206 -15.493 7.084 1.00 88.56 389 LYS A CA 1
ATOM 3139 C C . LYS A 1 389 ? 31.212 -16.591 6.021 1.00 88.56 389 LYS A C 1
ATOM 3141 O O . LYS A 1 389 ? 31.961 -17.554 6.179 1.00 88.56 389 LYS A O 1
ATOM 3146 N N . ASP A 1 390 ? 30.388 -16.487 4.982 1.00 87.12 390 ASP A N 1
ATOM 3147 C CA . ASP A 1 390 ? 30.312 -17.507 3.943 1.00 87.12 390 ASP A CA 1
ATOM 3148 C C . ASP A 1 390 ? 31.610 -17.544 3.122 1.00 87.12 390 ASP A C 1
ATOM 3150 O O . ASP A 1 390 ? 32.093 -16.526 2.634 1.00 87.12 390 ASP A O 1
ATOM 3154 N N . GLN A 1 391 ? 32.195 -18.735 2.995 1.00 84.88 391 GLN A N 1
ATOM 3155 C CA . GLN A 1 391 ? 33.459 -18.960 2.284 1.00 84.88 391 GLN A CA 1
ATOM 3156 C C . GLN A 1 391 ? 33.273 -19.760 0.989 1.00 84.88 391 GLN A C 1
ATOM 3158 O O . GLN A 1 391 ? 34.256 -20.143 0.352 1.00 84.88 391 GLN A O 1
ATOM 3163 N N . ARG A 1 392 ? 32.030 -20.073 0.604 1.00 89.12 392 ARG A N 1
ATOM 3164 C CA . ARG A 1 392 ? 31.748 -20.783 -0.648 1.00 89.12 392 ARG A CA 1
ATOM 3165 C C . ARG A 1 392 ? 32.168 -19.923 -1.844 1.00 89.12 392 ARG A C 1
ATOM 3167 O O . ARG A 1 392 ? 32.060 -18.702 -1.811 1.00 89.12 392 ARG A O 1
ATOM 3174 N N . SER A 1 393 ? 32.616 -20.573 -2.921 1.00 86.75 393 SER A N 1
ATOM 3175 C CA . SER A 1 393 ? 32.941 -19.866 -4.163 1.00 86.75 393 SER A CA 1
ATOM 3176 C C . SER A 1 393 ? 31.687 -19.271 -4.811 1.00 86.75 393 SER A C 1
ATOM 3178 O O . SER A 1 393 ? 30.564 -19.740 -4.580 1.00 86.75 393 SER A O 1
ATOM 3180 N N . LYS A 1 394 ? 31.886 -18.271 -5.675 1.00 87.44 394 LYS A N 1
ATOM 3181 C CA . LYS A 1 394 ? 30.816 -17.636 -6.451 1.00 87.44 394 LYS A CA 1
ATOM 3182 C C . LYS A 1 394 ? 30.006 -18.652 -7.253 1.00 87.44 394 LYS A C 1
ATOM 3184 O O . LYS A 1 394 ? 28.780 -18.603 -7.233 1.00 87.44 394 LYS A O 1
ATOM 3189 N N . GLU A 1 395 ? 30.666 -19.619 -7.881 1.00 89.88 395 GLU A N 1
ATOM 3190 C CA . GLU A 1 395 ? 30.026 -20.673 -8.676 1.00 89.88 395 GLU A CA 1
ATOM 3191 C C . GLU A 1 395 ? 29.113 -21.534 -7.800 1.00 89.88 395 GLU A C 1
ATOM 3193 O O . GLU A 1 395 ? 27.976 -21.819 -8.177 1.00 89.88 395 GLU A O 1
ATOM 3198 N N . LYS A 1 396 ? 29.573 -21.901 -6.596 1.00 92.38 396 LYS A N 1
ATOM 3199 C CA . LYS A 1 396 ? 28.792 -22.708 -5.651 1.00 92.38 396 LYS A CA 1
ATOM 3200 C C . LYS A 1 396 ? 27.592 -21.938 -5.094 1.00 92.38 396 LYS A C 1
ATOM 3202 O O . LYS A 1 396 ? 26.520 -22.523 -4.931 1.00 92.38 396 LYS A O 1
ATOM 3207 N N . LEU A 1 397 ? 27.750 -20.644 -4.813 1.00 89.38 397 LEU A N 1
ATOM 3208 C CA . LEU A 1 397 ? 26.663 -19.776 -4.349 1.00 89.38 397 LEU A CA 1
ATOM 3209 C C . LEU A 1 397 ? 25.614 -19.555 -5.442 1.00 89.38 397 LEU A C 1
ATOM 3211 O O . LEU A 1 397 ? 24.428 -19.745 -5.181 1.00 89.38 397 LEU A O 1
ATOM 3215 N N . ILE A 1 398 ? 26.038 -19.268 -6.675 1.00 87.88 398 ILE A N 1
ATOM 3216 C CA . ILE A 1 398 ? 25.142 -19.162 -7.836 1.00 87.88 398 ILE A CA 1
ATOM 3217 C C . ILE A 1 398 ? 24.392 -20.479 -8.055 1.00 87.88 398 ILE A C 1
ATOM 3219 O O . ILE A 1 398 ? 23.166 -20.465 -8.147 1.00 87.88 398 ILE A O 1
ATOM 3223 N N . ALA A 1 399 ? 25.090 -21.619 -8.063 1.00 91.50 399 ALA A N 1
ATOM 3224 C CA . ALA A 1 399 ? 24.466 -22.930 -8.243 1.00 91.50 399 ALA A CA 1
ATOM 3225 C C . ALA A 1 399 ? 23.437 -23.262 -7.146 1.00 91.50 399 ALA A C 1
ATOM 3227 O O . ALA A 1 399 ? 22.460 -23.957 -7.414 1.00 91.50 399 ALA A O 1
ATOM 3228 N N . THR A 1 400 ? 23.632 -22.749 -5.926 1.00 93.06 400 THR A N 1
ATOM 3229 C CA . THR A 1 400 ? 22.711 -22.966 -4.800 1.00 93.06 400 THR A CA 1
ATOM 3230 C C . THR A 1 400 ? 21.500 -22.032 -4.857 1.00 93.06 400 THR A C 1
ATOM 3232 O O . THR A 1 400 ? 20.367 -22.483 -4.707 1.00 93.06 400 THR A O 1
ATOM 3235 N N . TYR A 1 401 ? 21.719 -20.728 -5.055 1.00 91.31 401 TYR A N 1
ATOM 3236 C CA . TYR A 1 401 ? 20.692 -19.703 -4.842 1.00 91.31 401 TYR A CA 1
ATOM 3237 C C . TYR A 1 401 ? 19.993 -19.235 -6.120 1.00 91.31 401 TYR A C 1
ATOM 3239 O O . TYR A 1 401 ? 18.838 -18.822 -6.043 1.00 91.31 401 TYR A O 1
ATOM 3247 N N . ALA A 1 402 ? 20.608 -19.338 -7.303 1.00 88.12 402 ALA A N 1
ATOM 3248 C CA . ALA A 1 402 ? 19.935 -18.959 -8.550 1.00 88.12 402 ALA A CA 1
ATOM 3249 C C . ALA A 1 402 ? 18.667 -19.798 -8.830 1.00 88.12 402 ALA A C 1
ATOM 3251 O O . ALA A 1 402 ? 17.656 -19.216 -9.236 1.00 88.12 402 ALA A O 1
ATOM 3252 N N . PRO A 1 403 ? 18.639 -21.124 -8.559 1.00 93.94 403 PRO A N 1
ATOM 3253 C CA . PRO A 1 403 ? 17.403 -21.902 -8.642 1.00 93.94 403 PRO A CA 1
ATOM 3254 C C . PRO A 1 403 ? 16.329 -21.422 -7.658 1.00 93.94 403 PRO A C 1
ATOM 3256 O O . PRO A 1 403 ? 15.157 -21.380 -8.025 1.00 93.94 403 PRO A O 1
ATOM 3259 N N . VAL A 1 404 ? 16.726 -21.020 -6.443 1.00 91.88 404 VAL A N 1
ATOM 3260 C CA . VAL A 1 404 ? 15.814 -20.482 -5.418 1.00 91.88 404 VAL A CA 1
ATOM 3261 C C . VAL A 1 404 ? 15.193 -19.175 -5.900 1.00 91.88 404 VAL A C 1
ATOM 3263 O O . VAL A 1 404 ? 13.971 -19.068 -5.910 1.00 91.88 404 VAL A O 1
ATOM 3266 N N . VAL A 1 405 ? 16.009 -18.227 -6.379 1.00 85.69 405 VAL A N 1
ATOM 3267 C CA . VAL A 1 405 ? 15.525 -16.969 -6.974 1.00 85.69 405 VAL A CA 1
ATOM 3268 C C . VAL A 1 405 ? 14.517 -17.275 -8.078 1.00 85.69 405 VAL A C 1
ATOM 3270 O O . VAL A 1 405 ? 13.381 -16.827 -8.007 1.00 85.69 405 VAL A O 1
ATOM 3273 N N . LYS A 1 406 ? 14.872 -18.131 -9.043 1.00 87.38 406 LYS A N 1
ATOM 3274 C CA . LYS A 1 406 ? 13.983 -18.484 -10.160 1.00 87.38 406 LYS A CA 1
ATOM 3275 C C . LYS A 1 406 ? 12.644 -19.077 -9.697 1.00 87.38 406 LYS A C 1
ATOM 3277 O O . LYS A 1 406 ? 11.589 -18.695 -10.212 1.00 87.38 406 LYS A O 1
ATOM 3282 N N . GLN A 1 407 ? 12.669 -20.016 -8.751 1.00 92.88 407 GLN A N 1
ATOM 3283 C CA . GLN A 1 407 ? 11.458 -20.661 -8.237 1.00 92.88 407 GLN A CA 1
ATOM 3284 C C . GLN A 1 407 ? 10.577 -19.674 -7.469 1.00 92.88 407 GLN A C 1
ATOM 3286 O O . GLN A 1 407 ? 9.386 -19.572 -7.757 1.00 92.88 407 GLN A O 1
ATOM 3291 N N . PHE A 1 408 ? 11.150 -18.905 -6.544 1.00 88.62 408 PHE A N 1
ATOM 3292 C CA . PHE A 1 408 ? 10.385 -17.948 -5.749 1.00 88.62 408 PHE A CA 1
ATOM 3293 C C . PHE A 1 408 ? 9.882 -16.766 -6.579 1.00 88.62 408 PHE A C 1
ATOM 3295 O O . PHE A 1 408 ? 8.763 -16.322 -6.343 1.00 88.62 408 PHE A O 1
ATOM 3302 N N . THR A 1 409 ? 10.616 -16.320 -7.603 1.00 83.81 409 THR A N 1
ATOM 3303 C CA . THR A 1 409 ? 10.114 -15.352 -8.592 1.00 83.81 409 THR A CA 1
ATOM 3304 C C . THR A 1 409 ? 8.900 -15.908 -9.338 1.00 83.81 409 THR A C 1
ATOM 3306 O O . THR A 1 409 ? 7.919 -15.197 -9.532 1.00 83.81 409 THR A O 1
ATOM 3309 N N . THR A 1 410 ? 8.904 -17.198 -9.691 1.00 87.62 410 THR A N 1
ATOM 3310 C CA . THR A 1 410 ? 7.742 -17.847 -10.327 1.00 87.62 410 THR A CA 1
ATOM 3311 C C . THR A 1 410 ? 6.524 -17.857 -9.398 1.00 87.62 410 THR A C 1
ATOM 3313 O O . THR A 1 410 ? 5.420 -17.531 -9.829 1.00 87.62 410 THR A O 1
ATOM 3316 N N . VAL A 1 411 ? 6.717 -18.181 -8.113 1.00 89.88 411 VAL A N 1
ATOM 3317 C CA . VAL A 1 411 ? 5.641 -18.125 -7.106 1.00 89.88 411 VAL A CA 1
ATOM 3318 C C . VAL A 1 411 ? 5.152 -16.690 -6.909 1.00 89.88 411 VAL A C 1
ATOM 3320 O O . VAL A 1 411 ? 3.947 -16.465 -6.839 1.00 89.88 411 VAL A O 1
ATOM 3323 N N . ASN A 1 412 ? 6.064 -15.717 -6.863 1.00 83.75 412 ASN A N 1
ATOM 3324 C CA . ASN A 1 412 ? 5.720 -14.308 -6.718 1.00 83.75 412 ASN A CA 1
ATOM 3325 C C . ASN A 1 412 ? 4.844 -13.819 -7.884 1.00 83.75 412 ASN A C 1
ATOM 3327 O O . ASN A 1 412 ? 3.778 -13.257 -7.649 1.00 83.75 412 ASN A O 1
ATOM 3331 N N . HIS A 1 413 ? 5.216 -14.143 -9.127 1.00 81.50 413 HIS A N 1
ATOM 3332 C CA . HIS A 1 413 ? 4.399 -13.830 -10.303 1.00 81.50 413 HIS A CA 1
ATOM 3333 C C . HIS A 1 413 ? 3.019 -14.500 -10.256 1.00 81.50 413 HIS A C 1
ATOM 3335 O O . HIS A 1 413 ? 2.022 -13.877 -10.610 1.00 81.50 413 HIS A O 1
ATOM 3341 N N . ALA A 1 414 ? 2.931 -15.747 -9.781 1.00 86.44 414 ALA A N 1
ATOM 3342 C CA . ALA A 1 414 ? 1.647 -16.432 -9.629 1.00 86.44 414 ALA A CA 1
ATOM 3343 C C . ALA A 1 414 ? 0.752 -15.766 -8.566 1.00 86.44 414 ALA A C 1
ATOM 3345 O O . ALA A 1 414 ? -0.462 -15.673 -8.748 1.00 86.44 414 ALA A O 1
ATOM 3346 N N . LEU A 1 415 ? 1.338 -15.270 -7.469 1.00 82.88 415 LEU A N 1
ATOM 3347 C CA . LEU A 1 415 ? 0.620 -14.496 -6.452 1.00 82.88 415 LEU A CA 1
ATOM 3348 C C . LEU A 1 415 ? 0.136 -13.148 -7.000 1.00 82.88 415 LEU A C 1
ATOM 3350 O O . LEU A 1 415 ? -0.967 -12.715 -6.666 1.00 82.88 415 LEU A O 1
ATOM 3354 N N . GLU A 1 416 ? 0.933 -12.478 -7.829 1.00 79.69 416 GLU A N 1
ATOM 3355 C CA . GLU A 1 416 ? 0.543 -11.239 -8.511 1.00 79.69 416 GLU A CA 1
ATOM 3356 C C . GLU A 1 416 ? -0.602 -11.475 -9.502 1.00 79.69 416 GLU A C 1
ATOM 3358 O O . GLU A 1 416 ? -1.608 -10.767 -9.447 1.00 79.69 416 GLU A O 1
ATOM 3363 N N . ASP A 1 417 ? -0.499 -12.509 -10.342 1.00 79.19 417 ASP A N 1
ATOM 3364 C CA . ASP A 1 417 ? -1.558 -12.911 -11.274 1.00 79.19 417 ASP A CA 1
ATOM 3365 C C . ASP A 1 417 ? -2.857 -13.243 -10.532 1.00 79.19 417 ASP A C 1
ATOM 3367 O O . ASP A 1 417 ? -3.934 -12.783 -10.920 1.00 79.19 417 ASP A O 1
ATOM 3371 N N . PHE A 1 418 ? -2.764 -13.995 -9.430 1.00 83.06 418 PHE A N 1
ATOM 3372 C CA . PHE A 1 418 ? -3.912 -14.294 -8.578 1.00 83.06 418 PHE A CA 1
ATOM 3373 C C . PHE A 1 418 ? -4.553 -13.015 -8.034 1.00 83.06 418 PHE A C 1
ATOM 3375 O O . PHE A 1 418 ? -5.775 -12.871 -8.064 1.00 83.06 418 PHE A O 1
ATOM 3382 N N . ALA A 1 419 ? -3.747 -12.066 -7.558 1.00 77.56 419 ALA A N 1
ATOM 3383 C CA . ALA A 1 419 ? -4.272 -10.827 -7.008 1.00 77.56 419 ALA A CA 1
ATOM 3384 C C . ALA A 1 419 ? -4.967 -9.972 -8.068 1.00 77.56 419 ALA A C 1
ATOM 3386 O O . ALA A 1 419 ? -6.075 -9.500 -7.828 1.00 77.56 419 ALA A O 1
ATOM 3387 N N . ILE A 1 420 ? -4.372 -9.836 -9.252 1.00 74.75 420 ILE A N 1
ATOM 3388 C CA . ILE A 1 420 ? -4.967 -9.111 -10.381 1.00 74.75 420 ILE A CA 1
ATOM 3389 C C . ILE A 1 420 ? -6.290 -9.737 -10.813 1.00 74.75 420 ILE A C 1
ATOM 3391 O O . ILE A 1 420 ? -7.266 -9.021 -11.028 1.00 74.75 420 ILE A O 1
ATOM 3395 N N . ARG A 1 421 ? -6.350 -11.067 -10.881 1.00 75.00 421 ARG A N 1
ATOM 3396 C CA . ARG A 1 421 ? -7.536 -11.782 -11.361 1.00 75.00 421 ARG A CA 1
ATOM 3397 C C . ARG A 1 421 ? -8.635 -11.949 -10.324 1.00 75.00 421 ARG A C 1
ATOM 3399 O O . ARG A 1 421 ? -9.780 -12.115 -10.718 1.00 75.00 421 ARG A O 1
ATOM 3406 N N . HIS A 1 422 ? -8.316 -11.978 -9.032 1.00 74.69 422 HIS A N 1
ATOM 3407 C CA . HIS A 1 422 ? -9.281 -12.402 -8.009 1.00 74.69 422 HIS A CA 1
ATOM 3408 C C . HIS A 1 422 ? -9.388 -11.472 -6.805 1.00 74.69 422 HIS A C 1
ATOM 3410 O O . HIS A 1 422 ? -10.416 -11.482 -6.135 1.00 74.69 422 HIS A O 1
ATOM 3416 N N . LEU A 1 423 ? -8.357 -10.678 -6.506 1.00 69.06 423 LEU A N 1
ATOM 3417 C CA . LEU A 1 423 ? -8.365 -9.779 -5.347 1.00 69.06 423 LEU A CA 1
ATOM 3418 C C . LEU A 1 423 ? -8.644 -8.329 -5.737 1.00 69.06 423 LEU A C 1
ATOM 3420 O O . LEU A 1 423 ? -9.293 -7.622 -4.974 1.00 69.06 423 LEU A O 1
ATOM 3424 N N . PHE A 1 424 ? -8.188 -7.894 -6.916 1.00 65.50 424 PHE A N 1
ATOM 3425 C CA . PHE A 1 424 ? -8.357 -6.522 -7.405 1.00 65.50 424 PHE A CA 1
ATOM 3426 C C . PHE A 1 424 ? -9.649 -6.302 -8.199 1.00 65.50 424 PHE A C 1
ATOM 3428 O O . PHE A 1 424 ? -9.908 -5.178 -8.634 1.00 65.50 424 PHE A O 1
ATOM 3435 N N . LEU A 1 425 ? -10.478 -7.345 -8.321 1.00 58.72 425 LEU A N 1
ATOM 3436 C CA . LEU A 1 425 ? -11.856 -7.267 -8.803 1.00 58.72 425 LEU A CA 1
ATOM 3437 C C . LEU A 1 425 ? -12.748 -6.614 -7.746 1.00 58.72 425 LEU A C 1
ATOM 3439 O O . LEU A 1 425 ? -13.533 -7.265 -7.061 1.00 58.72 425 LEU A O 1
ATOM 3443 N N . TYR A 1 426 ? -12.580 -5.308 -7.583 1.00 59.66 426 TYR A N 1
ATOM 3444 C CA . TYR A 1 426 ? -13.433 -4.499 -6.716 1.00 59.66 426 TYR A CA 1
ATOM 3445 C C . TYR A 1 426 ? -14.712 -4.046 -7.429 1.00 59.66 426 TYR A C 1
ATOM 3447 O O . TYR A 1 426 ? -15.638 -3.576 -6.771 1.00 59.66 426 TYR A O 1
ATOM 3455 N N . PHE A 1 427 ? -14.760 -4.195 -8.756 1.00 62.69 427 PHE A N 1
ATOM 3456 C CA . PHE A 1 427 ? -15.785 -3.628 -9.622 1.00 62.69 427 PHE A CA 1
ATOM 3457 C C . PHE A 1 427 ? -16.193 -4.626 -10.706 1.00 62.69 427 PHE A C 1
ATOM 3459 O O . PHE A 1 427 ? -15.360 -5.394 -11.192 1.00 62.69 427 PHE A O 1
ATOM 3466 N N . ASN A 1 428 ? -17.460 -4.578 -11.108 1.00 60.94 428 ASN A N 1
ATOM 3467 C CA . ASN A 1 428 ? -17.935 -5.226 -12.324 1.00 60.94 428 ASN A CA 1
ATOM 3468 C C . ASN A 1 428 ? -17.884 -4.235 -13.491 1.00 60.94 428 ASN A C 1
ATOM 3470 O O . ASN A 1 428 ? -18.011 -3.027 -13.293 1.00 60.94 428 ASN A O 1
ATOM 3474 N N . GLU A 1 429 ? -17.776 -4.738 -14.723 1.00 63.16 429 GLU A N 1
ATOM 3475 C CA . GLU A 1 429 ? -17.871 -3.893 -15.924 1.00 63.16 429 GLU A CA 1
ATOM 3476 C C . GLU A 1 429 ? -19.168 -3.063 -15.930 1.00 63.16 429 GLU A C 1
ATOM 3478 O O . GLU A 1 429 ? -19.157 -1.888 -16.281 1.00 63.16 429 GLU A O 1
ATOM 3483 N N . THR A 1 430 ? -20.272 -3.641 -15.447 1.00 67.06 430 THR A N 1
ATOM 3484 C CA . THR A 1 430 ? -21.588 -2.989 -15.356 1.00 67.06 430 THR A CA 1
ATOM 3485 C C . THR A 1 430 ? -21.630 -1.778 -14.422 1.00 67.06 430 THR A C 1
ATOM 3487 O O . THR A 1 430 ? -22.564 -0.978 -14.501 1.00 67.06 430 THR A O 1
ATOM 3490 N N 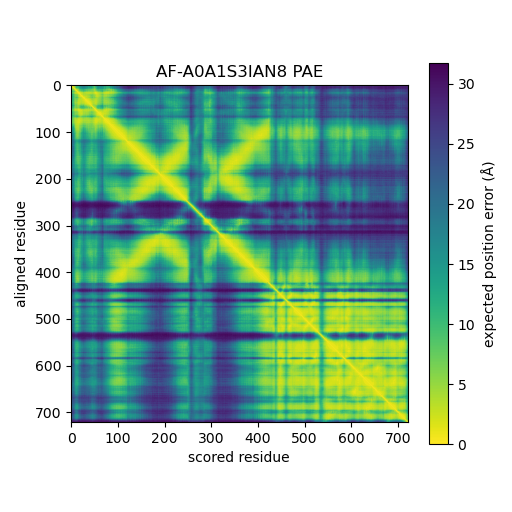. ASP A 1 431 ? -20.645 -1.643 -13.532 1.00 68.62 431 ASP A N 1
ATOM 3491 C CA . ASP A 1 431 ? -20.544 -0.525 -12.590 1.00 68.62 431 ASP A CA 1
ATOM 3492 C C . ASP A 1 431 ? -19.887 0.710 -13.236 1.00 68.62 431 ASP A C 1
ATOM 3494 O O . ASP A 1 431 ? -19.834 1.787 -12.636 1.00 68.62 431 ASP A O 1
ATOM 3498 N N . VAL A 1 432 ? -19.388 0.565 -14.466 1.00 72.00 432 VAL A N 1
ATOM 3499 C CA . VAL A 1 432 ? -18.689 1.596 -15.228 1.00 72.00 432 VAL A CA 1
ATOM 3500 C C . VAL A 1 432 ? -19.529 1.985 -16.441 1.00 72.00 432 VAL A C 1
ATOM 3502 O O . VAL A 1 432 ? -19.926 1.147 -17.243 1.00 72.00 432 VAL A O 1
ATOM 3505 N N . GLU A 1 433 ? -19.786 3.278 -16.599 1.00 79.31 433 GLU A N 1
ATOM 3506 C CA . GLU A 1 433 ? -20.452 3.835 -17.776 1.00 79.31 433 GLU A CA 1
ATOM 3507 C C . GLU A 1 433 ? -19.498 4.789 -18.488 1.00 79.31 433 GLU A C 1
ATOM 3509 O O . GLU A 1 433 ? -18.857 5.609 -17.840 1.00 79.31 433 GLU A O 1
ATOM 3514 N N . ALA A 1 434 ? -19.367 4.686 -19.810 1.00 74.38 434 ALA A N 1
ATOM 3515 C CA . ALA A 1 434 ? -18.541 5.623 -20.566 1.00 74.38 434 ALA A CA 1
ATOM 3516 C C . ALA A 1 434 ? -19.060 7.062 -20.380 1.00 74.38 434 ALA A C 1
ATOM 3518 O O . ALA A 1 434 ? -20.264 7.310 -20.447 1.00 74.38 434 ALA A O 1
ATOM 3519 N N . ASP A 1 435 ? -18.155 8.013 -20.146 1.00 71.56 435 ASP A N 1
ATOM 3520 C CA . ASP A 1 435 ? -18.493 9.430 -19.981 1.00 71.56 435 ASP A CA 1
ATOM 3521 C C . ASP A 1 435 ? -18.663 10.060 -21.368 1.00 71.56 435 ASP A C 1
ATOM 3523 O O . ASP A 1 435 ? -17.771 10.737 -21.879 1.00 71.56 435 ASP A O 1
ATOM 3527 N N . ILE A 1 436 ? -19.790 9.758 -22.016 1.00 59.84 436 ILE A N 1
ATOM 3528 C CA . ILE A 1 436 ? -20.125 10.262 -23.349 1.00 59.84 436 ILE A CA 1
ATOM 3529 C C . ILE A 1 436 ? -20.730 11.661 -23.181 1.00 59.84 436 ILE A C 1
ATOM 3531 O O . ILE A 1 436 ? -21.949 11.829 -23.147 1.00 59.84 436 ILE A O 1
ATOM 3535 N N . SER A 1 437 ? -19.888 12.687 -23.045 1.00 52.69 437 SER A N 1
ATOM 3536 C CA . SER A 1 437 ? -20.330 14.077 -23.171 1.00 52.69 437 SER A CA 1
ATOM 3537 C C . SER A 1 437 ? -20.759 14.328 -24.631 1.00 52.69 437 SER A C 1
ATOM 3539 O O . SER A 1 437 ? -19.932 14.225 -25.539 1.00 52.69 437 SER A O 1
ATOM 3541 N N . PRO A 1 438 ? -22.030 14.695 -24.909 1.00 39.50 438 PRO A N 1
ATOM 3542 C CA . PRO A 1 438 ? -22.518 14.903 -26.279 1.00 39.50 438 PRO A CA 1
ATOM 3543 C C . PRO A 1 438 ? -21.807 16.034 -27.043 1.00 39.50 438 PRO A C 1
ATOM 3545 O O . PRO A 1 438 ? -22.003 16.174 -28.246 1.00 39.50 438 PRO A O 1
ATOM 3548 N N . SER A 1 439 ? -21.011 16.858 -26.353 1.00 45.50 439 SER A N 1
ATOM 3549 C CA . SER A 1 439 ? -20.321 18.028 -26.900 1.00 45.50 439 SER A CA 1
ATOM 3550 C C . SER A 1 439 ? -18.904 17.765 -27.428 1.00 45.50 439 SER A C 1
ATOM 3552 O O . SER A 1 439 ? -18.407 18.612 -28.159 1.00 45.50 439 SER A O 1
ATOM 3554 N N . GLU A 1 440 ? -18.242 16.647 -27.086 1.00 52.19 440 GLU A N 1
ATOM 3555 C CA . GLU A 1 440 ? -16.792 16.459 -27.352 1.00 52.19 440 GLU A CA 1
ATOM 3556 C C . GLU A 1 440 ? -16.453 15.383 -28.410 1.00 52.19 440 GLU A C 1
ATOM 3558 O O . GLU A 1 440 ? -15.300 15.262 -28.826 1.00 52.19 440 GLU A O 1
ATOM 3563 N N . GLY A 1 441 ? -17.435 14.615 -28.900 1.00 46.88 441 GLY A N 1
ATOM 3564 C CA . GLY A 1 441 ? -17.316 13.736 -30.080 1.00 46.88 441 GLY A CA 1
ATOM 3565 C C . GLY A 1 441 ? -16.348 12.538 -29.992 1.00 46.88 441 GLY A C 1
ATOM 3566 O O . GLY A 1 441 ? -16.500 11.598 -30.768 1.00 46.88 441 GLY A O 1
ATOM 3567 N N . HIS A 1 442 ? -15.393 12.519 -29.059 1.00 54.81 442 HIS A N 1
ATOM 3568 C CA . HIS A 1 442 ? -14.403 11.451 -28.898 1.00 54.81 442 HIS A CA 1
ATOM 3569 C C . HIS A 1 442 ? -14.734 10.589 -27.682 1.00 54.81 442 HIS A C 1
ATOM 3571 O O . HIS A 1 442 ? -14.608 11.018 -26.538 1.00 54.81 442 HIS A O 1
ATOM 3577 N N . THR A 1 443 ? -15.145 9.350 -27.941 1.00 62.59 443 THR A N 1
ATOM 3578 C CA . THR A 1 443 ? -15.568 8.388 -26.915 1.00 62.59 443 THR A CA 1
ATOM 3579 C C . THR A 1 443 ? -14.418 7.560 -26.346 1.00 62.59 443 THR A C 1
ATOM 3581 O O . THR A 1 443 ? -14.601 6.895 -25.331 1.00 62.59 443 THR A O 1
ATOM 3584 N N . SER A 1 444 ? -13.251 7.562 -27.000 1.00 81.62 444 SER A N 1
ATOM 3585 C CA . SER A 1 444 ? -12.114 6.715 -26.647 1.00 81.62 444 SER A CA 1
ATOM 3586 C C . SER A 1 444 ? -10.829 7.130 -27.377 1.00 81.62 444 SER A C 1
ATOM 3588 O O . SER A 1 444 ? -10.880 7.587 -28.519 1.00 81.62 444 SER A O 1
ATOM 3590 N N . TYR A 1 445 ? -9.679 6.945 -26.730 1.00 86.50 445 TYR A N 1
ATOM 3591 C CA . TYR A 1 445 ? -8.338 7.219 -27.245 1.00 86.50 445 TYR A CA 1
ATOM 3592 C C . TYR A 1 445 ? -7.631 5.899 -27.574 1.00 86.50 445 TYR A C 1
ATOM 3594 O O . TYR A 1 445 ? -7.474 5.026 -26.716 1.00 86.50 445 TYR A O 1
ATOM 3602 N N . GLN A 1 446 ? -7.223 5.741 -28.835 1.00 84.75 446 GLN A N 1
ATOM 3603 C CA . GLN A 1 446 ? -6.746 4.471 -29.384 1.00 84.75 446 GLN A CA 1
ATOM 3604 C C . GLN A 1 446 ? -5.224 4.460 -29.534 1.00 84.75 446 GLN A C 1
ATOM 3606 O O . GLN A 1 446 ? -4.671 5.232 -30.313 1.00 84.75 446 GLN A O 1
ATOM 3611 N N . GLY A 1 447 ? -4.564 3.532 -28.845 1.00 85.00 447 GLY A N 1
ATOM 3612 C CA . GLY A 1 447 ? -3.180 3.140 -29.104 1.00 85.00 447 GLY A CA 1
ATOM 3613 C C . GLY A 1 447 ? -3.080 1.870 -29.960 1.00 85.00 447 GLY A C 1
ATOM 3614 O O . GLY A 1 447 ? -4.087 1.240 -30.296 1.00 85.00 447 GLY A O 1
ATOM 3615 N N . ASN A 1 448 ? -1.863 1.444 -30.286 1.00 83.06 448 ASN A N 1
ATOM 3616 C CA . ASN A 1 448 ? -1.570 0.146 -30.894 1.00 83.06 448 ASN A CA 1
ATOM 3617 C C . ASN A 1 448 ? -1.941 -1.034 -29.977 1.00 83.06 448 ASN A C 1
ATOM 3619 O O . ASN A 1 448 ? -2.440 -2.050 -30.465 1.00 83.06 448 ASN A O 1
ATOM 3623 N N . TRP A 1 449 ? -1.735 -0.910 -28.659 1.00 84.81 449 TRP A N 1
ATOM 3624 C CA . TRP A 1 449 ? -1.960 -2.017 -27.703 1.00 84.81 449 TRP A CA 1
ATOM 3625 C C . TRP A 1 449 ? -3.022 -1.736 -26.655 1.00 84.81 449 TRP A C 1
ATOM 3627 O O . TRP A 1 449 ? -3.490 -2.665 -25.993 1.00 84.81 449 TRP A O 1
ATOM 3637 N N . THR A 1 450 ? -3.403 -0.476 -26.484 1.00 90.06 450 THR A N 1
ATOM 3638 C CA . THR A 1 450 ? -4.306 -0.069 -25.414 1.00 90.06 450 THR A CA 1
ATOM 3639 C C . THR A 1 450 ? -5.381 0.867 -25.929 1.00 90.06 450 THR A C 1
ATOM 3641 O O . THR A 1 450 ? -5.279 1.475 -26.995 1.00 90.06 450 THR A O 1
ATOM 3644 N N . GLU A 1 451 ? -6.462 0.914 -25.175 1.00 91.19 451 GLU A N 1
ATOM 3645 C CA . GLU A 1 451 ? -7.567 1.830 -25.361 1.00 91.19 451 GLU A CA 1
ATOM 3646 C C . GLU A 1 451 ? -7.798 2.540 -24.031 1.00 91.19 451 GLU A C 1
ATOM 3648 O O . GLU A 1 451 ? -7.843 1.893 -22.982 1.00 91.19 451 GLU A O 1
ATOM 3653 N N . VAL A 1 452 ? -7.930 3.863 -24.056 1.00 91.81 452 VAL A N 1
ATOM 3654 C CA . VAL A 1 452 ? -8.153 4.664 -22.852 1.00 91.81 452 VAL A CA 1
ATOM 3655 C C . VAL A 1 452 ? -9.372 5.538 -23.063 1.00 91.81 452 VAL A C 1
ATOM 3657 O O . VAL A 1 452 ? -9.474 6.203 -24.084 1.00 91.81 452 VAL A O 1
ATOM 3660 N N . PHE A 1 453 ? -10.293 5.578 -22.109 1.00 89.44 453 PHE A N 1
ATOM 3661 C CA . PHE A 1 453 ? -11.488 6.408 -22.233 1.00 89.44 453 PHE A CA 1
ATOM 3662 C C . PHE A 1 453 ? -11.945 6.969 -20.883 1.00 89.44 453 PHE A C 1
ATOM 3664 O O . PHE A 1 453 ? -11.771 6.321 -19.842 1.00 89.44 453 PHE A O 1
ATOM 3671 N N . PRO A 1 454 ? -12.519 8.184 -20.868 1.00 88.38 454 PRO A N 1
ATOM 3672 C CA . PRO A 1 454 ? -13.135 8.735 -19.672 1.00 88.38 454 PRO A CA 1
ATOM 3673 C C . PRO A 1 454 ? -14.421 7.965 -19.347 1.00 88.38 454 PRO A C 1
ATOM 3675 O O . PRO A 1 454 ? -15.196 7.591 -20.230 1.00 88.38 454 PRO A O 1
ATOM 3678 N N . ALA A 1 455 ? -14.662 7.725 -18.062 1.00 86.31 455 ALA A N 1
ATOM 3679 C CA . ALA A 1 455 ? -15.834 6.996 -17.600 1.00 86.31 455 ALA A CA 1
ATOM 3680 C C . ALA A 1 455 ? -16.397 7.577 -16.300 1.00 86.31 455 ALA A C 1
ATOM 3682 O O . ALA A 1 455 ? -15.743 8.324 -15.569 1.00 86.31 455 ALA A O 1
ATOM 3683 N N . ILE A 1 456 ? -17.635 7.206 -16.007 1.00 82.69 456 ILE A N 1
ATOM 3684 C CA . ILE A 1 456 ? -18.345 7.479 -14.772 1.00 82.69 456 ILE A CA 1
ATOM 3685 C C . ILE A 1 456 ? -18.511 6.162 -14.023 1.00 82.69 456 ILE A C 1
ATOM 3687 O O . ILE A 1 456 ? -19.095 5.199 -14.518 1.00 82.69 456 ILE A O 1
ATOM 3691 N N . PHE A 1 457 ? -18.019 6.138 -12.791 1.00 75.88 457 PHE A N 1
ATOM 3692 C CA . PHE A 1 457 ? -18.226 5.029 -11.878 1.00 75.88 457 PHE A CA 1
ATOM 3693 C C . PHE A 1 457 ? -19.541 5.198 -11.106 1.00 75.88 457 PHE A C 1
ATOM 3695 O O . PHE A 1 457 ? -19.729 6.192 -10.388 1.00 75.88 457 PHE A O 1
ATOM 3702 N N . LYS A 1 458 ? -20.439 4.213 -11.227 1.00 70.62 458 LYS A N 1
ATOM 3703 C CA . LYS A 1 458 ? -21.737 4.153 -10.539 1.00 70.62 458 LYS A CA 1
ATOM 3704 C C . LYS A 1 458 ? -21.542 3.698 -9.095 1.00 70.62 458 LYS A C 1
ATOM 3706 O O . LYS A 1 458 ? -21.613 2.519 -8.767 1.00 70.62 458 LYS A O 1
ATOM 3711 N N . SER A 1 459 ? -21.294 4.651 -8.202 1.00 56.22 459 SER A N 1
ATOM 3712 C CA . SER A 1 459 ? -21.260 4.377 -6.763 1.00 56.22 459 SER A CA 1
ATOM 3713 C C . SER A 1 459 ? -22.664 4.073 -6.219 1.00 56.22 459 SER A C 1
ATOM 3715 O O . SER A 1 459 ? -23.629 4.753 -6.556 1.00 56.22 459 SER A O 1
ATOM 3717 N N . SER A 1 460 ? -22.769 3.118 -5.286 1.00 43.94 460 SER A N 1
ATOM 3718 C CA . SER A 1 460 ? -23.997 2.829 -4.513 1.00 43.94 460 SER A CA 1
ATOM 3719 C C . SER A 1 460 ? -24.423 3.962 -3.560 1.00 43.94 460 SER A C 1
ATOM 3721 O O . SER A 1 460 ? -25.491 3.895 -2.950 1.00 43.94 460 SER A O 1
ATOM 3723 N N . LYS A 1 461 ? -23.597 5.006 -3.417 1.00 47.03 461 LYS A N 1
ATOM 3724 C CA . LYS A 1 461 ? -23.915 6.254 -2.713 1.00 47.03 461 LYS A CA 1
ATOM 3725 C C . LYS A 1 461 ? -23.874 7.409 -3.713 1.00 47.03 461 LYS A C 1
ATOM 3727 O O . LYS A 1 461 ? -22.772 7.737 -4.134 1.00 47.03 461 LYS A O 1
ATOM 3732 N N . ASP A 1 462 ? -25.044 7.967 -4.039 1.00 47.31 462 ASP A N 1
ATOM 3733 C CA . ASP A 1 462 ? -25.470 9.236 -4.687 1.00 47.31 462 ASP A CA 1
ATOM 3734 C C . ASP A 1 462 ? -24.504 10.190 -5.442 1.00 47.31 462 ASP A C 1
ATOM 3736 O O . ASP A 1 462 ? -24.982 11.172 -6.007 1.00 47.31 462 ASP A O 1
ATOM 3740 N N . GLN A 1 463 ? -23.190 9.966 -5.531 1.00 56.94 463 GLN A N 1
ATOM 3741 C CA . GLN A 1 463 ? -22.290 10.757 -6.370 1.00 56.94 463 GLN A CA 1
ATOM 3742 C C . GLN A 1 463 ? -21.522 9.878 -7.365 1.00 56.94 463 GLN A C 1
ATOM 3744 O O . GLN A 1 463 ? -20.638 9.117 -6.957 1.00 56.94 463 GLN A O 1
ATOM 3749 N N . PRO A 1 464 ? -21.829 9.989 -8.672 1.00 67.44 464 PRO A N 1
ATOM 3750 C CA . PRO A 1 464 ? -21.008 9.398 -9.719 1.00 67.44 464 PRO A CA 1
ATOM 3751 C C . PRO A 1 464 ? -19.581 9.958 -9.664 1.00 67.44 464 PRO A C 1
ATOM 3753 O O . PRO A 1 464 ? -19.380 11.172 -9.590 1.00 67.44 464 PRO A O 1
ATOM 3756 N N . CYS A 1 465 ? -18.582 9.075 -9.700 1.00 75.94 465 CYS A N 1
ATOM 3757 C CA . CYS A 1 465 ? -17.173 9.470 -9.692 1.00 75.94 465 CYS A CA 1
ATOM 3758 C C . CYS A 1 465 ? -16.629 9.486 -11.125 1.00 75.94 465 CYS A C 1
ATOM 3760 O O . CYS A 1 465 ? -16.744 8.489 -11.834 1.00 75.94 465 CYS A O 1
ATOM 3762 N N . LYS A 1 466 ? -16.031 10.605 -11.551 1.00 84.19 466 LYS A N 1
ATOM 3763 C CA . LYS A 1 466 ? -15.358 10.707 -12.852 1.00 84.19 466 LYS A CA 1
ATOM 3764 C C . LYS A 1 466 ? -13.994 10.023 -12.785 1.00 84.19 466 LYS A C 1
ATOM 3766 O O . LYS A 1 466 ? -13.142 10.417 -11.990 1.00 84.19 466 LYS A O 1
ATOM 3771 N N . ILE A 1 467 ? -13.803 9.025 -13.632 1.00 86.44 467 ILE A N 1
ATOM 3772 C CA . ILE A 1 467 ? -12.639 8.139 -13.673 1.00 86.44 467 ILE A CA 1
ATOM 3773 C C . ILE A 1 467 ? -12.106 8.033 -15.106 1.00 86.44 467 ILE A C 1
ATOM 3775 O O . ILE A 1 467 ? -12.698 8.548 -16.056 1.00 86.44 467 ILE A O 1
ATOM 3779 N N . THR A 1 468 ? -10.986 7.339 -15.256 1.00 90.25 468 THR A N 1
ATOM 3780 C CA . THR A 1 468 ? -10.456 6.898 -16.548 1.00 90.25 468 THR A CA 1
ATOM 3781 C C . THR A 1 468 ? -10.376 5.384 -16.555 1.00 90.25 468 THR A C 1
ATOM 3783 O O . THR A 1 468 ? -9.958 4.783 -15.564 1.00 90.25 468 THR A O 1
ATOM 3786 N N . VAL A 1 469 ? -10.739 4.7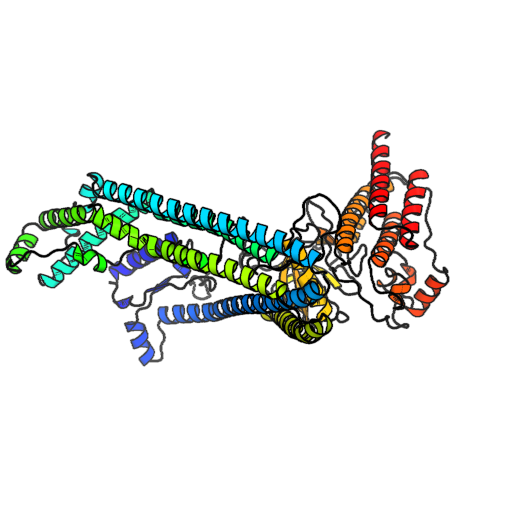66 -17.672 1.00 91.00 469 VAL A N 1
ATOM 3787 C CA . VAL A 1 469 ? -10.594 3.328 -17.878 1.00 91.00 469 VAL A CA 1
ATOM 3788 C C . VAL A 1 469 ? -9.530 3.087 -18.929 1.00 91.00 469 VAL A C 1
ATOM 3790 O O . VAL A 1 469 ? -9.520 3.746 -19.965 1.00 91.00 469 VAL A O 1
ATOM 3793 N N . LYS A 1 470 ? -8.649 2.126 -18.661 1.00 92.50 470 LYS A N 1
ATOM 3794 C CA . LYS A 1 470 ? -7.715 1.586 -19.646 1.00 92.50 470 LYS A CA 1
ATOM 3795 C C . LYS A 1 470 ? -8.048 0.127 -19.922 1.00 92.50 470 LYS A C 1
ATOM 3797 O O . LYS A 1 470 ? -8.125 -0.673 -18.990 1.00 92.50 470 LYS A O 1
ATOM 3802 N N . ARG A 1 471 ? -8.193 -0.217 -21.197 1.00 91.62 471 ARG A N 1
ATOM 3803 C CA . ARG A 1 471 ? -8.350 -1.581 -21.706 1.00 91.62 471 ARG A CA 1
ATOM 3804 C C . ARG A 1 471 ? -7.127 -1.976 -22.521 1.00 91.62 471 ARG A C 1
ATOM 3806 O O . ARG A 1 471 ? -6.482 -1.141 -23.157 1.00 91.62 471 ARG A O 1
ATOM 3813 N N . TYR A 1 472 ? -6.812 -3.261 -22.492 1.00 90.56 472 TYR A N 1
ATOM 3814 C CA . TYR A 1 472 ? -5.756 -3.851 -23.304 1.00 90.56 472 TYR A CA 1
ATOM 3815 C C . TYR A 1 472 ? -6.381 -4.511 -24.524 1.00 90.56 472 TYR A C 1
ATOM 3817 O O . TYR A 1 472 ? -7.404 -5.173 -24.397 1.00 90.56 472 TYR A O 1
ATOM 3825 N N . LYS A 1 473 ? -5.777 -4.347 -25.701 1.00 87.44 473 LYS A N 1
ATOM 3826 C CA . LYS A 1 473 ? -6.223 -5.013 -26.932 1.00 87.44 473 LYS A CA 1
ATOM 3827 C C . LYS A 1 473 ? -5.771 -6.476 -26.927 1.00 87.44 473 LYS A C 1
ATOM 3829 O O . LYS A 1 473 ? -4.780 -6.816 -26.286 1.00 87.44 473 LYS A O 1
ATOM 3834 N N . GLY A 1 474 ? -6.450 -7.341 -27.687 1.00 72.88 474 GLY A N 1
ATOM 3835 C CA . GLY A 1 474 ? -6.188 -8.793 -27.712 1.00 72.88 474 GLY A CA 1
ATOM 3836 C C . GLY A 1 474 ? -4.772 -9.216 -28.145 1.00 72.88 474 GLY A C 1
ATOM 3837 O O . GLY A 1 474 ? -4.406 -10.377 -27.999 1.00 72.88 474 GLY A O 1
ATOM 3838 N N . THR A 1 475 ? -3.954 -8.290 -28.652 1.00 72.31 475 THR A N 1
ATOM 3839 C CA . THR A 1 475 ? -2.530 -8.503 -28.955 1.00 72.31 475 THR A CA 1
ATOM 3840 C C . THR A 1 475 ? -1.617 -8.404 -27.725 1.00 72.31 475 THR A C 1
ATOM 3842 O O . THR A 1 475 ? -0.461 -8.827 -27.791 1.00 72.31 475 THR A O 1
ATOM 3845 N N . ALA A 1 476 ? -2.099 -7.859 -26.604 1.00 80.50 476 ALA A N 1
ATOM 3846 C CA . ALA A 1 476 ? -1.326 -7.701 -25.378 1.00 80.50 476 ALA A CA 1
ATOM 3847 C C . ALA A 1 476 ? -1.138 -9.039 -24.644 1.00 80.50 476 ALA A C 1
ATOM 3849 O O . ALA A 1 476 ? -2.065 -9.836 -24.498 1.00 80.50 476 ALA A O 1
ATOM 3850 N N . LYS A 1 477 ? 0.072 -9.290 -24.130 1.00 82.00 477 LYS A N 1
ATOM 3851 C CA . LYS A 1 477 ? 0.374 -10.517 -23.374 1.00 82.00 477 LYS A CA 1
ATOM 3852 C C . LYS A 1 477 ? 0.085 -10.309 -21.891 1.00 82.00 477 LYS A C 1
ATOM 3854 O O . LYS A 1 477 ? 0.534 -9.321 -21.316 1.00 82.00 477 LYS A O 1
ATOM 3859 N N . SER A 1 478 ? -0.535 -11.287 -21.222 1.00 81.12 478 SER A N 1
ATOM 3860 C CA . SER A 1 478 ? -0.849 -11.194 -19.781 1.00 81.12 478 SER A CA 1
ATOM 3861 C C . SER A 1 478 ? 0.372 -10.876 -18.910 1.00 81.12 478 SER A C 1
ATOM 3863 O O . SER A 1 478 ? 0.252 -10.151 -17.929 1.00 81.12 478 SER A O 1
ATOM 3865 N N . LYS A 1 479 ? 1.557 -11.376 -19.296 1.00 82.81 479 LYS A N 1
ATOM 3866 C CA . LYS A 1 479 ? 2.829 -11.047 -18.638 1.00 82.81 479 LYS A CA 1
ATOM 3867 C C . LYS A 1 479 ? 3.110 -9.535 -18.657 1.00 82.81 479 LYS A C 1
ATOM 3869 O O . LYS A 1 479 ? 3.364 -8.972 -17.602 1.00 82.81 479 LYS A O 1
ATOM 3874 N N . GLN A 1 480 ? 3.011 -8.901 -19.827 1.00 82.44 480 GLN A N 1
ATOM 3875 C CA . GLN A 1 480 ? 3.273 -7.466 -20.001 1.00 82.44 480 GLN A CA 1
ATOM 3876 C C . GLN A 1 480 ? 2.260 -6.621 -19.225 1.00 82.44 480 GLN A C 1
ATOM 3878 O O . GLN A 1 480 ? 2.628 -5.657 -18.566 1.00 82.44 480 GLN A O 1
ATOM 3883 N N . VAL A 1 481 ? 0.989 -7.032 -19.253 1.00 86.38 481 VAL A N 1
ATOM 3884 C CA . VAL A 1 481 ? -0.082 -6.378 -18.493 1.00 86.38 481 VAL A CA 1
ATOM 3885 C C . VAL A 1 481 ? 0.210 -6.411 -16.991 1.00 86.38 481 VAL A C 1
ATOM 3887 O O . VAL A 1 481 ? 0.084 -5.393 -16.316 1.00 86.38 481 VAL A O 1
ATOM 3890 N N . ARG A 1 482 ? 0.632 -7.564 -16.455 1.00 84.00 482 ARG A N 1
ATOM 3891 C CA . ARG A 1 482 ? 1.013 -7.682 -15.040 1.00 84.00 482 ARG A CA 1
ATOM 3892 C C . ARG A 1 482 ? 2.190 -6.769 -14.698 1.00 84.00 482 ARG A C 1
ATOM 3894 O O . ARG A 1 482 ? 2.097 -6.037 -13.717 1.00 84.00 482 ARG A O 1
ATOM 3901 N N . GLU A 1 483 ? 3.268 -6.831 -15.477 1.00 82.94 483 GLU A N 1
ATOM 3902 C CA . GLU A 1 483 ? 4.497 -6.057 -15.241 1.00 82.94 483 GLU A CA 1
ATOM 3903 C C . GLU A 1 483 ? 4.208 -4.554 -15.203 1.00 82.94 483 GLU A C 1
ATOM 3905 O O . GLU A 1 483 ? 4.614 -3.862 -14.271 1.00 82.94 483 GLU A O 1
ATOM 3910 N N . GLU A 1 484 ? 3.393 -4.069 -16.137 1.00 87.69 484 GLU A N 1
ATOM 3911 C CA . GLU A 1 484 ? 2.954 -2.681 -16.146 1.00 87.69 484 GLU A CA 1
ATOM 3912 C C . GLU A 1 484 ? 2.133 -2.303 -14.901 1.00 87.69 484 GLU A C 1
ATOM 3914 O O . GLU A 1 484 ? 2.395 -1.275 -14.275 1.00 87.69 484 GLU A O 1
ATOM 3919 N N . ILE A 1 485 ? 1.139 -3.114 -14.516 1.00 85.12 485 ILE A N 1
ATOM 3920 C CA . ILE A 1 485 ? 0.304 -2.832 -13.335 1.00 85.12 485 ILE A CA 1
ATOM 3921 C C . ILE A 1 485 ? 1.170 -2.744 -12.073 1.00 85.12 485 ILE A C 1
ATOM 3923 O O . ILE A 1 485 ? 0.921 -1.896 -11.208 1.00 85.12 485 ILE A O 1
ATOM 3927 N N . VAL A 1 486 ? 2.165 -3.625 -11.952 1.00 79.56 486 VAL A N 1
ATOM 3928 C CA . VAL A 1 486 ? 3.115 -3.634 -10.836 1.00 79.56 486 VAL A CA 1
ATOM 3929 C C . VAL A 1 486 ? 3.950 -2.351 -10.835 1.00 79.56 486 VAL A C 1
ATOM 3931 O O . VAL A 1 486 ? 3.990 -1.667 -9.808 1.00 79.56 486 VAL A O 1
ATOM 3934 N N . GLU A 1 487 ? 4.530 -1.962 -11.973 1.00 82.81 487 GLU A N 1
ATOM 3935 C CA . GLU A 1 487 ? 5.373 -0.763 -12.051 1.00 82.81 487 GLU A CA 1
ATOM 3936 C C . GLU A 1 487 ? 4.593 0.542 -11.863 1.00 82.81 487 GLU A C 1
ATOM 3938 O O . GLU A 1 487 ? 5.001 1.400 -11.079 1.00 82.81 487 GLU A O 1
ATOM 3943 N N . MET A 1 488 ? 3.409 0.685 -12.466 1.00 84.88 488 MET A N 1
ATOM 3944 C CA . MET A 1 488 ? 2.562 1.865 -12.246 1.00 84.88 488 MET A CA 1
ATOM 3945 C C . MET A 1 488 ? 2.246 2.067 -10.758 1.00 84.88 488 MET A C 1
ATOM 3947 O O . MET A 1 488 ? 2.251 3.191 -10.252 1.00 84.88 488 MET A O 1
ATOM 3951 N N . ARG A 1 489 ? 1.999 0.977 -10.024 1.00 76.75 489 ARG A N 1
ATOM 3952 C CA . ARG A 1 489 ? 1.745 1.040 -8.579 1.00 76.75 489 ARG A CA 1
ATOM 3953 C C . ARG A 1 489 ? 2.995 1.411 -7.793 1.00 76.75 489 ARG A C 1
ATOM 3955 O O . ARG A 1 489 ? 2.892 2.238 -6.886 1.00 76.75 489 ARG A O 1
ATOM 3962 N N . LYS A 1 490 ? 4.152 0.845 -8.142 1.00 73.19 490 LYS A N 1
ATOM 3963 C CA . LYS A 1 490 ? 5.445 1.180 -7.528 1.00 73.19 490 LYS A CA 1
ATOM 3964 C C . LYS A 1 490 ? 5.763 2.666 -7.695 1.00 73.19 490 LYS A C 1
ATOM 3966 O O . LYS A 1 490 ? 6.008 3.354 -6.703 1.00 73.19 490 LYS A O 1
ATOM 3971 N N . LEU A 1 491 ? 5.641 3.189 -8.913 1.00 75.81 491 LEU A N 1
ATOM 3972 C CA . LEU A 1 491 ? 5.832 4.611 -9.205 1.00 75.81 491 LEU A CA 1
ATOM 3973 C C . LEU A 1 491 ? 4.835 5.487 -8.436 1.00 75.81 491 LEU A C 1
ATOM 3975 O O . LEU A 1 491 ? 5.207 6.514 -7.864 1.00 75.81 491 LEU A O 1
ATOM 3979 N N . LYS A 1 492 ? 3.566 5.075 -8.336 1.00 78.44 492 LYS A N 1
ATOM 3980 C CA . LYS A 1 492 ? 2.578 5.863 -7.590 1.00 78.44 492 LYS A CA 1
ATOM 3981 C C . LYS A 1 492 ? 2.880 5.944 -6.095 1.00 78.44 492 LYS A C 1
ATOM 3983 O O . LYS A 1 492 ? 2.708 7.007 -5.499 1.00 78.44 492 LYS A O 1
ATOM 3988 N N . GLN A 1 493 ? 3.373 4.864 -5.494 1.00 62.94 493 GLN A N 1
ATOM 3989 C CA . GLN A 1 493 ? 3.786 4.840 -4.085 1.00 62.94 493 GLN A CA 1
ATOM 3990 C C . GLN A 1 493 ? 4.973 5.765 -3.808 1.00 62.94 493 GLN A C 1
ATOM 3992 O O . GLN A 1 493 ? 5.015 6.426 -2.771 1.00 62.94 493 GLN A O 1
ATOM 3997 N N . GLN A 1 494 ? 5.886 5.886 -4.770 1.00 64.50 494 GLN A N 1
ATOM 3998 C CA . GLN A 1 494 ? 6.986 6.854 -4.741 1.00 64.50 494 GLN A CA 1
ATOM 39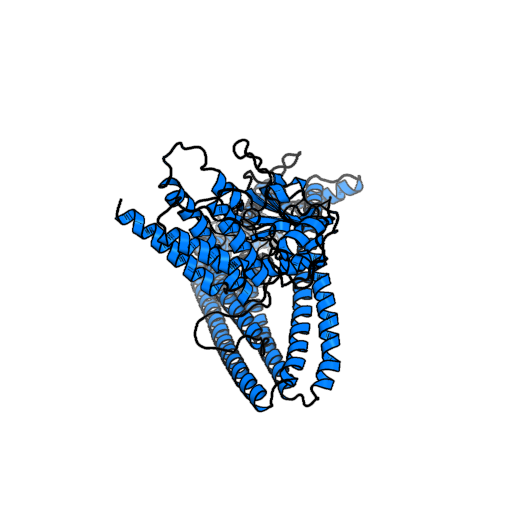99 C C . GLN A 1 494 ? 6.515 8.305 -4.949 1.00 64.50 494 GLN A C 1
ATOM 4001 O O . GLN A 1 494 ? 7.330 9.219 -5.031 1.00 64.50 494 GLN A O 1
ATOM 4006 N N . LYS A 1 495 ? 5.194 8.533 -5.004 1.00 75.75 495 LYS A N 1
ATOM 4007 C CA . LYS A 1 495 ? 4.552 9.834 -5.222 1.00 75.75 495 LYS A CA 1
ATOM 4008 C C . LYS A 1 495 ? 4.948 10.471 -6.552 1.00 75.75 495 LYS A C 1
ATOM 4010 O O . LYS A 1 495 ? 4.946 11.694 -6.680 1.00 75.75 495 LYS A O 1
ATOM 4015 N N . ILE A 1 496 ? 5.235 9.643 -7.555 1.00 80.38 496 ILE A N 1
ATOM 4016 C CA . ILE A 1 496 ? 5.525 10.114 -8.904 1.00 80.38 496 ILE A CA 1
ATOM 4017 C C . ILE A 1 496 ? 4.254 10.715 -9.519 1.00 80.38 496 ILE A C 1
ATOM 4019 O O . ILE A 1 496 ? 3.180 10.103 -9.543 1.00 80.38 496 ILE A O 1
ATOM 4023 N N . GLY A 1 497 ? 4.374 11.970 -9.960 1.00 84.12 497 GLY A N 1
ATOM 4024 C CA . GLY A 1 497 ? 3.245 12.812 -10.362 1.00 84.12 497 GLY A CA 1
ATOM 4025 C C . GLY A 1 497 ? 2.648 12.474 -11.728 1.00 84.12 497 GLY A C 1
ATOM 4026 O O . GLY A 1 497 ? 1.460 12.700 -11.929 1.00 84.12 497 GLY A O 1
ATOM 4027 N N . PHE A 1 498 ? 3.434 11.883 -12.631 1.00 91.19 498 PHE A N 1
ATOM 4028 C CA . PHE A 1 498 ? 3.026 11.584 -14.009 1.00 91.19 498 PHE A CA 1
ATOM 4029 C C . PHE A 1 498 ? 2.393 10.192 -14.186 1.00 91.19 498 PHE A C 1
ATOM 4031 O O . PHE A 1 498 ? 2.221 9.736 -15.309 1.00 91.19 498 PHE A O 1
ATOM 4038 N N . VAL A 1 499 ? 2.044 9.493 -13.102 1.00 90.06 499 VAL A N 1
ATOM 4039 C CA . VAL A 1 499 ? 1.380 8.176 -13.147 1.00 90.06 499 VAL A CA 1
ATOM 4040 C C . VAL A 1 499 ? 0.012 8.281 -12.465 1.00 90.06 499 VAL A C 1
ATOM 4042 O O . VAL A 1 499 ? -0.082 8.872 -11.376 1.00 90.06 499 VAL A O 1
ATOM 4045 N N . PRO A 1 500 ? -1.073 7.741 -13.052 1.00 88.25 500 PRO A N 1
ATOM 4046 C CA . PRO A 1 500 ? -2.391 7.804 -12.435 1.00 88.25 500 PRO A CA 1
ATOM 4047 C C . PRO A 1 500 ? -2.503 6.818 -11.266 1.00 88.25 500 PRO A C 1
ATOM 4049 O O . PRO A 1 500 ? -1.756 5.843 -11.163 1.00 88.25 500 PRO A O 1
ATOM 4052 N N . THR A 1 501 ? -3.465 7.046 -10.373 1.00 83.62 501 THR A N 1
ATOM 4053 C CA . THR A 1 501 ? -3.779 6.077 -9.315 1.00 83.62 501 THR A CA 1
ATOM 4054 C C . THR A 1 501 ? -4.698 5.000 -9.876 1.00 83.62 501 THR A C 1
ATOM 4056 O O . THR A 1 501 ? -5.808 5.310 -10.305 1.00 83.62 501 THR A O 1
ATOM 4059 N N . VAL A 1 502 ? -4.278 3.735 -9.817 1.00 81.88 502 VAL A N 1
ATOM 4060 C CA . VAL A 1 502 ? -5.138 2.580 -10.125 1.00 81.88 502 VAL A CA 1
ATOM 4061 C C . VAL A 1 502 ? -6.031 2.286 -8.916 1.00 81.88 502 VAL A C 1
ATOM 4063 O O . VAL A 1 502 ? -5.537 1.881 -7.866 1.00 81.88 502 VAL A O 1
ATOM 4066 N N . LEU A 1 503 ? -7.339 2.489 -9.062 1.00 74.00 503 LEU A N 1
ATOM 4067 C CA . LEU A 1 503 ? -8.350 2.247 -8.026 1.00 74.00 503 LEU A CA 1
ATOM 4068 C C . LEU A 1 503 ? -8.736 0.769 -7.923 1.00 74.00 503 LEU A C 1
ATOM 4070 O O . LEU A 1 503 ? -9.050 0.281 -6.843 1.00 74.00 503 LEU A O 1
ATOM 4074 N N . GLY A 1 504 ? -8.718 0.054 -9.045 1.00 74.69 504 GLY A N 1
ATOM 4075 C CA . GLY A 1 504 ? -9.077 -1.357 -9.114 1.00 74.69 504 GLY A CA 1
ATOM 4076 C C . GLY A 1 504 ? -9.087 -1.858 -10.549 1.00 74.69 504 GLY A C 1
ATOM 4077 O O . GLY A 1 504 ? -8.688 -1.140 -11.469 1.00 74.69 504 GLY A O 1
ATOM 4078 N N . THR A 1 505 ? -9.535 -3.095 -10.729 1.00 79.81 505 THR A N 1
ATOM 4079 C CA . THR A 1 505 ? -9.624 -3.738 -12.040 1.00 79.81 505 THR A CA 1
ATOM 4080 C C . THR A 1 505 ? -10.950 -4.470 -12.209 1.00 79.81 505 THR A C 1
ATOM 4082 O O . THR A 1 505 ? -11.576 -4.854 -11.223 1.00 79.81 505 THR A O 1
ATOM 4085 N N . TYR A 1 506 ? -11.348 -4.711 -13.453 1.00 81.25 506 TYR A N 1
ATOM 4086 C CA . TYR A 1 506 ? -12.351 -5.718 -13.813 1.00 81.25 506 TYR A CA 1
ATOM 4087 C C . TYR A 1 506 ? -11.804 -6.580 -14.957 1.00 81.25 506 TYR A C 1
ATOM 4089 O O . TYR A 1 506 ? -10.885 -6.151 -15.653 1.00 81.25 506 TYR A O 1
ATOM 4097 N N . ILE A 1 507 ? -12.320 -7.796 -15.141 1.00 84.25 507 ILE A N 1
ATOM 4098 C CA . ILE A 1 507 ? -11.942 -8.624 -16.296 1.00 84.25 507 ILE A CA 1
ATOM 4099 C C . ILE A 1 507 ? -12.742 -8.158 -17.505 1.00 84.25 507 ILE A C 1
ATOM 4101 O O . ILE A 1 507 ? -13.971 -8.171 -17.466 1.00 84.25 507 ILE A O 1
ATOM 4105 N N . ASP A 1 508 ? -12.045 -7.753 -18.561 1.00 83.94 508 ASP A N 1
ATOM 4106 C CA . ASP A 1 508 ? -12.663 -7.442 -19.841 1.00 83.94 508 ASP A CA 1
ATOM 4107 C C . ASP A 1 508 ? -13.148 -8.751 -20.495 1.00 83.94 508 ASP A C 1
ATOM 4109 O O . ASP A 1 508 ? -12.334 -9.653 -20.725 1.00 83.94 508 ASP A O 1
ATOM 4113 N N . PRO A 1 509 ? -14.452 -8.896 -20.792 1.00 81.12 509 PRO A N 1
ATOM 4114 C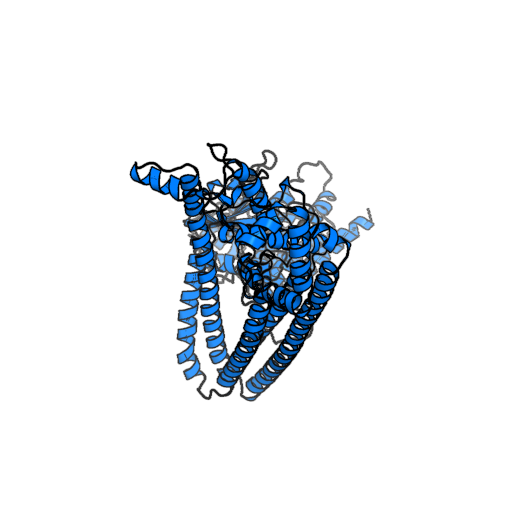 CA . PRO A 1 509 ? -14.995 -10.137 -21.340 1.00 81.12 509 PRO A CA 1
ATOM 4115 C C . PRO A 1 509 ? -14.539 -10.414 -22.778 1.00 81.12 509 PRO A C 1
ATOM 4117 O O . PRO A 1 509 ? -14.659 -11.545 -23.240 1.00 81.12 509 PRO A O 1
ATOM 4120 N N . THR A 1 510 ? -14.043 -9.405 -23.499 1.00 83.50 510 THR A N 1
ATOM 4121 C CA . THR A 1 510 ? -13.614 -9.549 -24.897 1.00 83.50 510 THR A CA 1
ATOM 4122 C C . THR A 1 510 ? -12.185 -10.058 -25.017 1.00 83.50 510 THR A C 1
ATOM 4124 O O . THR A 1 510 ? -11.873 -10.808 -25.939 1.00 83.50 510 THR A O 1
ATOM 4127 N N . THR A 1 511 ? -11.312 -9.657 -24.093 1.00 85.62 511 THR A N 1
ATOM 4128 C CA . THR A 1 511 ? -9.876 -9.968 -24.148 1.00 85.62 511 THR A CA 1
ATOM 4129 C C . THR A 1 511 ? -9.427 -10.917 -23.044 1.00 85.62 511 THR A C 1
ATOM 4131 O O . THR A 1 511 ? -8.311 -11.423 -23.108 1.00 85.62 511 THR A O 1
ATOM 4134 N N . GLU A 1 512 ? -10.267 -11.151 -22.030 1.00 85.81 512 GLU A N 1
ATOM 4135 C CA . GLU A 1 512 ? -9.934 -11.869 -20.790 1.00 85.81 512 GLU A CA 1
ATOM 4136 C C . GLU A 1 512 ? -8.748 -11.251 -20.019 1.00 85.81 512 GLU A C 1
ATOM 4138 O O . GLU A 1 512 ? -8.150 -11.876 -19.135 1.00 85.81 512 GLU A O 1
ATOM 4143 N N . LEU A 1 513 ? -8.405 -9.999 -20.335 1.00 86.88 513 LEU A N 1
ATOM 4144 C CA . LEU A 1 513 ? -7.365 -9.223 -19.672 1.00 86.88 513 LEU A CA 1
ATOM 4145 C C . LEU A 1 513 ? -7.985 -8.260 -18.649 1.00 86.88 513 LEU A C 1
ATOM 4147 O O . LEU A 1 513 ? -9.140 -7.851 -18.784 1.00 86.88 513 LEU A O 1
ATOM 4151 N N . PRO A 1 514 ? -7.241 -7.877 -17.598 1.00 87.56 514 PRO A N 1
ATOM 4152 C CA . PRO A 1 514 ? -7.726 -6.905 -16.629 1.00 87.56 514 PRO A CA 1
ATOM 4153 C C . PRO A 1 514 ? -7.784 -5.503 -17.250 1.00 87.56 514 PRO A C 1
ATOM 4155 O O . PRO A 1 514 ? -6.769 -4.966 -17.690 1.00 87.56 514 PRO A O 1
ATOM 4158 N N . ALA A 1 515 ? -8.953 -4.875 -17.222 1.00 89.31 515 ALA A N 1
ATOM 4159 C CA . ALA A 1 515 ? -9.107 -3.448 -17.466 1.00 89.31 515 ALA A CA 1
ATOM 4160 C C . ALA A 1 515 ? -8.817 -2.662 -16.179 1.00 89.31 515 ALA A C 1
ATOM 4162 O O . ALA A 1 515 ? -9.205 -3.081 -15.084 1.00 89.31 515 ALA A O 1
ATOM 4163 N N . LEU A 1 516 ? -8.138 -1.519 -16.296 1.00 89.19 516 LEU A N 1
ATOM 4164 C CA . LEU A 1 516 ? -7.747 -0.684 -15.158 1.00 89.19 516 LEU A CA 1
ATOM 4165 C C . LEU A 1 516 ? -8.737 0.458 -14.964 1.00 89.19 516 LEU A C 1
ATOM 4167 O O . LEU A 1 516 ? -8.995 1.219 -15.894 1.00 89.19 516 LEU A O 1
ATOM 4171 N N . ILE A 1 517 ? -9.226 0.618 -13.736 1.00 85.38 517 ILE A N 1
ATOM 4172 C CA . ILE A 1 517 ? -10.003 1.783 -13.310 1.00 85.38 517 ILE A CA 1
ATOM 4173 C C . ILE A 1 517 ? -9.059 2.740 -12.588 1.00 85.38 517 ILE A C 1
ATOM 4175 O O . ILE A 1 517 ? -8.408 2.359 -11.613 1.00 85.38 517 ILE A O 1
ATOM 4179 N N . MET A 1 518 ? -8.974 3.979 -13.063 1.00 87.50 518 MET A N 1
ATOM 4180 C CA . MET A 1 518 ? -7.962 4.946 -12.648 1.00 87.50 518 MET A CA 1
ATOM 4181 C C . MET A 1 518 ? -8.555 6.314 -12.301 1.00 87.50 518 MET A C 1
ATOM 4183 O O . MET A 1 518 ? -9.607 6.706 -12.805 1.00 87.50 518 MET A O 1
ATOM 4187 N N . THR A 1 519 ? -7.839 7.064 -11.466 1.00 84.44 519 THR A N 1
ATOM 4188 C CA . THR A 1 519 ? -8.116 8.473 -11.152 1.00 84.44 519 THR A CA 1
ATOM 4189 C C . THR A 1 519 ? -6.835 9.305 -11.292 1.00 84.44 519 THR A C 1
ATOM 4191 O O . THR A 1 519 ? -5.753 8.801 -10.956 1.00 84.44 519 THR A O 1
ATOM 4194 N N . PRO A 1 520 ? -6.905 10.561 -11.778 1.00 84.25 520 PRO A N 1
ATOM 4195 C CA . PRO A 1 520 ? -8.104 11.338 -12.148 1.00 84.25 520 PRO A CA 1
ATOM 4196 C C . PRO A 1 520 ? -8.697 10.982 -13.528 1.00 84.25 520 PRO A C 1
ATOM 4198 O O . PRO A 1 520 ? -8.222 10.071 -14.208 1.00 84.25 520 PRO A O 1
ATOM 4201 N N . ARG A 1 521 ? -9.752 11.704 -13.947 1.00 87.06 521 ARG A N 1
ATOM 4202 C CA . ARG A 1 521 ? -10.228 11.719 -15.345 1.00 87.06 521 ARG A CA 1
ATOM 4203 C C . ARG A 1 521 ? -9.141 12.316 -16.246 1.00 87.06 521 ARG A C 1
ATOM 4205 O O . ARG A 1 521 ? -8.572 13.364 -15.924 1.00 87.06 521 ARG A O 1
ATOM 4212 N N . LEU A 1 522 ? -8.864 11.643 -17.356 1.00 89.06 522 LEU A N 1
ATOM 4213 C CA . LEU A 1 522 ? -7.812 11.982 -18.309 1.00 89.06 522 LEU A CA 1
ATOM 4214 C C . LEU A 1 522 ? -8.396 12.251 -19.704 1.00 89.06 522 LEU A C 1
ATOM 4216 O O . LEU A 1 522 ? -9.435 11.701 -20.062 1.00 89.06 522 LEU A O 1
ATOM 4220 N N . THR A 1 523 ? -7.697 13.071 -20.488 1.00 88.88 523 THR A N 1
ATOM 4221 C CA . THR A 1 523 ? -7.942 13.303 -21.924 1.00 88.88 523 THR A CA 1
ATOM 4222 C C . THR A 1 523 ? -6.632 13.200 -22.704 1.00 88.88 523 THR A C 1
ATOM 4224 O O . THR A 1 523 ? -5.570 13.379 -22.109 1.00 88.88 523 THR A O 1
ATOM 4227 N N . SER A 1 524 ? -6.664 12.900 -24.002 1.00 89.38 524 SER A N 1
ATOM 4228 C CA . SER A 1 524 ? -5.436 12.840 -24.803 1.00 89.38 524 SER A CA 1
ATOM 4229 C C . SER A 1 524 ? -4.904 14.236 -25.147 1.00 89.38 524 SER A C 1
ATOM 4231 O O . SER A 1 524 ? -5.658 15.208 -25.291 1.00 89.38 524 SER A O 1
ATOM 4233 N N . LEU A 1 525 ? -3.587 14.334 -25.333 1.00 88.31 525 LEU A N 1
ATOM 4234 C CA . LEU A 1 525 ? -2.928 15.545 -25.823 1.00 88.31 525 LEU A CA 1
ATOM 4235 C C . LEU A 1 525 ? -3.500 15.998 -27.179 1.00 88.31 525 LEU A C 1
ATOM 4237 O O . LEU A 1 525 ? -3.621 17.204 -27.420 1.00 88.31 525 LEU A O 1
ATOM 4241 N N . ARG A 1 526 ? -3.909 15.060 -28.046 1.00 86.25 526 ARG A N 1
ATOM 4242 C CA . ARG A 1 526 ? -4.526 15.373 -29.342 1.00 86.25 526 ARG A CA 1
ATOM 4243 C C . ARG A 1 526 ? -5.848 16.112 -29.203 1.00 86.25 526 ARG A C 1
ATOM 4245 O O . ARG A 1 526 ? -6.027 17.133 -29.870 1.00 86.25 526 ARG A O 1
ATOM 4252 N N . VAL A 1 527 ? -6.750 15.641 -28.342 1.00 80.69 527 VAL A N 1
ATOM 4253 C CA . VAL A 1 527 ? -8.059 16.287 -28.154 1.00 80.69 527 VAL A CA 1
ATOM 4254 C C . VAL A 1 527 ? -7.889 17.701 -27.607 1.00 80.69 527 VAL A C 1
ATOM 4256 O O . VAL A 1 527 ? -8.444 18.638 -28.176 1.00 80.69 527 VAL A O 1
ATOM 4259 N N . LEU A 1 528 ? -7.030 17.892 -26.600 1.00 76.06 528 LEU A N 1
ATOM 4260 C CA . LEU A 1 528 ? -6.742 19.230 -26.062 1.00 76.06 528 LEU A CA 1
ATOM 4261 C C . LEU A 1 528 ? -6.112 20.183 -27.084 1.00 76.06 528 LEU A C 1
ATOM 4263 O O . LEU A 1 528 ? -6.329 21.393 -27.010 1.00 76.06 528 LEU A O 1
ATOM 4267 N N . SER A 1 529 ? -5.343 19.651 -28.034 1.00 70.50 529 SER A N 1
ATOM 4268 C CA . SER A 1 529 ? -4.726 20.450 -29.098 1.00 70.50 529 SER A CA 1
ATOM 4269 C C . SER A 1 529 ? -5.717 20.811 -30.216 1.00 70.50 529 SER A C 1
ATOM 4271 O O . SER A 1 529 ? -5.565 21.854 -30.847 1.00 70.50 529 SER A O 1
ATOM 4273 N N . SER A 1 530 ? -6.748 19.987 -30.440 1.00 65.38 530 SER A N 1
ATOM 4274 C CA . SER A 1 530 ? -7.700 20.131 -31.557 1.00 65.38 530 SER A CA 1
ATOM 4275 C C . SER A 1 530 ? -8.887 21.058 -31.252 1.00 65.38 530 SER A C 1
ATOM 4277 O O . SER A 1 530 ? -9.416 21.699 -32.159 1.00 65.38 530 SER A O 1
ATOM 4279 N N . ASP A 1 531 ? -9.283 21.190 -29.982 1.00 55.19 531 ASP A N 1
ATOM 4280 C CA . ASP A 1 531 ? -10.514 21.878 -29.539 1.00 55.19 531 ASP A CA 1
ATOM 4281 C C . ASP A 1 531 ? -10.507 23.419 -29.716 1.00 55.19 531 ASP A C 1
ATOM 4283 O O . ASP A 1 531 ? -11.446 24.122 -29.350 1.00 55.19 531 ASP A O 1
ATOM 4287 N N . LYS A 1 532 ? -9.438 23.986 -30.292 1.00 53.91 532 LYS A N 1
ATOM 4288 C CA . LYS A 1 532 ? -9.246 25.441 -30.464 1.00 53.91 532 LYS A CA 1
ATOM 4289 C C . LYS A 1 532 ? -9.346 25.930 -31.913 1.00 53.91 532 LYS A C 1
ATOM 4291 O O . LYS A 1 532 ? -9.099 27.104 -32.178 1.00 53.91 532 LYS A O 1
ATOM 4296 N N . GLY A 1 533 ? -9.704 25.055 -32.854 1.00 44.59 533 GLY A N 1
ATOM 4297 C CA . GLY A 1 533 ? -9.708 25.340 -34.295 1.00 44.59 533 GLY A CA 1
ATOM 4298 C C . GLY A 1 533 ? -10.833 26.245 -34.828 1.00 44.59 533 GLY A C 1
ATOM 4299 O O . GLY A 1 533 ? -10.908 26.434 -36.039 1.00 44.59 533 GLY A O 1
ATOM 4300 N N . THR A 1 534 ? -11.719 26.797 -33.990 1.00 40.38 534 THR A N 1
ATOM 4301 C CA . THR A 1 534 ? -12.938 27.506 -34.444 1.00 40.38 534 THR A CA 1
ATOM 4302 C C . THR A 1 534 ? -12.873 29.038 -34.429 1.00 40.38 534 THR A C 1
ATOM 4304 O O . THR A 1 534 ? -13.828 29.680 -34.864 1.00 40.38 534 THR A O 1
ATOM 4307 N N . THR A 1 535 ? -11.774 29.671 -34.007 1.00 38.69 535 THR A N 1
ATOM 4308 C CA . THR A 1 535 ? -11.646 31.141 -34.033 1.00 38.69 535 THR A CA 1
ATOM 4309 C C . THR A 1 535 ? -10.912 31.649 -35.279 1.00 38.69 535 THR A C 1
ATOM 4311 O O . THR A 1 535 ? -9.727 31.400 -35.489 1.00 38.69 535 THR A O 1
ATOM 4314 N N . THR A 1 536 ? -11.618 32.421 -36.110 1.00 40.84 536 THR A N 1
ATOM 4315 C CA . THR A 1 536 ? -11.078 33.145 -37.274 1.00 40.84 536 THR A CA 1
ATOM 4316 C C . THR A 1 536 ? -10.099 34.239 -36.838 1.00 40.84 536 THR A C 1
ATOM 4318 O O . THR A 1 536 ? -10.533 35.319 -36.441 1.00 40.84 536 THR A O 1
ATOM 4321 N N . VAL A 1 537 ? -8.786 33.989 -36.906 1.00 43.06 537 VAL A N 1
ATOM 4322 C CA . VAL A 1 537 ? -7.740 34.984 -36.584 1.00 43.06 537 VAL A CA 1
ATOM 4323 C C . VAL A 1 537 ? -6.520 34.821 -37.524 1.00 43.06 537 VAL A C 1
ATOM 4325 O O . VAL A 1 537 ? -6.256 33.738 -38.043 1.00 43.06 537 VAL A O 1
ATOM 4328 N N . HIS A 1 538 ? -5.807 35.923 -37.799 1.00 43.06 538 HIS A N 1
ATOM 4329 C CA . HIS A 1 538 ? -4.788 36.083 -38.854 1.00 43.06 538 HIS A CA 1
ATOM 4330 C C . HIS A 1 538 ? -3.571 35.120 -38.784 1.00 43.06 538 HIS A C 1
ATOM 4332 O O . HIS A 1 538 ? -3.049 34.808 -37.710 1.00 43.06 538 HIS A O 1
ATOM 4338 N N . ARG A 1 539 ? -3.071 34.696 -39.965 1.00 41.00 539 ARG A N 1
ATOM 4339 C CA . ARG A 1 539 ? -1.871 33.843 -40.154 1.00 41.00 539 ARG A CA 1
ATOM 4340 C C . ARG A 1 539 ? -0.628 34.463 -39.486 1.00 41.00 539 ARG A C 1
ATOM 4342 O O . ARG A 1 539 ? -0.311 35.619 -39.737 1.00 41.00 539 ARG A O 1
ATOM 4349 N N . GLY A 1 540 ? 0.084 33.677 -38.670 1.00 51.06 540 GLY A N 1
ATOM 4350 C CA . GLY A 1 540 ? 1.382 34.020 -38.056 1.00 51.06 540 GLY A CA 1
ATOM 4351 C C . GLY A 1 540 ? 1.343 34.269 -36.541 1.00 51.06 540 GLY A C 1
ATOM 4352 O O . GLY A 1 540 ? 2.191 33.760 -35.813 1.00 51.06 540 GLY A O 1
ATOM 4353 N N . GLN A 1 541 ? 0.324 34.968 -36.029 1.00 50.34 541 GLN A N 1
ATOM 4354 C CA . GLN A 1 541 ? 0.151 35.170 -34.578 1.00 50.34 541 GLN A CA 1
ATOM 4355 C C . GLN A 1 541 ? -0.499 33.953 -33.898 1.00 50.34 541 GLN A C 1
ATOM 4357 O O . GLN A 1 541 ? -0.137 33.610 -32.775 1.00 50.34 541 GLN A O 1
ATOM 4362 N N . LEU A 1 542 ? -1.395 33.244 -34.596 1.00 54.91 542 LEU A N 1
ATOM 4363 C CA . LEU A 1 542 ? -2.105 32.078 -34.057 1.00 54.91 542 LEU A CA 1
ATOM 4364 C C . LEU A 1 542 ? -1.165 30.931 -33.679 1.00 54.91 542 LEU A C 1
ATOM 4366 O O . LEU A 1 542 ? -1.269 30.383 -32.591 1.00 54.91 542 LEU A O 1
ATOM 4370 N N . VAL A 1 543 ? -0.218 30.597 -34.561 1.00 57.44 543 VAL A N 1
ATOM 4371 C CA . VAL A 1 543 ? 0.705 29.469 -34.364 1.00 57.44 543 VAL A CA 1
ATOM 4372 C C . VAL A 1 543 ? 1.560 29.713 -33.114 1.00 57.44 543 VAL A C 1
ATOM 4374 O O . VAL A 1 543 ? 1.803 28.799 -32.340 1.00 57.44 543 VAL A O 1
ATOM 4377 N N . HIS A 1 544 ? 1.931 30.966 -32.831 1.00 59.78 544 HIS A N 1
ATOM 4378 C CA . HIS A 1 544 ? 2.673 31.326 -31.619 1.00 59.78 544 HIS A CA 1
ATOM 4379 C C . HIS A 1 544 ? 1.900 31.017 -30.334 1.00 59.78 544 HIS A C 1
ATOM 4381 O O . HIS A 1 544 ? 2.449 30.417 -29.411 1.00 59.78 544 HIS A O 1
ATOM 4387 N N . TYR A 1 545 ? 0.618 31.381 -30.283 1.00 61.88 545 TYR A N 1
ATOM 4388 C CA . TYR A 1 545 ? -0.248 31.078 -29.143 1.00 61.88 545 TYR A CA 1
ATOM 4389 C C . TYR A 1 545 ? -0.642 29.598 -29.072 1.00 61.88 545 TYR A C 1
ATOM 4391 O O . TYR A 1 545 ? -0.728 29.046 -27.975 1.00 61.88 545 TYR A O 1
ATOM 4399 N N . LEU A 1 546 ? -0.827 28.941 -30.219 1.00 67.69 546 LEU A N 1
ATOM 4400 C CA . LEU A 1 546 ? -1.184 27.525 -30.306 1.00 67.69 546 LEU A CA 1
ATOM 4401 C C . LEU A 1 546 ? -0.031 26.594 -29.924 1.00 67.69 546 LEU A C 1
ATOM 4403 O O . LEU A 1 546 ? -0.307 25.521 -29.407 1.00 67.69 546 LEU A O 1
ATOM 4407 N N . LEU A 1 547 ? 1.233 26.994 -30.108 1.00 75.50 547 LEU A N 1
ATOM 4408 C CA . LEU A 1 547 ? 2.394 26.173 -29.738 1.00 75.50 547 LEU A CA 1
ATOM 4409 C C . LEU A 1 547 ? 2.755 26.242 -28.248 1.00 75.50 547 LEU A C 1
ATOM 4411 O O . LEU A 1 547 ? 3.351 25.302 -27.725 1.00 75.50 547 LEU A O 1
ATOM 4415 N N . LYS A 1 548 ? 2.394 27.320 -27.539 1.00 76.69 548 LYS A N 1
ATOM 4416 C CA . LYS A 1 548 ? 2.786 27.518 -26.130 1.00 76.69 548 LYS A CA 1
ATOM 4417 C C . LYS A 1 548 ? 2.339 26.387 -25.212 1.00 76.69 548 LYS A C 1
ATOM 4419 O O . LYS A 1 548 ? 3.120 25.919 -24.386 1.00 76.69 548 LYS A O 1
ATOM 4424 N N . GLU A 1 549 ? 1.083 25.980 -25.344 1.00 78.88 549 GLU A N 1
ATOM 4425 C CA . GLU A 1 549 ? 0.497 24.961 -24.479 1.00 78.88 549 GLU A CA 1
ATOM 4426 C C . GLU A 1 549 ? 1.014 23.548 -24.817 1.00 78.88 549 GLU A C 1
ATOM 4428 O O . GLU A 1 549 ? 1.533 22.898 -23.908 1.00 78.88 549 GLU A O 1
ATOM 4433 N N . PRO A 1 550 ? 1.026 23.097 -26.092 1.00 84.62 550 PRO A N 1
ATOM 4434 C CA . PRO A 1 550 ? 1.676 21.847 -26.488 1.00 84.62 550 PRO A CA 1
ATOM 4435 C C . PRO A 1 550 ? 3.139 21.751 -26.052 1.00 84.62 550 PRO A C 1
ATOM 4437 O O . PRO A 1 550 ? 3.556 20.705 -25.569 1.00 84.62 550 PRO A O 1
ATOM 4440 N N . ILE A 1 551 ? 3.918 22.835 -26.143 1.00 86.06 551 ILE A N 1
ATOM 4441 C CA . ILE A 1 551 ? 5.320 22.835 -25.695 1.00 86.06 551 ILE A CA 1
ATOM 4442 C C . ILE A 1 551 ? 5.432 22.642 -24.187 1.00 86.06 551 ILE A C 1
ATOM 4444 O O . ILE A 1 551 ? 6.310 21.909 -23.737 1.00 86.06 551 ILE A O 1
ATOM 4448 N N . ALA A 1 552 ? 4.550 23.257 -23.396 1.00 87.19 552 ALA A N 1
ATOM 4449 C CA . ALA A 1 552 ? 4.532 23.026 -21.956 1.00 87.19 552 ALA A CA 1
ATOM 4450 C C . ALA A 1 552 ? 4.270 21.544 -21.632 1.00 87.19 552 ALA A C 1
ATOM 4452 O O . ALA A 1 552 ? 4.920 20.994 -20.742 1.00 87.19 552 ALA A O 1
ATOM 4453 N N . TYR A 1 553 ? 3.388 20.878 -22.385 1.00 90.62 553 TYR A N 1
ATOM 4454 C CA . TYR A 1 553 ? 3.171 19.436 -22.254 1.00 90.62 553 TYR A CA 1
ATOM 4455 C C . TYR A 1 553 ? 4.369 18.612 -22.724 1.00 90.62 553 TYR A C 1
ATOM 4457 O O . TYR A 1 553 ? 4.747 17.671 -22.035 1.00 90.62 553 TYR A O 1
ATOM 4465 N N . LEU A 1 554 ? 5.019 18.976 -23.833 1.00 91.12 554 LEU A N 1
ATOM 4466 C CA . LEU A 1 554 ? 6.233 18.292 -24.287 1.00 91.12 554 LEU A CA 1
ATOM 4467 C C . LEU A 1 554 ? 7.371 18.399 -23.259 1.00 91.12 554 LEU A C 1
ATOM 4469 O O . LEU A 1 554 ? 8.082 17.423 -23.048 1.00 91.12 554 LEU A O 1
ATOM 4473 N N . ILE A 1 555 ? 7.514 19.535 -22.567 1.00 89.81 555 ILE A N 1
ATOM 4474 C CA . ILE A 1 555 ? 8.501 19.698 -21.484 1.00 89.81 555 ILE A CA 1
ATOM 4475 C C . ILE A 1 555 ? 8.165 18.787 -20.295 1.00 89.81 555 ILE A C 1
ATOM 4477 O O . ILE A 1 555 ? 9.044 18.084 -19.804 1.00 89.81 555 ILE A O 1
ATOM 4481 N N . GLN A 1 556 ? 6.902 18.751 -19.852 1.00 92.12 556 GLN A N 1
ATOM 4482 C CA . GLN A 1 556 ? 6.477 17.828 -18.788 1.00 92.12 556 GLN A CA 1
ATOM 4483 C C . GLN A 1 556 ? 6.686 16.360 -19.187 1.00 92.12 556 GLN A C 1
ATOM 4485 O O . GLN A 1 556 ? 7.110 15.540 -18.373 1.00 92.12 556 GLN A O 1
ATOM 4490 N N . LEU A 1 557 ? 6.415 16.028 -20.451 1.00 94.00 557 LEU A N 1
ATOM 4491 C CA . LEU A 1 557 ? 6.654 14.703 -21.005 1.00 94.00 557 LEU A CA 1
ATOM 4492 C C . LEU A 1 557 ? 8.151 14.361 -21.019 1.00 94.00 557 LEU A C 1
ATOM 4494 O O . LEU A 1 557 ? 8.509 13.236 -20.687 1.00 94.00 557 LEU A O 1
ATOM 4498 N N . ALA A 1 558 ? 9.026 15.323 -21.329 1.00 91.75 558 ALA A N 1
ATOM 4499 C CA . ALA A 1 558 ? 10.480 15.167 -21.231 1.00 91.75 558 ALA A CA 1
ATOM 4500 C C . ALA A 1 558 ? 10.925 14.792 -19.828 1.00 91.75 558 ALA A C 1
ATOM 4502 O O . ALA A 1 558 ? 11.727 13.876 -19.667 1.00 91.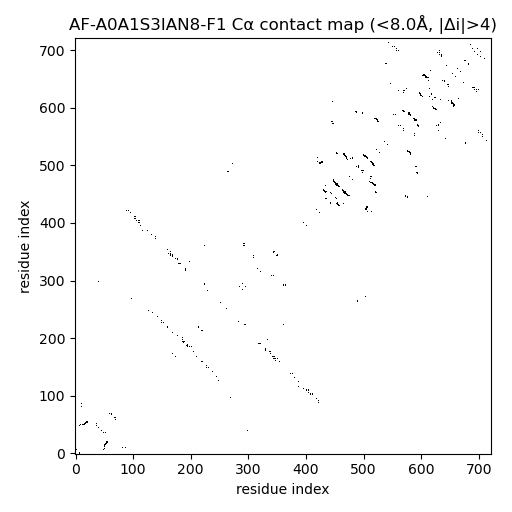75 558 ALA A O 1
ATOM 4503 N N . ASP A 1 559 ? 10.377 15.469 -18.822 1.00 90.62 559 ASP A N 1
ATOM 4504 C CA . ASP A 1 559 ? 10.678 15.182 -17.424 1.00 90.62 559 ASP A CA 1
ATOM 4505 C C . ASP A 1 559 ? 10.225 13.778 -17.021 1.00 90.62 559 ASP A C 1
ATOM 4507 O O . ASP A 1 559 ? 10.981 13.043 -16.380 1.00 90.62 559 ASP A O 1
ATOM 4511 N N . ALA A 1 560 ? 9.025 13.379 -17.445 1.00 92.50 560 ALA A N 1
ATOM 4512 C CA . ALA A 1 560 ? 8.509 12.042 -17.188 1.00 92.50 560 ALA A CA 1
ATOM 4513 C C . ALA A 1 560 ? 9.363 10.955 -17.864 1.00 92.50 560 ALA A C 1
ATOM 4515 O O . ALA A 1 560 ? 9.752 9.985 -17.217 1.00 92.50 560 ALA A O 1
ATOM 4516 N N . LEU A 1 561 ? 9.704 11.128 -19.144 1.00 93.31 561 LEU A N 1
ATOM 4517 C CA . LEU A 1 561 ? 10.514 10.166 -19.895 1.00 93.31 561 LEU A CA 1
ATOM 4518 C C . LEU A 1 561 ? 11.951 10.094 -19.380 1.00 93.31 561 LEU A C 1
ATOM 4520 O O . LEU A 1 561 ? 12.473 8.997 -19.223 1.00 93.31 561 LEU A O 1
ATOM 4524 N N . ALA A 1 562 ? 12.568 11.228 -19.040 1.00 90.31 562 ALA A N 1
ATOM 4525 C CA . ALA A 1 562 ? 13.902 11.245 -18.449 1.00 90.31 562 ALA A CA 1
ATOM 4526 C C . ALA A 1 562 ? 13.943 10.465 -17.129 1.00 90.31 562 ALA A C 1
ATOM 4528 O O . ALA A 1 562 ? 14.902 9.734 -16.883 1.00 90.31 562 ALA A O 1
ATOM 4529 N N . TYR A 1 563 ? 12.899 10.581 -16.301 1.00 90.62 563 TYR A N 1
ATOM 4530 C CA . TYR A 1 563 ? 12.773 9.765 -15.098 1.00 90.62 563 TYR A CA 1
ATOM 4531 C C . TYR A 1 563 ? 12.625 8.277 -15.438 1.00 90.62 563 TYR A C 1
ATOM 4533 O O . TYR A 1 563 ? 13.318 7.455 -14.842 1.00 90.62 563 TYR A O 1
ATOM 4541 N N . LEU A 1 564 ? 11.739 7.916 -16.376 1.00 90.69 564 LEU A N 1
ATOM 4542 C CA . LEU A 1 564 ? 11.547 6.514 -16.767 1.00 90.69 564 LEU A CA 1
ATOM 4543 C C . LEU A 1 564 ? 12.857 5.903 -17.280 1.00 90.69 564 LEU A C 1
ATOM 4545 O O . LEU A 1 564 ? 13.270 4.861 -16.780 1.00 90.69 564 LEU A O 1
ATOM 4549 N N . HIS A 1 565 ? 13.561 6.591 -18.181 1.00 89.50 565 HIS A N 1
ATOM 4550 C CA . HIS A 1 565 ? 14.816 6.113 -18.770 1.00 89.50 565 HIS A CA 1
ATOM 4551 C C . HIS A 1 565 ? 15.927 5.948 -17.725 1.00 89.50 565 HIS A C 1
ATOM 4553 O O . HIS A 1 565 ? 16.697 4.999 -17.805 1.00 89.50 565 HIS A O 1
ATOM 4559 N N . GLN A 1 566 ? 15.992 6.817 -16.708 1.00 86.56 566 GLN A N 1
ATOM 4560 C CA . GLN A 1 566 ? 16.926 6.663 -15.579 1.00 86.56 566 GLN A CA 1
ATOM 4561 C C . GLN A 1 566 ? 16.648 5.425 -14.716 1.00 86.56 566 GLN A C 1
ATOM 4563 O O . GLN A 1 566 ? 17.526 4.998 -13.971 1.00 86.56 566 GLN A O 1
ATOM 4568 N N . ASN A 1 567 ? 15.436 4.875 -14.796 1.00 82.81 567 ASN A N 1
ATOM 4569 C CA . ASN A 1 567 ? 14.997 3.699 -14.052 1.00 82.81 567 ASN A CA 1
ATOM 4570 C C . ASN A 1 567 ? 14.813 2.471 -14.964 1.00 82.81 567 ASN A C 1
ATOM 4572 O O . ASN A 1 567 ? 14.081 1.560 -14.590 1.00 82.81 567 ASN A O 1
ATOM 4576 N N . ASP A 1 568 ? 15.444 2.453 -16.146 1.00 87.56 568 ASP A N 1
ATOM 4577 C CA . ASP A 1 568 ? 15.351 1.370 -17.141 1.00 87.56 568 ASP A CA 1
ATOM 4578 C C . ASP A 1 568 ? 13.910 1.075 -17.617 1.00 87.56 568 ASP A C 1
ATOM 4580 O O . ASP A 1 568 ? 13.575 -0.041 -18.013 1.00 87.56 568 ASP A O 1
ATOM 4584 N N . LEU A 1 569 ? 13.044 2.092 -17.602 1.00 92.00 569 LEU A N 1
ATOM 4585 C CA . LEU A 1 569 ? 11.655 2.028 -18.058 1.00 92.00 569 LEU A CA 1
ATOM 4586 C C . LEU A 1 569 ? 11.441 2.901 -19.294 1.00 92.00 569 LEU A C 1
ATOM 4588 O O . LEU A 1 569 ? 12.146 3.879 -19.523 1.00 92.00 569 LEU A O 1
ATOM 4592 N N . VAL A 1 570 ? 10.404 2.587 -20.063 1.00 93.06 570 VAL A N 1
ATOM 4593 C CA . VAL A 1 570 ? 9.957 3.327 -21.248 1.00 93.06 570 VAL A CA 1
ATOM 4594 C C . VAL A 1 570 ? 8.439 3.498 -21.234 1.00 93.06 570 VAL A C 1
ATOM 4596 O O . VAL A 1 570 ? 7.715 2.781 -20.539 1.00 93.06 570 VAL A O 1
ATOM 4599 N N . CYS A 1 571 ? 7.936 4.452 -22.018 1.00 93.44 571 CYS A N 1
ATOM 4600 C CA . CYS A 1 571 ? 6.504 4.553 -22.296 1.00 93.44 571 CYS A CA 1
ATOM 4601 C C . CYS A 1 571 ? 6.214 3.929 -23.659 1.00 93.44 571 CYS A C 1
ATOM 4603 O O . CYS A 1 571 ? 6.552 4.513 -24.685 1.00 93.44 571 CYS A O 1
ATOM 4605 N N . LEU A 1 572 ? 5.593 2.755 -23.691 1.00 89.75 572 LEU A N 1
ATOM 4606 C CA . LEU A 1 572 ? 5.205 2.130 -24.950 1.00 89.75 572 LEU A CA 1
ATOM 4607 C C . LEU A 1 572 ? 4.128 2.965 -25.650 1.00 89.75 572 LEU A C 1
ATOM 4609 O O . LEU A 1 572 ? 3.335 3.660 -25.012 1.00 89.75 572 LEU A O 1
ATOM 4613 N N . ASP A 1 573 ? 4.078 2.841 -26.975 1.00 86.25 573 ASP A N 1
ATOM 4614 C CA . ASP A 1 573 ? 2.993 3.394 -27.798 1.00 86.25 573 ASP A CA 1
ATOM 4615 C C . ASP A 1 573 ? 2.893 4.923 -27.777 1.00 86.25 573 ASP A C 1
ATOM 4617 O O . ASP A 1 573 ? 1.804 5.478 -27.888 1.00 86.25 573 ASP A O 1
ATOM 4621 N N . LEU A 1 574 ? 4.010 5.620 -27.566 1.00 91.69 574 LEU A N 1
ATOM 4622 C CA . LEU A 1 574 ? 4.014 7.065 -27.365 1.00 91.69 574 LEU A CA 1
ATOM 4623 C C . LEU A 1 574 ? 3.506 7.827 -28.610 1.00 91.69 574 LEU A C 1
ATOM 4625 O O . LEU A 1 574 ? 4.084 7.728 -29.689 1.00 91.69 574 LEU A O 1
ATOM 4629 N N . SER A 1 575 ? 2.428 8.600 -28.456 1.00 91.50 575 SER A N 1
ATOM 4630 C CA . SER A 1 575 ? 1.826 9.457 -29.490 1.00 91.50 575 SER A CA 1
ATOM 4631 C C . SER A 1 575 ? 0.935 10.532 -28.849 1.00 91.50 575 SER A C 1
ATOM 4633 O O . SER A 1 575 ? 0.637 10.461 -27.656 1.00 91.50 575 SER A O 1
ATOM 4635 N N . MET A 1 576 ? 0.433 11.503 -29.624 1.00 89.06 576 MET A N 1
ATOM 4636 C CA . MET A 1 576 ? -0.517 12.491 -29.085 1.00 89.06 576 MET A CA 1
ATOM 4637 C C . MET A 1 576 ? -1.851 11.868 -28.623 1.00 89.06 576 MET A C 1
ATOM 4639 O O . MET A 1 576 ? -2.585 12.511 -27.873 1.00 89.06 576 MET A O 1
ATOM 4643 N N . ASP A 1 577 ? -2.165 10.637 -29.038 1.00 88.25 577 ASP A N 1
ATOM 4644 C CA . ASP A 1 577 ? -3.373 9.910 -28.624 1.00 88.25 577 ASP A CA 1
ATOM 4645 C C . ASP A 1 577 ? -3.195 9.158 -27.300 1.00 88.25 577 ASP A C 1
ATOM 4647 O O . ASP A 1 577 ? -4.163 8.964 -26.569 1.00 88.25 577 ASP A O 1
ATOM 4651 N N . THR A 1 578 ? -1.965 8.762 -26.967 1.00 90.75 578 THR A N 1
ATOM 4652 C CA . THR A 1 578 ? -1.646 7.950 -25.779 1.00 90.75 578 THR A CA 1
ATOM 4653 C C . THR A 1 578 ? -0.974 8.749 -24.662 1.00 90.75 578 THR A C 1
ATOM 4655 O O . THR A 1 578 ? -0.946 8.300 -23.515 1.00 90.75 578 THR A O 1
ATOM 4658 N N . VAL A 1 579 ? -0.458 9.946 -24.964 1.00 92.62 579 VAL A N 1
ATOM 4659 C CA . VAL A 1 579 ? -0.035 10.922 -23.953 1.00 92.62 579 VAL A CA 1
ATOM 4660 C C . VAL A 1 579 ? -1.284 11.542 -23.334 1.00 92.62 579 VAL A C 1
ATOM 4662 O O . VAL A 1 579 ? -1.996 12.322 -23.972 1.00 92.62 579 VAL A O 1
ATOM 4665 N N . MET A 1 580 ? -1.543 11.188 -22.077 1.00 92.94 580 MET A N 1
ATOM 4666 C CA . MET A 1 580 ? -2.737 11.613 -21.355 1.00 92.94 580 MET A CA 1
ATOM 4667 C C . MET A 1 580 ? -2.472 12.879 -20.541 1.00 92.94 580 MET A C 1
ATOM 4669 O O . MET A 1 580 ? -1.355 13.137 -20.098 1.00 92.94 580 MET A O 1
ATOM 4673 N N . ILE A 1 581 ? -3.518 13.662 -20.302 1.00 91.12 581 ILE A N 1
ATOM 4674 C CA . ILE A 1 581 ? -3.479 14.910 -19.541 1.00 91.12 581 ILE A CA 1
ATOM 4675 C C . ILE A 1 581 ? -4.623 14.910 -18.532 1.00 91.12 581 ILE A C 1
ATOM 4677 O O . ILE A 1 581 ? -5.755 14.535 -18.855 1.00 91.12 581 ILE A O 1
ATOM 4681 N N . THR A 1 582 ? -4.340 15.329 -17.299 1.00 88.56 582 THR A N 1
ATOM 4682 C CA . THR A 1 582 ? -5.372 15.459 -16.265 1.00 88.56 582 THR A CA 1
ATOM 4683 C C . THR A 1 582 ? -6.388 16.538 -16.634 1.00 88.56 582 THR A C 1
ATOM 4685 O O . THR A 1 582 ? -6.038 17.671 -16.970 1.00 88.56 582 THR A O 1
ATOM 4688 N N . THR A 1 583 ? -7.679 16.203 -16.566 1.00 75.88 583 THR A N 1
ATOM 4689 C CA . THR A 1 583 ? -8.737 17.188 -16.824 1.00 75.88 583 THR A CA 1
ATOM 4690 C C . THR A 1 583 ? -8.947 18.067 -15.592 1.00 75.88 583 THR A C 1
ATOM 4692 O O . THR A 1 583 ? -9.172 17.540 -14.504 1.00 75.88 583 THR A O 1
ATOM 4695 N N . GLY A 1 584 ? -8.884 19.392 -15.746 1.00 70.19 584 GLY A N 1
ATOM 4696 C CA . GLY A 1 584 ? -9.001 20.358 -14.646 1.00 70.19 584 GLY A CA 1
ATOM 4697 C C . GLY A 1 584 ? -7.987 21.500 -14.762 1.00 70.19 584 GLY A C 1
ATOM 4698 O O . GLY A 1 584 ? -7.496 21.784 -15.855 1.00 70.19 584 GLY A O 1
ATOM 4699 N N . ASN A 1 585 ? -7.675 22.150 -13.636 1.00 60.03 585 ASN A N 1
ATOM 4700 C CA . ASN A 1 585 ? -6.750 23.290 -13.601 1.00 60.03 585 ASN A CA 1
ATOM 4701 C C . ASN A 1 585 ? -5.270 22.877 -13.639 1.00 60.03 585 ASN A C 1
ATOM 4703 O O . ASN A 1 585 ? -4.459 23.630 -14.165 1.00 60.03 585 ASN A O 1
ATOM 4707 N N . ASP A 1 586 ? -4.925 21.693 -13.124 1.00 68.12 586 ASP A N 1
ATOM 4708 C CA . ASP A 1 586 ? -3.520 21.300 -12.945 1.00 68.12 586 ASP A CA 1
ATOM 4709 C C . ASP A 1 586 ? -2.838 20.844 -14.251 1.00 68.12 586 ASP A C 1
ATOM 4711 O O . ASP A 1 586 ? -1.618 20.931 -14.348 1.00 68.12 586 ASP A O 1
ATOM 4715 N N . ARG A 1 587 ? -3.614 20.384 -15.254 1.00 82.69 587 ARG A N 1
ATOM 4716 C CA . ARG A 1 587 ? -3.183 19.999 -16.622 1.00 82.69 587 ARG A CA 1
ATOM 4717 C C . ARG A 1 587 ? -1.809 19.302 -16.669 1.00 82.69 587 ARG A C 1
ATOM 4719 O O . ARG A 1 587 ? -0.862 19.777 -17.300 1.00 82.69 587 ARG A O 1
ATOM 4726 N N . ILE A 1 588 ? -1.715 18.163 -15.985 1.00 90.50 588 ILE A N 1
ATOM 4727 C CA . ILE A 1 588 ? -0.473 17.403 -15.788 1.00 90.50 588 ILE A CA 1
ATOM 4728 C C . ILE A 1 588 ? -0.385 16.264 -16.805 1.00 90.50 588 ILE A C 1
ATOM 4730 O O . ILE A 1 588 ? -1.348 15.507 -16.967 1.00 90.50 588 ILE A O 1
ATOM 4734 N N . VAL A 1 589 ? 0.779 16.101 -17.443 1.00 93.69 589 VAL A N 1
ATOM 4735 C CA . VAL A 1 589 ? 1.063 14.940 -18.303 1.00 93.69 589 VAL A CA 1
ATOM 4736 C C . VAL A 1 589 ? 1.080 13.658 -17.476 1.00 93.69 589 VAL A C 1
ATOM 4738 O O . VAL A 1 589 ? 1.767 13.553 -16.462 1.00 93.69 589 VAL A O 1
ATOM 4741 N N . THR A 1 590 ? 0.315 12.672 -17.927 1.00 93.31 590 THR A N 1
ATOM 4742 C CA . THR A 1 590 ? 0.138 11.378 -17.276 1.00 93.31 590 THR A CA 1
ATOM 4743 C C . THR A 1 590 ? 0.421 10.254 -18.270 1.00 93.31 590 THR A C 1
ATOM 4745 O O . THR A 1 590 ? -0.154 10.208 -19.356 1.00 93.31 590 THR A O 1
ATOM 4748 N N . LEU A 1 591 ? 1.302 9.330 -17.897 1.00 94.25 591 LEU A N 1
ATOM 4749 C CA . LEU A 1 591 ? 1.689 8.174 -18.697 1.00 94.25 591 LEU A CA 1
ATOM 4750 C C . LEU A 1 591 ? 0.964 6.927 -18.202 1.00 94.25 591 LEU A C 1
ATOM 4752 O O . LEU A 1 591 ? 0.885 6.661 -17.001 1.00 94.25 591 LEU A O 1
ATOM 4756 N N . VAL A 1 592 ? 0.422 6.171 -19.154 1.00 91.88 592 VAL A N 1
ATOM 4757 C CA . VAL A 1 592 ? -0.467 5.035 -18.881 1.00 91.88 592 VAL A CA 1
ATOM 4758 C C . VAL A 1 592 ? -0.023 3.741 -19.549 1.00 91.88 592 VAL A C 1
ATOM 4760 O O . VAL A 1 592 ? -0.759 2.778 -19.427 1.00 91.88 592 VAL A O 1
ATOM 4763 N N . ASN A 1 593 ? 1.118 3.731 -20.248 1.00 92.50 593 ASN A N 1
ATOM 4764 C CA . ASN A 1 593 ? 1.669 2.595 -21.003 1.00 92.50 593 ASN A CA 1
ATOM 4765 C C . ASN A 1 593 ? 3.127 2.305 -20.572 1.00 92.50 593 ASN A C 1
ATOM 4767 O O . ASN A 1 593 ? 4.038 2.299 -21.399 1.00 92.50 593 ASN A O 1
ATOM 4771 N N . ILE A 1 594 ? 3.377 2.165 -19.267 1.00 92.12 594 ILE A N 1
ATOM 4772 C CA . ILE A 1 594 ? 4.739 2.079 -18.704 1.00 92.12 594 ILE A CA 1
ATOM 4773 C C . ILE A 1 594 ? 5.236 0.634 -18.753 1.00 92.12 594 ILE A C 1
ATOM 4775 O O . ILE A 1 594 ? 4.532 -0.282 -18.330 1.00 92.12 594 ILE A O 1
ATOM 4779 N N . SER A 1 595 ? 6.452 0.418 -19.252 1.00 90.06 595 SER A N 1
ATOM 4780 C CA . SER A 1 595 ? 7.032 -0.922 -19.366 1.00 90.06 595 SER A CA 1
ATOM 4781 C C . SER A 1 595 ? 8.559 -0.900 -19.341 1.00 90.06 595 SER A C 1
ATOM 4783 O O . SER A 1 595 ? 9.169 0.148 -19.533 1.00 90.06 595 SER A O 1
ATOM 4785 N N . GLU A 1 596 ? 9.176 -2.063 -19.143 1.00 87.38 596 GLU A N 1
ATOM 4786 C CA . GLU A 1 596 ? 10.585 -2.279 -19.487 1.00 87.38 596 GLU A CA 1
ATOM 4787 C C . GLU A 1 596 ? 10.755 -2.323 -21.022 1.00 87.38 596 GLU A C 1
ATOM 4789 O O . GLU A 1 596 ? 9.790 -2.613 -21.744 1.00 87.38 596 GLU A O 1
ATOM 4794 N N . PRO A 1 597 ? 11.967 -2.070 -21.554 1.00 89.75 597 PRO A N 1
ATOM 4795 C CA . PRO A 1 597 ? 12.243 -2.218 -22.975 1.00 89.75 597 PRO A CA 1
ATOM 4796 C C . PRO A 1 597 ? 11.845 -3.596 -23.504 1.00 89.75 597 PRO A C 1
ATOM 4798 O O . PRO A 1 597 ? 12.199 -4.633 -22.936 1.00 89.75 597 PRO A O 1
ATOM 4801 N N . VAL A 1 598 ? 11.119 -3.620 -24.622 1.00 87.62 598 VAL A N 1
ATOM 4802 C CA . VAL A 1 598 ? 10.506 -4.854 -25.125 1.00 87.62 598 VAL A CA 1
ATOM 4803 C C . VAL A 1 598 ? 10.779 -5.069 -26.605 1.00 87.62 598 VAL A C 1
ATOM 4805 O O . VAL A 1 598 ? 10.531 -4.204 -27.442 1.00 87.62 598 VAL A O 1
ATOM 4808 N N . THR A 1 599 ? 11.252 -6.265 -26.954 1.00 87.19 599 THR A N 1
ATOM 4809 C CA . THR A 1 599 ? 11.307 -6.696 -28.354 1.00 87.19 599 THR A CA 1
ATOM 4810 C C . THR A 1 599 ? 9.910 -7.085 -28.809 1.00 87.19 599 THR A C 1
ATOM 4812 O O . THR A 1 599 ? 9.304 -8.037 -28.305 1.00 87.19 599 THR A O 1
ATOM 4815 N N . MET A 1 600 ? 9.391 -6.323 -29.763 1.00 80.62 600 MET A N 1
ATOM 4816 C CA . MET A 1 600 ? 8.065 -6.542 -30.319 1.00 80.62 600 MET A CA 1
ATOM 4817 C C . MET A 1 600 ? 8.121 -7.664 -31.354 1.00 80.62 600 MET A C 1
ATOM 4819 O O . MET A 1 600 ? 9.113 -7.822 -32.061 1.00 80.62 600 MET A O 1
ATOM 4823 N N . THR A 1 601 ? 7.060 -8.464 -31.447 1.00 82.44 601 THR A N 1
ATOM 4824 C CA . THR A 1 601 ? 6.919 -9.370 -32.589 1.00 82.44 601 THR A CA 1
ATOM 4825 C C . THR A 1 601 ? 6.620 -8.515 -33.821 1.00 82.44 601 THR A C 1
ATOM 4827 O O . THR A 1 601 ? 5.677 -7.723 -33.742 1.00 82.44 601 THR A O 1
ATOM 4830 N N . PRO A 1 602 ? 7.385 -8.648 -34.924 1.00 83.94 602 PRO A N 1
ATOM 4831 C CA . PRO A 1 602 ? 7.119 -7.886 -36.134 1.00 83.94 602 PRO A CA 1
ATOM 4832 C C . PRO A 1 602 ? 5.663 -8.075 -36.581 1.00 83.94 602 PRO A C 1
ATOM 4834 O O . PRO A 1 602 ? 5.170 -9.211 -36.561 1.00 83.94 602 PRO A O 1
ATOM 4837 N N . PRO A 1 603 ? 4.956 -6.991 -36.940 1.00 85.44 603 PRO A N 1
ATOM 4838 C CA . PRO A 1 603 ? 3.577 -7.087 -37.394 1.00 85.44 603 PRO A CA 1
ATOM 4839 C C . PRO A 1 603 ? 3.498 -7.837 -38.730 1.00 85.44 603 PRO A C 1
ATOM 4841 O O . PRO A 1 603 ? 4.485 -7.930 -39.463 1.00 85.44 603 PRO A O 1
ATOM 4844 N N . ASP A 1 604 ? 2.318 -8.378 -39.054 1.00 88.44 604 ASP A N 1
ATOM 4845 C CA . ASP A 1 604 ? 2.095 -9.051 -40.339 1.00 88.44 604 ASP A CA 1
ATOM 4846 C C . ASP A 1 604 ? 2.457 -8.087 -41.487 1.00 88.44 604 ASP A C 1
ATOM 4848 O O . ASP A 1 604 ? 1.835 -7.022 -41.590 1.00 88.44 604 ASP A O 1
ATOM 4852 N N . PRO A 1 605 ? 3.420 -8.437 -42.365 1.00 88.75 605 PRO A N 1
ATOM 4853 C CA . PRO A 1 605 ? 3.859 -7.585 -43.466 1.00 88.75 605 PRO A CA 1
ATOM 4854 C C . PRO A 1 605 ? 2.730 -7.107 -44.390 1.00 88.75 605 PRO A C 1
ATOM 4856 O O . PRO A 1 605 ? 2.890 -6.074 -45.042 1.00 88.75 605 PRO A O 1
ATOM 4859 N N . ASN A 1 606 ? 1.618 -7.847 -44.463 1.00 92.62 606 ASN A N 1
ATOM 4860 C CA . ASN A 1 606 ? 0.468 -7.529 -45.313 1.00 92.62 606 ASN A CA 1
ATOM 4861 C C . ASN A 1 606 ? -0.645 -6.767 -44.580 1.00 92.62 606 ASN A C 1
ATOM 4863 O O . ASN A 1 606 ? -1.567 -6.274 -45.228 1.00 92.62 606 ASN A O 1
ATOM 4867 N N . SER A 1 607 ? -0.573 -6.666 -43.253 1.00 91.00 607 SER A N 1
ATOM 4868 C CA . SER A 1 607 ? -1.522 -5.877 -42.469 1.00 91.00 607 SER A CA 1
ATOM 4869 C C . SER A 1 607 ? -1.309 -4.373 -42.687 1.00 91.00 607 SER A C 1
ATOM 4871 O O . SER A 1 607 ? -0.190 -3.959 -43.013 1.00 91.00 607 SER A O 1
ATOM 4873 N N . PRO A 1 608 ? -2.354 -3.539 -42.541 1.00 91.00 608 PRO A N 1
ATOM 4874 C CA . PRO A 1 608 ? -2.205 -2.088 -42.608 1.00 91.00 608 PRO A CA 1
ATOM 4875 C C . PRO A 1 608 ? -1.325 -1.573 -41.459 1.00 91.00 608 PRO A C 1
ATOM 4877 O O . PRO A 1 608 ? -1.456 -2.024 -40.322 1.00 91.00 608 PRO A O 1
ATOM 4880 N N . ILE A 1 609 ? -0.445 -0.607 -41.747 1.00 90.56 609 ILE A N 1
ATOM 4881 C CA . ILE A 1 609 ? 0.507 -0.052 -40.769 1.00 90.56 609 ILE A CA 1
ATOM 4882 C C . ILE A 1 609 ? -0.194 0.752 -39.659 1.00 90.56 609 ILE A C 1
ATOM 4884 O O . ILE A 1 609 ? 0.257 0.759 -38.514 1.00 90.56 609 ILE A O 1
ATOM 4888 N N . GLY A 1 610 ? -1.312 1.418 -39.962 1.00 88.62 610 GLY A N 1
ATOM 4889 C CA . GLY A 1 610 ? -2.147 2.107 -38.977 1.00 88.62 610 GLY A CA 1
ATOM 4890 C C . GLY A 1 610 ? -1.371 3.091 -38.092 1.00 88.62 610 GLY A C 1
ATOM 4891 O O . GLY A 1 610 ? -0.662 3.971 -38.577 1.00 88.62 610 GLY A O 1
ATOM 4892 N N . SER A 1 611 ? -1.516 2.966 -36.772 1.00 85.19 611 SER A N 1
ATOM 4893 C CA . SER A 1 611 ? -0.795 3.768 -35.767 1.00 85.19 611 SER A CA 1
ATOM 4894 C C . SER A 1 611 ? 0.651 3.323 -35.521 1.00 85.19 611 SER A C 1
ATOM 4896 O O . SER A 1 611 ? 1.385 4.016 -34.818 1.00 85.19 611 SER A O 1
ATOM 4898 N N . MET A 1 612 ? 1.108 2.220 -36.123 1.00 88.50 612 MET A N 1
ATOM 4899 C CA . MET A 1 612 ? 2.497 1.765 -35.997 1.00 88.50 612 MET A CA 1
ATOM 4900 C C . MET A 1 612 ? 3.479 2.637 -36.791 1.00 88.50 612 MET A C 1
ATOM 4902 O O . MET A 1 612 ? 4.685 2.509 -36.610 1.00 88.50 612 MET A O 1
ATOM 4906 N N . VAL A 1 613 ? 2.989 3.589 -37.598 1.00 88.88 613 VAL A N 1
ATOM 4907 C CA . VAL A 1 613 ? 3.815 4.631 -38.242 1.00 88.88 613 VAL A CA 1
ATOM 4908 C C . VAL A 1 613 ? 4.609 5.478 -37.240 1.00 88.88 613 VAL A C 1
ATOM 4910 O O . VAL A 1 613 ? 5.559 6.151 -37.625 1.00 88.88 613 VAL A O 1
ATOM 4913 N N . CYS A 1 614 ? 4.219 5.456 -35.960 1.00 87.88 614 CYS A N 1
ATOM 4914 C CA . CYS A 1 614 ? 4.920 6.145 -34.881 1.00 87.88 614 CYS A CA 1
ATOM 4915 C C . CYS A 1 614 ? 6.158 5.390 -34.358 1.00 87.88 614 CYS A C 1
ATOM 4917 O O . CYS A 1 614 ? 6.870 5.913 -33.502 1.00 87.88 614 CYS A O 1
ATOM 4919 N N . LEU A 1 615 ? 6.417 4.170 -34.840 1.00 89.81 615 LEU A N 1
ATOM 4920 C CA . LEU A 1 615 ? 7.545 3.344 -34.415 1.00 89.81 615 LEU A CA 1
ATOM 4921 C C . LEU A 1 615 ? 8.766 3.549 -35.328 1.00 89.81 615 LEU A C 1
ATOM 4923 O O . LEU A 1 615 ? 8.604 3.625 -36.549 1.00 89.81 615 LEU A O 1
ATOM 4927 N N . PRO A 1 616 ? 9.997 3.571 -34.778 1.00 89.81 616 PRO A N 1
ATOM 4928 C CA . PRO A 1 616 ? 11.203 3.533 -35.596 1.00 89.81 616 PRO A CA 1
ATOM 4929 C C . PRO A 1 616 ? 11.248 2.269 -36.458 1.00 89.81 616 PRO A C 1
ATOM 4931 O O . PRO A 1 616 ? 10.829 1.195 -36.020 1.00 89.81 616 PRO A O 1
ATOM 4934 N N . PHE A 1 617 ? 11.849 2.361 -37.648 1.00 88.75 617 PHE A N 1
ATOM 4935 C CA . PHE A 1 617 ? 12.011 1.211 -38.547 1.00 88.75 617 PHE A CA 1
ATOM 4936 C C . PHE A 1 617 ? 12.673 0.008 -37.856 1.00 88.75 617 PHE A C 1
ATOM 4938 O O . PHE A 1 617 ? 12.180 -1.106 -37.987 1.00 88.75 617 PHE A O 1
ATOM 4945 N N . SER A 1 618 ? 13.716 0.245 -37.052 1.00 88.25 618 SER A N 1
ATOM 4946 C CA . SER A 1 618 ? 14.429 -0.810 -36.319 1.00 88.25 618 SER A CA 1
ATOM 4947 C C . SER A 1 618 ? 13.588 -1.511 -35.245 1.00 88.25 618 SER A C 1
ATOM 4949 O O . SER A 1 618 ? 13.933 -2.594 -34.787 1.00 88.25 618 SER A O 1
ATOM 4951 N N . VAL A 1 619 ? 12.507 -0.877 -34.783 1.00 90.25 619 VAL A N 1
ATOM 4952 C CA . VAL A 1 619 ? 11.546 -1.497 -33.859 1.00 90.25 619 VAL A CA 1
ATOM 4953 C C . VAL A 1 619 ? 10.489 -2.267 -34.653 1.00 90.25 619 VAL A C 1
ATOM 4955 O O . VAL A 1 619 ? 10.116 -3.372 -34.266 1.00 90.25 619 VAL A O 1
ATOM 4958 N N . LEU A 1 620 ? 10.036 -1.713 -35.785 1.00 87.94 620 LEU A N 1
ATOM 4959 C CA . LEU A 1 620 ? 9.070 -2.351 -36.689 1.00 87.94 620 LEU A CA 1
ATOM 4960 C C . LEU A 1 620 ? 9.593 -3.660 -37.290 1.00 87.94 620 LEU A C 1
ATOM 4962 O O . LEU A 1 620 ? 8.842 -4.629 -37.389 1.00 87.94 620 LEU A O 1
ATOM 4966 N N . ASP A 1 621 ? 10.862 -3.692 -37.696 1.00 85.69 621 ASP A N 1
ATOM 4967 C CA . ASP A 1 621 ? 11.497 -4.874 -38.288 1.00 85.69 621 ASP A CA 1
ATOM 4968 C C . ASP A 1 621 ? 12.006 -5.885 -37.240 1.00 85.69 621 ASP A C 1
ATOM 4970 O O . ASP A 1 621 ? 12.444 -6.982 -37.593 1.00 85.69 621 ASP A O 1
ATOM 4974 N N . GLY A 1 622 ? 11.912 -5.540 -35.951 1.00 85.38 622 GLY A N 1
ATOM 4975 C CA . GLY A 1 622 ? 12.318 -6.376 -34.824 1.00 85.38 622 GLY A CA 1
ATOM 4976 C C . GLY A 1 622 ? 13.831 -6.481 -34.610 1.00 85.38 622 GLY A C 1
ATOM 4977 O O . GLY A 1 622 ? 14.263 -7.312 -33.809 1.00 85.38 622 GLY A O 1
ATOM 4978 N N . THR A 1 623 ? 14.647 -5.671 -35.293 1.00 87.69 623 THR A N 1
ATOM 4979 C CA . THR A 1 623 ? 16.112 -5.675 -35.123 1.00 87.69 623 THR A CA 1
ATOM 4980 C C . THR A 1 623 ? 16.560 -5.037 -33.810 1.00 87.69 623 THR A C 1
ATOM 4982 O O . THR A 1 623 ? 17.616 -5.395 -33.281 1.00 87.69 623 THR A O 1
ATOM 4985 N N . LYS A 1 624 ? 15.753 -4.127 -33.256 1.00 90.75 624 LYS A N 1
ATOM 4986 C CA . LYS A 1 624 ? 15.950 -3.491 -31.951 1.00 90.75 624 LYS A CA 1
ATOM 4987 C C . LYS A 1 624 ? 14.696 -3.602 -31.075 1.00 90.75 624 LYS A C 1
ATOM 4989 O O . LYS A 1 624 ? 13.577 -3.636 -31.592 1.00 90.75 624 LYS A O 1
ATOM 4994 N N . PRO A 1 625 ? 14.854 -3.658 -29.740 1.00 91.00 625 PRO A N 1
ATOM 4995 C CA . PRO A 1 625 ? 13.726 -3.503 -28.829 1.00 91.00 625 PRO A CA 1
ATOM 4996 C C . PRO A 1 625 ? 13.140 -2.088 -28.915 1.00 91.00 625 PRO A C 1
ATOM 4998 O O . PRO A 1 625 ? 13.808 -1.151 -29.343 1.00 91.00 625 PRO A O 1
ATOM 5001 N N . TYR A 1 626 ? 11.897 -1.927 -28.462 1.00 91.81 626 TYR A N 1
ATOM 5002 C CA . TYR A 1 626 ? 11.373 -0.611 -28.120 1.00 91.81 626 TYR A CA 1
ATOM 5003 C C . TYR A 1 626 ? 12.084 -0.135 -26.847 1.00 91.81 626 TYR A C 1
ATOM 5005 O O . TYR A 1 626 ? 11.864 -0.704 -25.777 1.00 91.81 626 TYR A O 1
ATOM 5013 N N . ASP A 1 627 ? 12.926 0.886 -26.964 1.00 91.50 627 ASP A N 1
ATOM 5014 C CA . ASP A 1 627 ? 13.766 1.431 -25.896 1.00 91.50 627 ASP A CA 1
ATOM 5015 C C . ASP A 1 627 ? 13.625 2.968 -25.779 1.00 91.50 627 ASP A C 1
ATOM 5017 O O . ASP A 1 627 ? 12.667 3.570 -26.277 1.00 91.50 627 ASP A O 1
ATOM 5021 N N . ALA A 1 628 ? 14.552 3.613 -25.066 1.00 91.12 628 ALA A N 1
ATOM 5022 C CA . ALA A 1 628 ? 14.552 5.061 -24.878 1.00 91.12 628 ALA A CA 1
ATOM 5023 C C . ALA A 1 628 ? 14.649 5.835 -26.207 1.00 91.12 628 ALA A C 1
ATOM 5025 O O . ALA A 1 628 ? 13.988 6.867 -26.360 1.00 91.12 628 ALA A O 1
ATOM 5026 N N . ASP A 1 629 ? 15.392 5.317 -27.188 1.00 90.38 629 ASP A N 1
ATOM 5027 C CA . ASP A 1 629 ? 15.548 5.949 -28.501 1.00 90.38 629 ASP A CA 1
ATOM 5028 C C . ASP A 1 629 ? 14.222 5.925 -29.271 1.00 90.38 629 ASP A C 1
ATOM 5030 O O . ASP A 1 629 ? 13.860 6.898 -29.937 1.00 90.38 629 ASP A O 1
ATOM 5034 N N . ALA A 1 630 ? 13.432 4.856 -29.117 1.00 92.25 630 ALA A N 1
ATOM 5035 C CA . ALA A 1 630 ? 12.091 4.780 -29.694 1.00 92.25 630 ALA A CA 1
ATOM 5036 C C . ALA A 1 630 ? 11.134 5.838 -29.115 1.00 92.25 630 ALA A C 1
ATOM 5038 O O . ALA A 1 630 ? 10.311 6.392 -29.851 1.00 92.25 630 ALA A O 1
ATOM 5039 N N . ASN A 1 631 ? 11.260 6.177 -27.825 1.00 93.12 631 ASN A N 1
ATOM 5040 C CA . ASN A 1 631 ? 10.531 7.309 -27.247 1.00 93.12 631 ASN A CA 1
ATOM 5041 C C . ASN A 1 631 ? 10.964 8.642 -27.866 1.00 93.12 631 ASN A C 1
ATOM 5043 O O . ASN A 1 631 ? 10.103 9.452 -28.206 1.00 93.12 631 ASN A O 1
ATOM 5047 N N . ILE A 1 632 ? 12.268 8.861 -28.048 1.00 90.88 632 ILE A N 1
ATOM 5048 C CA . ILE A 1 632 ? 12.808 10.093 -28.646 1.00 90.88 632 ILE A CA 1
ATOM 5049 C C . ILE A 1 632 ? 12.337 10.251 -30.096 1.00 90.88 632 ILE A C 1
ATOM 5051 O O . ILE A 1 632 ? 11.872 11.324 -30.483 1.00 90.88 632 ILE A O 1
ATOM 5055 N N . TYR A 1 633 ? 12.342 9.173 -30.875 1.00 92.44 633 TYR A N 1
ATOM 5056 C CA . TYR A 1 633 ? 11.795 9.171 -32.229 1.00 92.44 633 TYR A CA 1
ATOM 5057 C C . TYR A 1 633 ? 10.314 9.591 -32.258 1.00 92.44 633 TYR A C 1
ATOM 5059 O O . TYR A 1 633 ? 9.930 10.491 -33.012 1.00 92.44 633 TYR A O 1
ATOM 5067 N N . ALA A 1 634 ? 9.486 8.999 -31.390 1.00 92.81 634 ALA A N 1
ATOM 5068 C CA . ALA A 1 634 ? 8.065 9.327 -31.289 1.00 92.81 634 ALA A CA 1
ATOM 5069 C C . ALA A 1 634 ? 7.817 10.790 -30.871 1.00 92.81 634 ALA A C 1
ATOM 5071 O O . ALA A 1 634 ? 6.888 11.429 -31.373 1.00 92.81 634 ALA A O 1
ATOM 5072 N N . LEU A 1 635 ? 8.669 11.359 -30.010 1.00 91.69 635 LEU A N 1
ATOM 5073 C CA . LEU A 1 635 ? 8.640 12.787 -29.673 1.00 91.69 635 LEU A CA 1
ATOM 5074 C C . LEU A 1 635 ? 8.875 13.673 -30.902 1.00 91.69 635 LEU A C 1
ATOM 5076 O O . LEU A 1 635 ? 8.160 14.660 -31.086 1.00 91.69 635 LEU A O 1
ATOM 5080 N N . GLY A 1 636 ? 9.826 13.305 -31.765 1.00 92.00 636 GLY A N 1
ATOM 5081 C CA . GLY A 1 636 ? 10.076 14.000 -33.030 1.00 92.00 636 GLY A CA 1
ATOM 5082 C C . GLY A 1 636 ? 8.846 14.013 -33.940 1.00 92.00 636 GLY A C 1
ATOM 5083 O O . GLY A 1 636 ? 8.491 15.054 -34.493 1.00 92.00 636 GLY A O 1
ATOM 5084 N N . LEU A 1 637 ? 8.132 12.888 -34.031 1.00 93.19 637 LEU A N 1
ATOM 5085 C CA . LEU A 1 637 ? 6.879 12.815 -34.786 1.00 93.19 637 LEU A CA 1
ATOM 5086 C C . LEU A 1 637 ? 5.777 13.685 -34.169 1.00 93.19 637 LEU A C 1
ATOM 5088 O O . LEU A 1 637 ? 5.076 14.374 -34.903 1.00 93.19 637 LEU A O 1
ATOM 5092 N N . MET A 1 638 ? 5.648 13.735 -32.840 1.00 91.38 638 MET A N 1
ATOM 5093 C CA . MET A 1 638 ? 4.684 14.633 -32.187 1.00 91.38 638 MET A CA 1
ATOM 5094 C C . MET A 1 638 ? 5.020 16.112 -32.404 1.00 91.38 638 MET A C 1
ATOM 5096 O O . MET A 1 638 ? 4.114 16.915 -32.608 1.00 91.38 638 MET A O 1
ATOM 5100 N N . MET A 1 639 ? 6.305 16.487 -32.417 1.00 90.06 639 MET A N 1
ATOM 5101 C CA . MET A 1 639 ? 6.717 17.842 -32.807 1.00 90.06 639 MET A CA 1
ATOM 5102 C C . MET A 1 639 ? 6.298 18.159 -34.247 1.00 90.06 639 MET A C 1
ATOM 5104 O O . MET A 1 639 ? 5.857 19.273 -34.532 1.00 90.06 639 MET A O 1
ATOM 5108 N N . TRP A 1 640 ? 6.389 17.185 -35.154 1.00 90.69 640 TRP A N 1
ATOM 5109 C CA . TRP A 1 640 ? 5.890 17.351 -36.515 1.00 90.69 640 TRP A CA 1
ATOM 5110 C C . TRP A 1 640 ? 4.366 17.549 -36.542 1.00 90.69 640 TRP A C 1
ATOM 5112 O O . TRP A 1 640 ? 3.897 18.498 -37.175 1.00 90.69 640 TRP A O 1
ATOM 5122 N N . GLU A 1 641 ? 3.603 16.722 -35.815 1.00 88.38 641 GLU A N 1
ATOM 5123 C CA . GLU A 1 641 ? 2.134 16.822 -35.742 1.00 88.38 641 GLU A CA 1
ATOM 5124 C C . GLU A 1 641 ? 1.678 18.161 -35.157 1.00 88.38 641 GLU A C 1
ATOM 5126 O O . GLU A 1 641 ? 0.771 18.793 -35.692 1.00 88.38 641 GLU A O 1
ATOM 5131 N N . ILE A 1 642 ? 2.342 18.636 -34.101 1.00 86.06 642 ILE A N 1
ATOM 5132 C CA . ILE A 1 642 ? 2.065 19.932 -33.470 1.00 86.06 642 ILE A CA 1
ATOM 5133 C C . ILE A 1 642 ? 2.357 21.092 -34.436 1.00 86.06 642 ILE A C 1
ATOM 5135 O O . ILE A 1 642 ? 1.596 22.058 -34.486 1.00 86.06 642 ILE A O 1
ATOM 5139 N N . TRP A 1 643 ? 3.437 21.010 -35.222 1.00 84.12 643 TRP A N 1
ATOM 5140 C CA . TRP A 1 643 ? 3.807 22.058 -36.182 1.00 84.12 643 TRP A CA 1
ATOM 5141 C C . TRP A 1 643 ? 2.832 22.169 -37.361 1.00 84.12 643 TRP A C 1
ATOM 5143 O O . TRP A 1 643 ? 2.543 23.269 -37.851 1.00 84.12 643 TRP A O 1
ATOM 5153 N N . HIS A 1 644 ? 2.332 21.030 -37.837 1.00 81.38 644 HIS A N 1
ATOM 5154 C CA . HIS A 1 644 ? 1.439 20.961 -38.995 1.00 81.38 644 HIS A CA 1
ATOM 5155 C C . HIS A 1 644 ? -0.042 20.942 -38.608 1.00 81.38 644 HIS A C 1
ATOM 5157 O O . HIS A 1 644 ? -0.890 21.182 -39.462 1.00 81.38 644 HIS A O 1
ATOM 5163 N N . ASN A 1 645 ? -0.354 20.723 -37.327 1.00 80.06 645 ASN A N 1
ATOM 5164 C CA . ASN A 1 645 ? -1.705 20.457 -36.837 1.00 80.06 645 ASN A CA 1
ATOM 5165 C C . ASN A 1 645 ? -2.405 19.355 -37.659 1.00 80.06 645 ASN A C 1
ATOM 5167 O O . ASN A 1 645 ? -3.590 19.440 -37.983 1.00 80.06 645 ASN A O 1
ATOM 5171 N N . GLU A 1 646 ? -1.637 18.333 -38.037 1.00 82.00 646 GLU A N 1
ATOM 5172 C CA . GLU A 1 646 ? -2.074 17.212 -38.861 1.00 82.00 646 GLU A CA 1
ATOM 5173 C C . GLU A 1 646 ? -1.485 15.905 -38.321 1.00 82.00 646 GLU A C 1
ATOM 5175 O O . GLU A 1 646 ? -0.422 15.879 -37.704 1.00 82.00 646 GLU A O 1
ATOM 5180 N N . LEU A 1 647 ? -2.201 14.807 -38.555 1.00 85.75 647 LEU A N 1
ATOM 5181 C CA . LEU A 1 647 ? -1.758 13.465 -38.215 1.00 85.75 647 LEU A CA 1
ATOM 5182 C C . LEU A 1 647 ? -0.545 13.062 -39.067 1.00 85.75 647 LEU A C 1
ATOM 5184 O O . LEU A 1 647 ? -0.602 13.090 -40.300 1.00 85.75 647 LEU A O 1
ATOM 5188 N N . VAL A 1 648 ? 0.533 12.609 -38.428 1.00 89.12 648 VAL A N 1
ATOM 5189 C CA . VAL A 1 648 ? 1.742 12.203 -39.150 1.00 89.12 648 VAL A CA 1
ATOM 5190 C C . VAL A 1 648 ? 1.451 11.000 -40.041 1.00 89.12 648 VAL A C 1
ATOM 5192 O O . VAL A 1 648 ? 0.700 10.088 -39.663 1.00 89.12 648 VAL A O 1
ATOM 5195 N N . TYR A 1 649 ? 2.028 11.019 -41.244 1.00 90.44 649 TYR A N 1
ATOM 5196 C CA . TYR A 1 649 ? 1.862 9.986 -42.268 1.00 90.44 649 TYR A CA 1
ATOM 5197 C C . TYR A 1 649 ? 0.402 9.646 -42.605 1.00 90.44 649 TYR A C 1
ATOM 5199 O O . TYR A 1 649 ? 0.131 8.527 -43.029 1.00 90.44 649 TYR A O 1
ATOM 5207 N N . LYS A 1 650 ? -0.543 10.585 -42.455 1.00 88.06 650 LYS A N 1
ATOM 5208 C CA . LYS A 1 650 ? -1.990 10.360 -42.636 1.00 88.06 650 LYS A CA 1
ATOM 5209 C C . LYS A 1 650 ? -2.356 9.502 -43.855 1.00 88.06 650 LYS A C 1
ATOM 5211 O O . LYS A 1 650 ? -3.083 8.531 -43.701 1.00 88.06 650 LYS A O 1
ATOM 5216 N N . ILE A 1 651 ? -1.813 9.820 -45.032 1.00 88.56 651 ILE A N 1
ATOM 5217 C CA . ILE A 1 651 ? -2.098 9.105 -46.293 1.00 88.56 651 ILE A CA 1
ATOM 5218 C C . ILE A 1 651 ? -1.443 7.717 -46.390 1.00 88.56 651 ILE A C 1
ATOM 5220 O O . ILE A 1 651 ? -1.835 6.909 -47.224 1.00 88.56 651 ILE A O 1
ATOM 5224 N N . HIS A 1 652 ? -0.437 7.436 -45.559 1.00 91.31 652 HIS A N 1
ATOM 5225 C CA . HIS A 1 652 ? 0.336 6.195 -45.594 1.00 91.31 652 HIS A CA 1
ATOM 5226 C C . HIS A 1 652 ? -0.178 5.148 -44.595 1.00 91.31 652 HIS A C 1
ATOM 5228 O O . HIS A 1 652 ? 0.293 4.015 -44.617 1.00 91.31 652 HIS A O 1
ATOM 5234 N N . ARG A 1 653 ? -1.131 5.496 -43.718 1.00 89.88 653 ARG A N 1
ATOM 5235 C CA . ARG A 1 653 ? -1.622 4.605 -42.648 1.00 89.88 653 ARG A CA 1
ATOM 5236 C C . ARG A 1 653 ? -2.362 3.369 -43.165 1.00 89.88 653 ARG A C 1
ATOM 5238 O O . ARG A 1 653 ? -2.357 2.344 -42.487 1.00 89.88 653 ARG A O 1
ATOM 5245 N N . ASP A 1 654 ? -2.920 3.447 -44.370 1.00 92.00 654 ASP A N 1
ATOM 5246 C CA . ASP A 1 654 ? -3.591 2.326 -45.042 1.00 92.00 654 ASP A CA 1
ATOM 5247 C C . ASP A 1 654 ? -2.623 1.434 -45.840 1.00 92.00 654 ASP A C 1
ATOM 5249 O O . ASP A 1 654 ? -3.018 0.391 -46.363 1.00 92.00 654 ASP A O 1
ATOM 5253 N N . LEU A 1 655 ? -1.342 1.815 -45.948 1.00 93.62 655 LEU A N 1
ATOM 5254 C CA . LEU A 1 655 ? -0.341 0.983 -46.609 1.00 93.62 655 LEU A CA 1
ATOM 5255 C C . LEU A 1 655 ? -0.049 -0.264 -45.779 1.00 93.62 655 LEU A C 1
ATOM 5257 O O . LEU A 1 655 ? -0.039 -0.232 -44.549 1.00 93.62 655 LEU A O 1
ATOM 5261 N N . SER A 1 656 ? 0.278 -1.359 -46.465 1.00 93.50 656 SER A N 1
ATOM 5262 C CA . SER A 1 656 ? 0.804 -2.545 -45.789 1.00 93.50 656 SER A CA 1
ATOM 5263 C C . SER A 1 656 ? 2.113 -2.215 -45.063 1.00 93.50 656 SER A C 1
ATOM 5265 O O . SER A 1 656 ? 2.923 -1.444 -45.596 1.00 93.50 656 SER A O 1
ATOM 5267 N N . VAL A 1 657 ? 2.363 -2.863 -43.924 1.00 91.06 657 VAL A N 1
ATOM 5268 C CA . VAL A 1 657 ? 3.628 -2.771 -43.173 1.00 91.06 657 VAL A CA 1
ATOM 5269 C C . VAL A 1 657 ? 4.835 -2.883 -44.106 1.00 91.06 657 VAL A C 1
ATOM 5271 O O . VAL A 1 657 ? 5.719 -2.034 -44.069 1.00 91.06 657 VAL A O 1
ATOM 5274 N N . LYS A 1 658 ? 4.855 -3.873 -45.009 1.00 91.69 658 LYS A N 1
ATOM 5275 C CA . LYS A 1 658 ? 5.968 -4.099 -45.946 1.00 91.69 658 LYS A CA 1
ATOM 5276 C C . LYS A 1 658 ? 6.282 -2.875 -46.809 1.00 91.69 658 LYS A C 1
ATOM 5278 O O . LYS A 1 658 ? 7.449 -2.524 -46.977 1.00 91.69 658 LYS A O 1
ATOM 5283 N N . VAL A 1 659 ? 5.249 -2.257 -47.381 1.00 92.75 659 VAL A N 1
ATOM 5284 C CA . VAL A 1 659 ? 5.394 -1.085 -48.259 1.00 92.75 659 VAL A CA 1
ATOM 5285 C C . VAL A 1 659 ? 5.856 0.122 -47.452 1.00 92.75 659 VAL A C 1
ATOM 5287 O O . VAL A 1 659 ? 6.790 0.806 -47.869 1.00 92.75 659 VAL A O 1
ATOM 5290 N N . PHE A 1 660 ? 5.257 0.349 -46.280 1.00 92.69 660 PHE A N 1
ATOM 5291 C CA . PHE A 1 660 ? 5.647 1.452 -45.407 1.00 92.69 660 PHE A CA 1
ATOM 5292 C C . PHE A 1 660 ? 7.113 1.332 -44.959 1.00 92.69 660 PHE A C 1
ATOM 5294 O O . PHE A 1 660 ? 7.904 2.255 -45.147 1.00 92.69 660 PHE A O 1
ATOM 5301 N N . SER A 1 661 ? 7.497 0.163 -44.443 1.00 89.88 661 SER A N 1
ATOM 5302 C CA . SER A 1 661 ? 8.850 -0.133 -43.965 1.00 89.88 661 SER A CA 1
ATOM 5303 C C . SER A 1 661 ? 9.905 0.024 -45.060 1.00 89.88 661 SER A C 1
ATOM 5305 O O . SER A 1 661 ? 10.938 0.655 -44.828 1.00 89.88 661 SER A O 1
ATOM 5307 N N . ALA A 1 662 ? 9.644 -0.490 -46.268 1.00 89.25 662 ALA A N 1
ATOM 5308 C CA . ALA A 1 662 ? 10.542 -0.291 -47.402 1.00 89.25 662 ALA A CA 1
ATOM 5309 C C . ALA A 1 662 ? 10.696 1.201 -47.725 1.00 89.25 662 ALA A C 1
ATOM 5311 O O . ALA A 1 662 ? 11.820 1.678 -47.890 1.00 89.25 662 ALA A O 1
ATOM 5312 N N . GLY A 1 663 ? 9.593 1.951 -47.732 1.00 89.00 663 GLY A N 1
ATOM 5313 C CA . GLY A 1 663 ? 9.646 3.362 -48.074 1.00 89.00 663 GLY A CA 1
ATOM 5314 C C . GLY A 1 663 ? 10.367 4.237 -47.043 1.00 89.00 663 GLY A C 1
ATOM 5315 O O . GLY A 1 663 ? 11.115 5.133 -47.440 1.00 89.00 663 GLY A O 1
ATOM 5316 N N . ILE A 1 664 ? 10.240 3.931 -45.746 1.00 87.56 664 ILE A N 1
ATOM 5317 C CA . ILE A 1 664 ? 11.025 4.578 -44.681 1.00 87.56 664 ILE A CA 1
ATOM 5318 C C . ILE A 1 664 ? 12.514 4.226 -44.803 1.00 87.56 664 ILE A C 1
ATOM 5320 O O . ILE A 1 664 ? 13.345 5.130 -44.781 1.00 87.56 664 ILE A O 1
ATOM 5324 N N . SER A 1 665 ? 12.862 2.947 -45.002 1.00 84.50 665 SER A N 1
ATOM 5325 C CA . SER A 1 665 ? 14.266 2.513 -45.135 1.00 84.50 665 SER A CA 1
ATOM 5326 C C . SER A 1 665 ? 14.991 3.153 -46.326 1.00 84.50 665 SER A C 1
ATOM 5328 O O . SER A 1 665 ? 16.194 3.393 -46.272 1.00 84.50 665 SER A O 1
ATOM 5330 N N . GLN A 1 666 ? 14.254 3.455 -47.398 1.00 84.88 666 GLN A N 1
ATOM 5331 C CA . GLN A 1 666 ? 14.772 4.060 -48.628 1.00 84.88 666 GLN A CA 1
ATOM 5332 C C . GLN A 1 666 ? 14.696 5.596 -48.611 1.00 84.88 666 GLN A C 1
ATOM 5334 O O . GLN A 1 666 ? 15.114 6.235 -49.574 1.00 84.88 666 GLN A O 1
ATOM 5339 N N . GLY A 1 667 ? 14.143 6.200 -47.551 1.00 82.12 667 GLY A N 1
ATOM 5340 C CA . GLY A 1 667 ? 13.953 7.651 -47.449 1.00 82.12 667 GLY A CA 1
ATOM 5341 C C . GLY A 1 667 ? 12.907 8.222 -48.415 1.00 82.12 667 GLY A C 1
ATOM 5342 O O . GLY A 1 667 ? 12.911 9.418 -48.688 1.00 82.12 667 GLY A O 1
ATOM 5343 N N . THR A 1 668 ? 12.011 7.385 -48.943 1.00 81.69 668 THR A N 1
ATOM 5344 C CA . THR A 1 668 ? 10.994 7.774 -49.943 1.00 81.69 668 THR A CA 1
ATOM 5345 C C . THR A 1 668 ? 9.751 8.439 -49.346 1.00 81.69 668 THR A C 1
ATOM 5347 O O . THR A 1 668 ? 8.963 9.016 -50.090 1.00 81.69 668 THR A O 1
ATOM 5350 N N . PHE A 1 669 ? 9.595 8.415 -48.017 1.00 81.31 669 PHE A N 1
ATOM 5351 C CA . PHE A 1 669 ? 8.540 9.132 -47.287 1.00 81.31 669 PHE A CA 1
ATOM 5352 C C . PHE A 1 669 ? 9.143 10.214 -46.372 1.00 81.31 669 PHE A C 1
ATOM 5354 O O . PHE A 1 669 ? 9.112 10.064 -45.148 1.00 81.31 669 PHE A O 1
ATOM 5361 N N . PRO A 1 670 ? 9.754 11.281 -46.923 1.00 78.25 670 PRO A N 1
ATOM 5362 C CA . PRO A 1 670 ? 10.354 12.328 -46.107 1.00 78.25 670 PRO A CA 1
ATOM 5363 C C . PRO A 1 670 ? 9.283 13.130 -45.360 1.00 78.25 670 PRO A C 1
ATOM 5365 O O . PRO A 1 670 ? 8.234 13.466 -45.906 1.00 78.25 670 PRO A O 1
ATOM 5368 N N . LEU A 1 671 ? 9.577 13.490 -44.109 1.00 83.38 671 LEU A N 1
ATOM 5369 C CA . LEU A 1 671 ? 8.798 14.488 -43.380 1.00 83.38 671 LEU A CA 1
ATOM 5370 C C . LEU A 1 671 ? 9.252 15.882 -43.814 1.00 83.38 671 LEU A C 1
ATOM 5372 O O . LEU A 1 671 ? 10.361 16.326 -43.491 1.00 83.38 671 LEU A O 1
ATOM 5376 N N . GLU A 1 672 ? 8.394 16.555 -44.574 1.00 83.31 672 GLU A N 1
ATOM 5377 C CA . GLU A 1 672 ? 8.602 17.937 -44.994 1.00 83.31 672 GLU A CA 1
ATOM 5378 C C . GLU A 1 672 ? 8.373 18.900 -43.822 1.00 83.31 672 GLU A C 1
ATOM 5380 O O . GLU A 1 672 ? 7.604 18.615 -42.898 1.00 83.31 672 GLU A O 1
ATOM 5385 N N . PHE A 1 673 ? 9.084 20.029 -43.840 1.00 82.94 673 PHE A N 1
ATOM 5386 C CA . PHE A 1 673 ? 8.963 21.073 -42.830 1.00 82.94 673 PHE A CA 1
ATOM 5387 C C . PHE A 1 673 ? 8.542 22.385 -43.488 1.00 82.94 673 PHE A C 1
ATOM 5389 O O . PHE A 1 673 ? 9.293 22.978 -44.263 1.00 82.94 673 PHE A O 1
ATOM 5396 N N . GLU A 1 674 ? 7.327 22.836 -43.185 1.00 80.31 674 GLU A N 1
ATOM 5397 C CA . GLU A 1 674 ? 6.811 24.106 -43.694 1.00 80.31 674 GLU A CA 1
ATOM 5398 C C . GLU A 1 674 ? 7.449 25.297 -42.964 1.00 80.31 674 GLU A C 1
ATOM 5400 O O . GLU A 1 674 ? 7.337 25.416 -41.740 1.00 80.31 674 GLU A O 1
ATOM 5405 N N . THR A 1 675 ? 8.065 26.204 -43.726 1.00 79.31 675 THR A N 1
ATOM 5406 C CA . THR A 1 675 ? 8.666 27.459 -43.238 1.00 79.31 675 THR A CA 1
ATOM 5407 C C . THR A 1 675 ? 7.760 28.665 -43.518 1.00 79.31 675 THR A C 1
ATOM 5409 O O . THR A 1 675 ? 6.816 28.588 -44.307 1.00 79.31 675 THR A O 1
ATOM 5412 N N . GLY A 1 676 ? 8.017 29.799 -42.862 1.00 73.12 676 GLY A N 1
ATOM 5413 C CA . GLY A 1 676 ? 7.239 31.035 -43.023 1.00 73.12 676 GLY A CA 1
ATOM 5414 C C . GLY A 1 676 ? 5.974 31.131 -42.157 1.00 73.12 676 GLY A C 1
ATOM 5415 O O . GLY A 1 676 ? 5.157 32.032 -42.357 1.00 73.12 676 GLY A O 1
ATOM 5416 N N . LYS A 1 677 ? 5.807 30.237 -41.176 1.00 69.56 677 LYS A N 1
ATOM 5417 C CA . LYS A 1 677 ? 4.769 30.298 -40.131 1.00 69.56 677 LYS A CA 1
ATOM 5418 C C . LYS A 1 677 ? 5.172 31.206 -38.963 1.00 69.56 677 LYS A C 1
ATOM 5420 O O . LYS A 1 677 ? 4.297 31.725 -38.269 1.00 69.56 677 LYS A O 1
ATOM 5425 N N . MET A 1 678 ? 6.474 31.382 -38.725 1.00 73.38 678 MET A N 1
ATOM 5426 C CA . MET A 1 678 ? 7.065 32.065 -37.570 1.00 73.38 678 MET A CA 1
ATOM 5427 C C . MET A 1 678 ? 8.377 32.788 -37.912 1.00 73.38 678 MET A C 1
ATOM 5429 O O . MET A 1 678 ? 8.838 32.809 -39.049 1.00 73.38 678 MET A O 1
ATOM 5433 N N . LYS A 1 679 ? 9.009 33.401 -36.897 1.00 76.19 679 LYS A N 1
ATOM 5434 C CA . LYS A 1 679 ? 10.359 33.964 -37.025 1.00 76.19 679 LYS A CA 1
ATOM 5435 C C . LYS A 1 679 ? 11.343 32.861 -37.463 1.00 76.19 679 LYS A C 1
ATOM 5437 O O . LYS A 1 679 ? 11.421 31.852 -36.758 1.00 76.19 679 LYS A O 1
ATOM 5442 N N . PRO A 1 680 ? 12.173 33.086 -38.500 1.00 82.25 680 PRO A N 1
ATOM 5443 C CA . PRO A 1 680 ? 13.073 32.067 -39.052 1.00 82.25 680 PRO A CA 1
ATOM 5444 C C . PRO A 1 680 ? 13.980 31.384 -38.022 1.00 82.25 680 PRO A C 1
ATOM 5446 O O . PRO A 1 680 ? 14.241 30.192 -38.110 1.00 82.25 680 PRO A O 1
ATOM 5449 N N . ALA A 1 681 ? 14.429 32.118 -36.998 1.00 81.69 681 ALA A N 1
ATOM 5450 C CA . ALA A 1 681 ? 15.264 31.557 -35.936 1.00 81.69 681 ALA A CA 1
ATOM 5451 C C . ALA A 1 681 ? 14.539 30.493 -35.090 1.00 81.69 681 ALA A C 1
ATOM 5453 O O . ALA A 1 681 ? 15.162 29.525 -34.666 1.00 81.69 681 ALA A O 1
ATOM 5454 N N . LEU A 1 682 ? 13.239 30.671 -34.831 1.00 81.88 682 LEU A N 1
ATOM 5455 C CA . LEU A 1 682 ? 12.437 29.704 -34.081 1.00 81.88 682 LEU A CA 1
ATOM 5456 C C . LEU A 1 682 ? 12.105 28.484 -34.946 1.00 81.88 682 LEU A C 1
ATOM 5458 O O . LEU A 1 682 ? 12.199 27.365 -34.457 1.00 81.88 682 LEU A O 1
ATOM 5462 N N . GLU A 1 683 ? 11.783 28.706 -36.223 1.00 86.06 683 GLU A N 1
ATOM 5463 C CA . GLU A 1 683 ? 11.546 27.636 -37.203 1.00 86.06 683 GLU A CA 1
ATOM 5464 C C . GLU A 1 683 ? 12.773 26.743 -37.357 1.00 86.06 683 GLU A C 1
ATOM 5466 O O . GLU A 1 683 ? 12.679 25.534 -37.171 1.00 86.06 683 GLU A O 1
ATOM 5471 N N . ALA A 1 684 ? 13.943 27.347 -37.585 1.00 86.31 684 ALA A N 1
ATOM 5472 C CA . ALA A 1 684 ? 15.200 26.621 -37.720 1.00 86.31 684 ALA A CA 1
ATOM 5473 C C . ALA A 1 684 ? 15.529 25.805 -36.463 1.00 86.31 684 ALA A C 1
ATOM 5475 O O . ALA A 1 684 ? 16.041 24.690 -36.553 1.00 86.31 684 ALA A O 1
ATOM 5476 N N . TYR A 1 685 ? 15.233 26.344 -35.279 1.00 87.25 685 TYR A N 1
ATOM 5477 C CA . TYR A 1 685 ? 15.503 25.652 -34.025 1.00 87.25 685 TYR A CA 1
ATOM 5478 C C . TYR A 1 685 ? 14.507 24.513 -33.755 1.00 87.25 685 TYR A C 1
ATOM 5480 O O . TYR A 1 685 ? 14.914 23.440 -33.302 1.00 87.25 685 TYR A O 1
ATOM 5488 N N . TRP A 1 686 ? 13.224 24.710 -34.074 1.00 88.44 686 TRP A N 1
ATOM 5489 C CA . TRP A 1 686 ? 12.205 23.661 -34.018 1.00 88.44 686 TRP A CA 1
ATOM 5490 C C . TRP A 1 686 ? 12.538 22.519 -34.975 1.00 88.44 686 TRP A C 1
ATOM 5492 O O . TRP A 1 686 ? 12.603 21.368 -34.550 1.00 88.44 686 TRP A O 1
ATOM 5502 N N . GLU A 1 687 ? 12.812 22.841 -36.241 1.00 90.12 687 GLU A N 1
ATOM 5503 C CA . GLU A 1 687 ? 13.171 21.866 -37.269 1.00 90.12 687 GLU A CA 1
ATOM 5504 C C . GLU A 1 687 ? 14.426 21.089 -36.877 1.00 90.12 687 GLU A C 1
ATOM 5506 O O . GLU A 1 687 ? 14.424 19.861 -36.922 1.00 90.12 687 GLU A O 1
ATOM 5511 N N . LYS A 1 688 ? 15.480 21.783 -36.428 1.00 89.50 688 LYS A N 1
ATOM 5512 C CA . LYS A 1 688 ? 16.716 21.140 -35.967 1.00 89.50 688 LYS A CA 1
ATOM 5513 C C . LYS A 1 688 ? 16.449 20.165 -34.822 1.00 89.50 688 LYS A C 1
ATOM 5515 O O . LYS A 1 688 ? 16.942 19.042 -34.856 1.00 89.50 688 LYS A O 1
ATOM 5520 N N . THR A 1 689 ? 15.668 20.582 -33.825 1.00 89.00 689 THR A N 1
ATOM 5521 C CA . THR A 1 689 ? 15.336 19.743 -32.663 1.00 89.00 689 THR A CA 1
ATOM 5522 C C . THR A 1 689 ? 14.515 18.525 -33.086 1.00 89.00 689 THR A C 1
ATOM 5524 O O . THR A 1 689 ? 14.833 17.402 -32.700 1.00 89.00 689 THR A O 1
ATOM 5527 N N . MET A 1 690 ? 13.502 18.731 -33.930 1.00 91.25 690 MET A N 1
ATOM 5528 C CA . MET A 1 690 ? 12.660 17.670 -34.483 1.00 91.25 690 MET A CA 1
ATOM 5529 C C . MET A 1 690 ? 13.490 16.659 -35.284 1.00 91.25 690 MET A C 1
ATOM 5531 O O . MET A 1 690 ? 13.384 15.458 -35.050 1.00 91.25 690 MET A O 1
ATOM 5535 N N . ARG A 1 691 ? 14.353 17.126 -36.197 1.00 90.38 691 ARG A N 1
ATOM 5536 C CA . ARG A 1 691 ? 15.212 16.254 -37.013 1.00 90.38 691 ARG A CA 1
ATOM 5537 C C . ARG A 1 691 ? 16.203 15.463 -36.164 1.00 90.38 691 ARG A C 1
ATOM 5539 O O . ARG A 1 691 ? 16.345 14.275 -36.415 1.00 90.38 691 ARG A O 1
ATOM 5546 N N . ALA A 1 692 ? 16.799 16.076 -35.139 1.00 88.81 692 ALA A N 1
ATOM 5547 C CA . ALA A 1 692 ? 17.697 15.386 -34.212 1.00 88.81 692 ALA A CA 1
ATOM 5548 C C . ALA A 1 692 ? 16.994 14.247 -33.447 1.00 88.81 692 ALA A C 1
ATOM 5550 O O . ALA A 1 692 ? 17.589 13.197 -33.212 1.00 88.81 692 ALA A O 1
ATOM 5551 N N . CYS A 1 693 ? 15.713 14.427 -33.099 1.00 89.31 693 CYS A N 1
ATOM 5552 C CA . CYS A 1 693 ? 14.906 13.367 -32.487 1.00 89.31 693 CYS A CA 1
ATOM 5553 C C . CYS A 1 693 ? 14.661 12.205 -33.461 1.00 89.31 693 CYS A C 1
ATOM 5555 O O . CYS A 1 693 ? 14.742 11.043 -33.079 1.00 89.31 693 CYS A O 1
ATOM 5557 N N . LEU A 1 694 ? 14.381 12.516 -34.730 1.00 88.62 694 LEU A N 1
ATOM 5558 C CA . LEU A 1 694 ? 14.109 11.516 -35.766 1.00 88.62 694 LEU A CA 1
ATOM 5559 C C . LEU A 1 694 ? 15.365 10.749 -36.211 1.00 88.62 694 LEU A C 1
ATOM 5561 O O . LEU A 1 694 ? 15.245 9.598 -36.627 1.00 88.62 694 LEU A O 1
ATOM 5565 N N . SER A 1 695 ? 16.547 11.368 -36.134 1.00 83.38 695 SER A N 1
ATOM 5566 C CA . SER A 1 695 ? 17.835 10.741 -36.465 1.00 83.38 695 SER A CA 1
ATOM 5567 C C . SER A 1 695 ? 18.476 9.988 -35.294 1.00 83.38 695 SER A C 1
ATOM 5569 O O . SER A 1 695 ? 19.423 9.236 -35.516 1.00 83.38 695 SER A O 1
ATOM 5571 N N . GLY A 1 696 ? 17.975 10.163 -34.064 1.00 76.88 696 GLY A N 1
ATOM 5572 C CA . GLY A 1 696 ? 18.570 9.581 -32.855 1.00 76.88 696 GLY A CA 1
ATOM 5573 C C . GLY A 1 696 ? 19.874 10.263 -32.419 1.00 76.88 696 GLY A C 1
ATOM 5574 O O . GLY A 1 696 ? 20.662 9.680 -31.682 1.00 76.88 696 GLY A O 1
ATOM 5575 N N . GLU A 1 697 ? 20.128 11.492 -32.875 1.00 77.44 697 GLU A N 1
ATOM 5576 C CA . GLU A 1 697 ? 21.356 12.252 -32.582 1.00 77.44 697 GLU A CA 1
ATOM 5577 C C . GLU A 1 697 ? 21.298 13.022 -31.251 1.00 77.44 697 GLU A C 1
ATOM 5579 O O . GLU A 1 697 ? 22.237 13.741 -30.905 1.00 77.44 697 GLU A O 1
ATOM 5584 N N . ILE A 1 698 ? 20.195 12.912 -30.507 1.00 78.50 698 ILE A N 1
ATOM 5585 C CA . ILE A 1 698 ? 19.954 13.669 -29.277 1.00 78.50 698 ILE A CA 1
ATOM 5586 C C . ILE A 1 698 ? 19.462 12.759 -28.153 1.00 78.50 698 ILE A C 1
ATOM 5588 O O . ILE A 1 698 ? 18.577 11.934 -28.359 1.00 78.50 698 ILE A O 1
ATOM 5592 N N . ALA A 1 699 ? 20.006 12.938 -26.947 1.00 74.81 699 ALA A N 1
ATOM 5593 C CA . ALA A 1 699 ? 19.510 12.272 -25.747 1.00 74.81 699 ALA A CA 1
ATOM 5594 C C . ALA A 1 699 ? 18.323 13.039 -25.132 1.00 74.81 699 ALA A C 1
ATOM 5596 O O . ALA A 1 699 ? 18.211 14.260 -25.262 1.00 74.81 699 ALA A O 1
ATOM 5597 N N . ILE A 1 700 ? 17.462 12.350 -24.371 1.00 72.12 700 ILE A N 1
ATOM 5598 C CA . ILE A 1 700 ? 16.255 12.945 -23.758 1.00 72.12 700 ILE A CA 1
ATOM 5599 C C . ILE A 1 700 ? 16.559 14.159 -22.855 1.00 72.12 700 ILE A C 1
ATOM 5601 O O . ILE A 1 700 ? 15.779 15.110 -22.783 1.00 72.12 700 ILE A O 1
ATOM 5605 N N . LYS A 1 701 ? 17.722 14.159 -22.188 1.00 65.75 701 LYS A N 1
ATOM 5606 C CA . LYS A 1 701 ? 18.172 15.263 -21.328 1.00 65.75 701 LYS A CA 1
ATOM 5607 C C . LYS A 1 701 ? 18.465 16.525 -22.140 1.00 65.75 701 LYS A C 1
ATOM 5609 O O . LYS A 1 701 ? 18.044 17.610 -21.748 1.00 65.75 701 LYS A O 1
ATOM 5614 N N . ASP A 1 702 ? 19.118 16.368 -23.286 1.00 77.44 702 ASP A N 1
ATOM 5615 C CA . ASP A 1 702 ? 19.429 17.478 -24.183 1.00 77.44 702 ASP A CA 1
ATOM 5616 C C . ASP A 1 702 ? 18.149 18.008 -24.844 1.00 77.44 702 ASP A C 1
ATOM 5618 O O . ASP A 1 702 ? 17.995 19.217 -25.022 1.00 77.44 702 ASP A O 1
ATOM 5622 N N . TRP A 1 703 ? 17.183 17.125 -25.127 1.00 79.12 703 TRP A N 1
ATOM 5623 C CA . TRP A 1 703 ? 15.871 17.487 -25.671 1.00 79.12 703 TRP A CA 1
ATOM 5624 C C . TRP A 1 703 ? 15.079 18.436 -24.759 1.00 79.12 703 TRP A C 1
ATOM 5626 O O . TRP A 1 703 ? 14.540 19.440 -25.234 1.00 79.12 703 TRP A O 1
ATOM 5636 N N . LYS A 1 704 ? 15.063 18.185 -23.442 1.00 79.25 704 LYS A N 1
ATOM 5637 C CA . LYS A 1 704 ? 14.425 19.083 -22.461 1.00 79.25 704 LYS A CA 1
ATOM 5638 C C . LYS A 1 704 ? 14.990 20.503 -22.534 1.00 79.25 704 LYS A C 1
ATOM 5640 O O . LYS A 1 704 ? 14.232 21.482 -22.499 1.00 79.25 704 LYS A O 1
ATOM 5645 N N . ASP A 1 705 ? 16.310 20.622 -22.636 1.00 83.94 705 ASP A N 1
ATOM 5646 C CA . ASP A 1 705 ? 16.985 21.915 -22.711 1.00 83.94 705 ASP A CA 1
ATOM 5647 C C . ASP A 1 705 ? 16.649 22.640 -24.024 1.00 83.94 705 ASP A C 1
ATOM 5649 O O . ASP A 1 705 ? 16.375 23.846 -24.000 1.00 83.94 705 ASP A O 1
ATOM 5653 N N . GLN A 1 706 ? 16.563 21.909 -25.147 1.00 83.75 706 GLN A N 1
ATOM 5654 C CA . GLN A 1 706 ? 16.109 22.475 -26.424 1.00 83.75 706 GLN A CA 1
ATOM 5655 C C . GLN A 1 706 ? 14.660 22.991 -26.328 1.00 83.75 706 GLN A C 1
ATOM 5657 O O . GLN A 1 706 ? 14.390 24.140 -26.682 1.00 83.75 706 GLN A O 1
ATOM 5662 N N . LEU A 1 707 ? 13.720 22.200 -25.795 1.00 84.69 707 LEU A N 1
ATOM 5663 C CA . LEU A 1 707 ? 12.322 22.628 -25.639 1.00 84.69 707 LEU A CA 1
ATOM 5664 C C . LEU A 1 707 ? 12.174 23.836 -24.711 1.00 84.69 707 LEU A C 1
ATOM 5666 O O . LEU A 1 707 ? 11.401 24.755 -24.990 1.00 84.69 707 LEU A O 1
ATOM 5670 N N . SER A 1 708 ? 12.952 23.869 -23.631 1.00 85.69 708 SER A N 1
ATOM 5671 C CA . SER A 1 708 ? 12.990 25.007 -22.712 1.00 85.69 708 SER A CA 1
ATOM 5672 C C . SER A 1 708 ? 13.501 26.272 -23.406 1.00 85.69 708 SER A C 1
ATOM 5674 O O . SER A 1 708 ? 13.031 27.376 -23.115 1.00 85.69 708 SER A O 1
ATOM 5676 N N . LEU A 1 709 ? 14.446 26.143 -24.345 1.00 85.88 709 LEU A N 1
ATOM 5677 C CA . LEU A 1 709 ? 14.906 27.270 -25.153 1.00 85.88 709 LEU A CA 1
ATOM 5678 C C . LEU A 1 709 ? 13.831 27.739 -26.141 1.00 85.88 709 LEU A C 1
ATOM 5680 O O . LEU A 1 709 ? 13.589 28.944 -26.220 1.00 85.88 709 LEU A O 1
ATOM 5684 N N . ILE A 1 710 ? 13.137 26.815 -26.814 1.00 84.25 710 ILE A N 1
ATOM 5685 C CA . ILE A 1 710 ? 11.992 27.121 -27.692 1.00 84.25 710 ILE A CA 1
ATOM 5686 C C . ILE A 1 710 ? 10.927 27.895 -26.907 1.00 84.25 710 ILE A C 1
ATOM 5688 O O . ILE A 1 710 ? 10.475 28.953 -27.346 1.00 84.25 710 ILE A O 1
ATOM 5692 N N . GLN A 1 711 ? 10.581 27.435 -25.702 1.00 85.31 711 GLN A N 1
ATOM 5693 C CA . GLN A 1 711 ? 9.609 28.106 -24.839 1.00 85.31 711 GLN A CA 1
ATOM 5694 C C . GLN A 1 711 ? 10.069 29.515 -24.430 1.00 85.31 711 GLN A C 1
ATOM 5696 O O . GLN A 1 711 ? 9.282 30.463 -24.465 1.00 85.31 711 GLN A O 1
ATOM 5701 N N . LYS A 1 712 ? 11.355 29.698 -24.094 1.00 85.06 712 LYS A N 1
ATOM 5702 C CA . LYS A 1 712 ? 11.930 31.027 -23.811 1.00 85.06 712 LYS A CA 1
ATOM 5703 C C . LYS A 1 712 ? 11.865 31.948 -25.031 1.00 85.06 712 LYS A C 1
ATOM 5705 O O . LYS A 1 712 ? 11.557 33.129 -24.875 1.00 85.06 712 LYS A O 1
ATOM 5710 N N . MET A 1 713 ? 12.151 31.433 -26.227 1.00 81.19 713 MET A N 1
ATOM 5711 C CA . MET A 1 713 ? 12.066 32.193 -27.478 1.00 81.19 713 MET A CA 1
ATOM 5712 C C . MET A 1 713 ? 10.626 32.617 -27.786 1.00 81.19 713 MET A C 1
ATOM 5714 O O . MET A 1 713 ? 10.418 33.756 -28.199 1.00 81.19 713 MET A O 1
ATOM 5718 N N . LEU A 1 714 ? 9.643 31.753 -27.519 1.00 77.31 714 LEU A N 1
ATOM 5719 C CA . LEU A 1 714 ? 8.220 32.089 -27.612 1.00 77.31 714 LEU A CA 1
ATOM 5720 C C . LEU A 1 714 ? 7.826 33.175 -26.595 1.00 77.31 714 LEU A C 1
ATOM 5722 O O . LEU A 1 714 ? 7.205 34.172 -26.946 1.00 77.31 714 LEU A O 1
ATOM 5726 N N . ASN A 1 715 ? 8.240 33.055 -25.334 1.00 76.19 715 ASN A N 1
ATOM 5727 C CA . ASN A 1 715 ? 7.858 34.026 -24.300 1.00 76.19 715 ASN A CA 1
ATOM 5728 C C . ASN A 1 715 ? 8.490 35.418 -24.500 1.00 76.19 715 ASN A C 1
ATOM 5730 O O . ASN A 1 715 ? 7.848 36.426 -24.226 1.00 76.19 715 ASN A O 1
ATOM 5734 N N . ARG A 1 716 ? 9.718 35.508 -25.032 1.00 70.94 716 ARG A N 1
ATOM 5735 C CA . ARG A 1 716 ? 10.372 36.800 -25.339 1.00 70.94 716 ARG A CA 1
ATOM 5736 C C . ARG A 1 716 ? 9.658 37.606 -26.430 1.00 70.94 716 ARG A C 1
ATOM 5738 O O . ARG A 1 716 ? 9.786 38.826 -26.468 1.00 70.94 716 ARG A O 1
ATOM 5745 N N .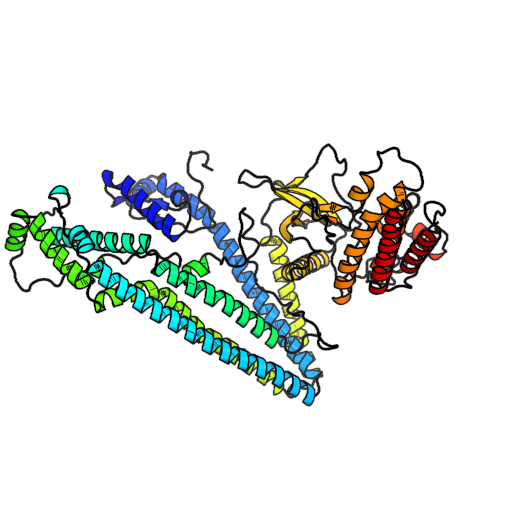 ASN A 1 717 ? 8.916 36.941 -27.312 1.00 59.91 717 ASN A N 1
ATOM 5746 C CA . ASN A 1 717 ? 8.188 37.601 -28.394 1.00 59.91 717 ASN A CA 1
ATOM 5747 C C . ASN A 1 717 ? 6.868 38.243 -27.936 1.00 59.91 717 ASN A C 1
ATOM 5749 O O . ASN A 1 717 ? 6.329 39.049 -28.681 1.00 59.91 717 ASN A O 1
ATOM 5753 N N . GLU A 1 718 ? 6.368 37.946 -26.731 1.00 53.34 718 GLU A N 1
ATOM 5754 C CA . GLU A 1 718 ? 5.228 38.673 -26.142 1.00 53.34 718 GLU A CA 1
ATOM 5755 C C . GLU A 1 718 ? 5.626 40.042 -25.595 1.00 53.34 718 GLU A C 1
ATOM 5757 O O . GLU A 1 718 ? 4.814 40.953 -25.572 1.00 53.34 718 GLU A O 1
ATOM 5762 N N . SER A 1 719 ? 6.879 40.217 -25.173 1.00 43.31 719 SER A N 1
ATOM 5763 C CA . SER A 1 719 ? 7.352 41.469 -24.564 1.00 43.31 719 SER A CA 1
ATOM 5764 C C . SER A 1 719 ? 7.607 42.591 -25.582 1.00 43.31 719 SER A C 1
ATOM 5766 O O . SER A 1 719 ? 8.054 43.669 -25.203 1.00 43.31 719 SER A O 1
ATOM 5768 N N . THR A 1 720 ? 7.409 42.311 -26.873 1.00 42.25 720 THR A N 1
ATOM 5769 C CA . THR A 1 720 ? 7.699 43.210 -28.005 1.00 42.25 720 THR A CA 1
ATOM 5770 C C . THR A 1 720 ? 6.488 43.443 -28.918 1.00 42.25 720 THR A C 1
ATOM 5772 O O . THR A 1 720 ? 6.656 44.046 -29.979 1.00 42.25 720 THR A O 1
ATOM 5775 N N . VAL A 1 721 ? 5.294 42.985 -28.515 1.00 36.97 721 VAL A N 1
ATOM 5776 C CA . VAL A 1 721 ? 4.005 43.221 -29.194 1.00 36.97 721 VAL A CA 1
ATOM 5777 C C . VAL A 1 721 ? 3.133 44.133 -28.347 1.00 36.97 721 VAL A C 1
ATOM 5779 O O . VAL A 1 721 ? 3.080 43.900 -27.118 1.00 36.97 721 VAL A O 1
#

pLDDT: mean 77.25, std 16.04, range [24.06, 95.25]

Nearest PDB structures (foldseek):
  4mxc-assembly1_A  TM=6.600E-01  e=1.087E-07  Homo sapiens
  7v3r-assembly1_A  TM=6.692E-01  e=2.938E-07  Homo sapiens
  5eob-assembly1_A  TM=6.057E-01  e=2.012E-07  Homo sapiens
  2j68-assembly1_A  TM=4.563E-01  e=9.070E-05  Nostoc punctiforme

Secondary structure (DSSP, 8-state):
-B-TTSPBPP-TTS--EEETBGGGS-GGGHHHHHHHHHHHHHHHH-S-GGGTEEE-BHHHHHHHHTTT---HHHHHHHHHHHHHHHHHHHHHHHHHHHHHHHHHHHHHHHHHHHHHHTTS-HHHHHHHHHHHHHHHHHHHHHHHHHHHHHHHHHHHHHHHHHHHHHHHHTSHHHHHHHH---TTTS---SSHHHHHHHHHHHHHHHHHHHHHHHHHHH-HHHHHHHHHHHHHHHHHHHHHHHHHHHH-TT-S--SS---------S-----GGGG-SSS---TT---HHHHHHTTTT--S---GGGGGGG-PPPSS--HHHHHHHHHH-HHHHHHHHHHHHHHHHTSHHHHHHHHHHHHHHHHHHHHHHHHHHHHHHHHHHHHHHHHHH----HHHHHHHHHHHHHHHHHHHHHHHHHIIIIISB---GGGEEE---TTT----EE-SSEEEEEEEE--SSS-PEEEEEEEE-TTS-HHHHHHHHHHHHHHHHTT-TTS-EEEEEEE-TTTSSEEEEEES-EEEHHHHHHTTTT----TTHHHHHHHHHHHHHHHHHHHHHHHHHHTT-EETT-STTTSEEESSSS--EE---EES-B-PPPPPTTSB-GGGGGS-HHHHTSSS-B-HHHHHHHHHHHHHHHHHTS-TTGGGTTSBHHHHHHHHHTT-S------SSS-HHHHHHHHHHHHHHHHT-S-HHHHHHHHHHHHHHHHHTTTT-

Sequence (721 aa):
MKDAAGEPIFNPGCAIFVCNRWDLVPEDAREIAVERVCSAVSRSWQIDSSKHIFTLSAKMAWQHSQTGCMTHDYRRLVRGIKGLIPVSLQRRMERLHRWGTHLTQRTIDSAQQYIHAASLTRDELEARYKVQEGRLSILENTSKEFLFYLQGDLQEGYKTITDSLSKYLSSDLVCARVTSWTNAEAPYGPDWNCLEGRIKNAICKRIMDAINSWETETKQFETLKKQLFKKFTEKFQLIKSELSMIENMFDRSLGTDSRENGNVATYMPLQDITGYAINKMPTTELSLGEKIAFGLLSPVIVPLGALAFLFVGPKKIEEHLILKQYEQNKCEFLRERSFEVLKIMAKHDVTKSYVDAQLQEARDHLQLMRESIPQLISSTRNYMQTIKKDQRSKEKLIATYAPVVKQFTTVNHALEDFAIRHLFLYFNETDVEADISPSEGHTSYQGNWTEVFPAIFKSSKDQPCKITVKRYKGTAKSKQVREEIVEMRKLKQQKIGFVPTVLGTYIDPTTELPALIMTPRLTSLRVLSSDKGTTTVHRGQLVHYLLKEPIAYLIQLADALAYLHQNDLVCLDLSMDTVMITTGNDRIVTLVNISEPVTMTPPDPNSPIGSMVCLPFSVLDGTKPYDADANIYALGLMMWEIWHNELVYKIHRDLSVKVFSAGISQGTFPLEFETGKMKPALEAYWEKTMRACLSGEIAIKDWKDQLSLIQKMLNRNESTV

Mean predicted aligned error: 14.96 Å